Protein AF-A0A9E4S727-F1 (afdb_monomer_lite)

Radius of gyration: 30.19 Å; chains: 1; bounding box: 128×62×62 Å

Secondary structure (DSSP, 8-state):
--S-SS-EEETTEEEEPPPTT---EEEEEETTS-EEEE--EE--GGGEEEEEGGGTEEEE--EESS---SSSEEEE-TTT-SB----SSEEEEEEEESS---TT--EEEEEEEEESSS--B--TTEEEEEEEHHHHHHHHHH--TT-EEEEEE--EEB-TTS-SB----GGGEEEEEEESEEEEETTEE---TT-HHHHS-B-EEEEEE-SS-EEEEEE--SBTTTB--B-HHHHHHHHHHHH--SEEEE-S-GGG---EETTEE-S--TTSSPPP-S------------B--S--TT-EEEESS-EEEESSSSTTSPEEEEEPTT-EEEEPP-TT--TTEEETTEEEEEEEETTEEEEEEGGGEEE--------SSSHHHHSSSS--------------

Foldseek 3Di:
DLAAPAWKFAQQATLAHGDALPLWWKWFAFPVRDIDIFAGKDWDQVFFWKAQDVVGDIFGADGELDDADDQHKYKYAVSNDQWSPDFAAAKKWKWQWLGHLHAQQQTKTFTADIDNGGGGGHFPNMMIIIGHDPSRVVCVVRDDGGTMMTGTIHMWGAHSNSPHGDGDPRNRTNIMGIFDHKQAAQNDGDDDPVDCQQAAFAWWWKWFADPPDIDTDTAHDPDPPPHPHDHSRRVSCCCCVPVVTRIMGTHDGHQQGWDDDPRDTPDQRNVNDHDDDSDDDDDDDDDDWDFDPQDDFFFKKFFQAWWFFFSYADPVTDGPDIDGGGFIWGFHDRSNRQARTDDPNFGWTWIDTPNDTHITTPVRIDGPPPCPPDDPPPVVVVVPPPDDDDDDDDDDDDDD

pLDDT: mean 89.76, std 15.02, range [31.31, 98.69]

Structure (mmCIF, N/CA/C/O backbone):
data_AF-A0A9E4S727-F1
#
_entry.id   AF-A0A9E4S727-F1
#
loop_
_atom_site.group_PDB
_atom_site.id
_atom_site.type_symbol
_atom_site.label_atom_id
_atom_site.label_alt_id
_atom_site.label_comp_id
_atom_site.label_asym_id
_atom_site.label_entity_id
_atom_site.label_seq_id
_atom_site.pdbx_PDB_ins_code
_atom_site.Cartn_x
_atom_site.Cartn_y
_atom_site.Cartn_z
_atom_site.occupancy
_atom_site.B_iso_or_equiv
_atom_site.auth_seq_id
_atom_site.auth_comp_id
_atom_site.auth_asym_id
_atom_site.auth_atom_id
_atom_site.pdbx_PDB_model_num
ATOM 1 N N . THR A 1 1 ? 16.863 -8.384 1.606 1.00 53.69 1 THR A N 1
ATOM 2 C CA . THR A 1 1 ? 16.385 -7.543 2.726 1.00 53.69 1 THR A CA 1
ATOM 3 C C . THR A 1 1 ? 14.889 -7.673 2.973 1.00 53.69 1 THR A C 1
ATOM 5 O O . THR A 1 1 ? 14.471 -7.283 4.049 1.00 53.69 1 THR A O 1
ATOM 8 N N . GLY A 1 2 ? 14.083 -8.225 2.049 1.00 76.88 2 GLY A N 1
ATOM 9 C CA . GLY A 1 2 ? 12.637 -8.407 2.271 1.00 76.88 2 GLY A CA 1
ATOM 10 C C . GLY A 1 2 ? 11.837 -7.100 2.289 1.00 76.88 2 GLY A C 1
ATOM 11 O O . GLY A 1 2 ? 10.670 -7.110 2.647 1.00 76.88 2 GLY A O 1
ATOM 12 N N . VAL A 1 3 ? 12.466 -5.984 1.908 1.00 82.12 3 VAL A N 1
ATOM 13 C CA . VAL A 1 3 ? 11.877 -4.643 1.878 1.00 82.12 3 VAL A CA 1
ATOM 14 C C . VAL A 1 3 ? 12.036 -4.090 0.458 1.00 82.12 3 VAL A C 1
ATOM 16 O O . VAL A 1 3 ? 13.134 -4.227 -0.095 1.00 82.12 3 VAL A O 1
ATOM 19 N N . PRO A 1 4 ? 10.994 -3.470 -0.127 1.00 86.00 4 PRO A N 1
ATOM 20 C CA . PRO A 1 4 ? 11.079 -2.794 -1.420 1.00 86.00 4 PRO A CA 1
ATOM 21 C C . PRO A 1 4 ? 12.229 -1.782 -1.493 1.00 86.00 4 PRO A C 1
ATOM 23 O O . PRO A 1 4 ? 12.510 -1.074 -0.520 1.00 86.00 4 PRO A O 1
ATOM 26 N N . GLN A 1 5 ? 12.890 -1.689 -2.649 1.00 82.12 5 GLN A N 1
ATOM 27 C CA . GLN A 1 5 ? 13.988 -0.738 -2.852 1.00 82.12 5 GLN A CA 1
ATOM 28 C C . GLN A 1 5 ? 13.484 0.700 -3.028 1.00 82.12 5 GLN A C 1
ATOM 30 O O . GLN A 1 5 ? 13.974 1.579 -2.331 1.00 82.12 5 GLN A O 1
ATOM 35 N N . SER A 1 6 ? 12.484 0.940 -3.876 1.00 86.19 6 SER A N 1
ATOM 36 C CA . SER A 1 6 ? 11.868 2.266 -4.055 1.00 86.19 6 SER A CA 1
ATOM 37 C C . SER A 1 6 ? 10.506 2.350 -3.351 1.00 86.19 6 SER A C 1
ATOM 39 O O . SER A 1 6 ? 10.065 1.385 -2.717 1.00 86.19 6 SER A O 1
ATOM 41 N N . GLY A 1 7 ? 9.856 3.511 -3.432 1.00 89.50 7 GLY A N 1
ATOM 42 C CA . GLY A 1 7 ? 8.510 3.711 -2.918 1.00 89.50 7 GLY A CA 1
ATOM 43 C C . GLY A 1 7 ? 7.492 2.786 -3.583 1.00 89.50 7 GLY A C 1
ATOM 44 O O . GLY A 1 7 ? 7.679 2.283 -4.694 1.00 89.50 7 GLY A O 1
ATOM 45 N N . GLN A 1 8 ? 6.424 2.505 -2.844 1.00 93.31 8 GLN A N 1
ATOM 46 C CA . GLN A 1 8 ? 5.391 1.574 -3.274 1.00 93.31 8 GLN A CA 1
ATOM 47 C C . GLN A 1 8 ? 4.042 1.967 -2.680 1.00 93.31 8 GLN A C 1
ATOM 49 O O . GLN A 1 8 ? 3.947 2.324 -1.500 1.00 93.31 8 GLN A O 1
ATOM 54 N N . ILE A 1 9 ? 2.996 1.851 -3.497 1.00 93.31 9 ILE A N 1
ATOM 55 C CA . ILE A 1 9 ? 1.608 2.148 -3.137 1.00 93.31 9 ILE A CA 1
ATOM 56 C C . ILE A 1 9 ? 0.747 0.921 -3.439 1.00 93.31 9 ILE A C 1
ATOM 58 O O . ILE A 1 9 ? 0.910 0.290 -4.484 1.00 93.31 9 ILE A O 1
ATOM 62 N N . GLN A 1 10 ? -0.198 0.604 -2.554 1.00 92.00 10 GLN A N 1
ATOM 63 C CA . GLN A 1 10 ? -1.212 -0.429 -2.773 1.00 92.00 10 GLN A CA 1
ATOM 64 C C . GLN A 1 10 ? -2.551 -0.002 -2.179 1.00 92.00 10 GLN A C 1
ATOM 66 O O . GLN A 1 10 ? -2.643 0.332 -0.999 1.00 92.00 10 GLN A O 1
ATOM 71 N N . GLY A 1 11 ? -3.614 -0.034 -2.982 1.00 90.06 11 GLY A N 1
ATOM 72 C CA . GLY A 1 11 ? -4.950 0.353 -2.526 1.00 90.06 11 GLY A CA 1
ATOM 73 C C . GLY A 1 11 ? -5.043 1.824 -2.101 1.00 90.06 11 GLY A C 1
ATOM 74 O O . GLY A 1 11 ? -5.869 2.174 -1.261 1.00 90.06 11 GLY A O 1
ATOM 75 N N . GLY A 1 12 ? -4.159 2.678 -2.624 1.00 91.19 12 GLY A N 1
ATOM 76 C CA . GLY A 1 12 ? -3.983 4.061 -2.180 1.00 91.19 12 GLY A CA 1
ATOM 77 C C . GLY A 1 12 ? -3.288 4.217 -0.822 1.00 91.19 12 GLY A C 1
ATOM 78 O O . GLY A 1 12 ? -3.270 5.322 -0.297 1.00 91.19 12 GLY A O 1
ATOM 79 N N . TRP A 1 13 ? -2.731 3.156 -0.233 1.00 92.25 13 TRP A N 1
ATOM 80 C CA . TRP A 1 13 ? -1.863 3.251 0.942 1.00 92.25 13 TRP A CA 1
ATOM 81 C C . TRP A 1 13 ? -0.398 3.250 0.532 1.00 92.25 13 TRP A C 1
ATOM 83 O O . TRP A 1 13 ? 0.016 2.439 -0.296 1.00 92.25 13 TRP A O 1
ATOM 93 N N . TYR A 1 14 ? 0.405 4.091 1.177 1.00 91.00 14 TYR A N 1
ATOM 94 C CA . TYR A 1 14 ? 1.854 3.940 1.151 1.00 91.00 14 TYR A CA 1
ATOM 95 C C . TYR A 1 14 ? 2.267 2.629 1.826 1.00 91.00 14 TYR A C 1
ATOM 97 O O . TYR A 1 14 ? 2.018 2.433 3.013 1.00 91.00 14 TYR A O 1
ATOM 105 N N . ILE A 1 15 ? 2.958 1.765 1.085 1.00 91.12 15 ILE A N 1
ATOM 106 C CA . ILE A 1 15 ? 3.722 0.639 1.641 1.00 91.12 15 ILE A CA 1
ATOM 107 C C . ILE A 1 15 ? 5.118 1.122 2.031 1.00 91.12 15 ILE A C 1
ATOM 109 O O . ILE A 1 15 ? 5.606 0.819 3.118 1.00 91.12 15 ILE A O 1
ATOM 113 N N . LYS A 1 16 ? 5.751 1.911 1.164 1.00 89.56 16 LYS A N 1
ATOM 114 C CA . LYS A 1 16 ? 7.050 2.533 1.416 1.00 89.56 16 LYS A CA 1
ATOM 115 C C . LYS A 1 16 ? 7.048 3.926 0.800 1.00 89.56 16 LYS A C 1
ATOM 117 O O . LYS A 1 16 ? 6.604 4.088 -0.335 1.00 89.56 16 LYS A O 1
ATOM 122 N N . ARG A 1 17 ? 7.523 4.922 1.549 1.00 89.75 17 ARG A N 1
ATOM 123 C CA . ARG A 1 17 ? 7.736 6.281 1.033 1.00 89.75 17 ARG A CA 1
ATOM 124 C C . ARG A 1 17 ? 8.807 6.265 -0.063 1.00 89.75 17 ARG A C 1
ATOM 126 O O . ARG A 1 17 ? 9.777 5.518 0.055 1.00 89.75 17 ARG A O 1
ATOM 133 N N . PHE A 1 18 ? 8.639 7.083 -1.098 1.00 90.44 18 PHE A N 1
ATOM 134 C CA . PHE A 1 18 ? 9.661 7.245 -2.132 1.00 90.44 18 PHE A CA 1
ATOM 135 C C . PHE A 1 18 ? 10.876 8.011 -1.593 1.00 90.44 18 PHE A C 1
ATOM 137 O O . PHE A 1 18 ? 10.752 8.829 -0.679 1.00 90.44 18 PHE A O 1
ATOM 144 N N . GLU A 1 19 ? 12.051 7.728 -2.144 1.00 89.50 19 GLU A N 1
ATOM 145 C CA . GLU A 1 19 ? 13.272 8.476 -1.846 1.00 89.50 19 GLU A CA 1
ATOM 146 C C . GLU A 1 19 ? 13.378 9.661 -2.808 1.00 89.50 19 GLU A C 1
ATOM 148 O O . GLU A 1 19 ? 13.355 9.470 -4.028 1.00 89.50 19 GLU A O 1
ATOM 153 N N . ASP A 1 20 ? 13.482 10.870 -2.251 1.00 91.31 20 ASP A N 1
ATOM 154 C CA . ASP A 1 20 ? 13.516 12.111 -3.027 1.00 91.31 20 ASP A CA 1
ATOM 155 C C . ASP A 1 20 ? 14.706 12.117 -3.989 1.00 91.31 20 ASP A C 1
ATOM 157 O O . ASP A 1 20 ? 15.848 11.898 -3.579 1.00 91.31 20 ASP A O 1
ATOM 161 N N . TYR A 1 21 ? 14.432 12.379 -5.269 1.00 89.00 21 TYR A N 1
ATOM 162 C CA . TYR A 1 21 ? 15.439 12.493 -6.328 1.00 89.00 21 TYR A CA 1
ATOM 163 C C . TYR A 1 21 ? 16.397 11.293 -6.421 1.00 89.00 21 TYR A C 1
ATOM 165 O O . TYR A 1 21 ? 17.553 11.431 -6.819 1.00 89.00 21 TYR A O 1
ATOM 173 N N . SER A 1 22 ? 15.920 10.097 -6.073 1.00 82.94 22 SER A N 1
ATOM 174 C CA . SER A 1 22 ? 16.737 8.874 -6.073 1.00 82.94 22 SER A CA 1
ATOM 175 C C . SER A 1 22 ? 17.161 8.394 -7.469 1.00 82.94 22 SER A C 1
ATOM 177 O O . SER A 1 22 ? 17.925 7.435 -7.580 1.00 82.94 22 SER A O 1
ATOM 179 N N . GLY A 1 23 ? 16.661 9.022 -8.539 1.00 75.56 23 GLY A N 1
ATOM 180 C CA . GLY A 1 23 ? 16.809 8.527 -9.910 1.00 75.56 23 GLY A CA 1
ATOM 181 C C . GLY A 1 23 ? 15.940 7.302 -10.209 1.00 75.56 23 GLY A C 1
ATOM 182 O O . GLY A 1 23 ? 16.042 6.739 -11.299 1.00 75.56 23 GLY A O 1
ATOM 183 N N . GLY A 1 24 ? 15.108 6.880 -9.248 1.00 76.38 24 GLY A N 1
ATOM 184 C CA . GLY A 1 24 ? 14.060 5.894 -9.462 1.00 76.38 24 GLY A CA 1
ATOM 185 C C . GLY A 1 24 ? 13.060 6.374 -10.510 1.00 76.38 24 GLY A C 1
ATOM 186 O O . GLY A 1 24 ? 12.818 7.571 -10.654 1.00 76.38 24 GLY A O 1
ATOM 187 N N . ILE A 1 25 ? 12.537 5.412 -11.263 1.00 82.75 25 ILE A N 1
ATOM 188 C CA . ILE A 1 25 ? 11.419 5.591 -12.187 1.00 82.75 25 ILE A CA 1
ATOM 189 C C . ILE A 1 25 ? 10.273 4.776 -11.604 1.00 82.75 25 ILE A C 1
ATOM 191 O O . ILE A 1 25 ? 10.492 3.682 -11.078 1.00 82.75 25 ILE A O 1
ATOM 195 N N . GLU A 1 26 ? 9.051 5.268 -11.702 1.00 89.69 26 GLU A N 1
ATOM 196 C CA . GLU A 1 26 ? 7.897 4.610 -11.113 1.00 89.69 26 GLU A CA 1
ATOM 197 C C . GLU A 1 26 ? 6.876 4.234 -12.172 1.00 89.69 26 GLU A C 1
ATOM 199 O O . GLU A 1 26 ? 6.497 5.050 -13.006 1.00 89.69 26 GLU A O 1
ATOM 204 N N . PHE A 1 27 ? 6.368 3.006 -12.088 1.00 94.25 27 PHE A N 1
ATOM 205 C CA . PHE A 1 27 ? 5.091 2.671 -12.701 1.00 94.25 27 PHE A CA 1
ATOM 206 C C . PHE A 1 27 ? 3.977 2.978 -11.705 1.00 94.25 27 PHE A C 1
ATOM 208 O O . PHE A 1 27 ? 4.076 2.610 -10.527 1.00 94.25 27 PHE A O 1
ATOM 215 N N . ALA A 1 28 ? 2.901 3.600 -12.169 1.00 94.81 28 ALA A N 1
ATOM 216 C CA . ALA A 1 28 ? 1.719 3.839 -11.362 1.00 94.81 28 ALA A CA 1
ATOM 217 C C . ALA A 1 28 ? 0.437 3.572 -12.151 1.00 94.81 28 ALA A C 1
ATOM 219 O O . ALA A 1 28 ? 0.371 3.771 -13.361 1.00 94.81 28 ALA A O 1
ATOM 220 N N . PHE A 1 29 ? -0.587 3.130 -11.425 1.00 94.56 29 PHE A N 1
ATOM 221 C CA . PHE A 1 29 ? -1.957 2.998 -11.894 1.00 94.56 29 PHE A CA 1
ATOM 222 C C . PHE A 1 29 ? -2.862 3.800 -10.965 1.00 94.56 29 PHE A C 1
ATOM 224 O O . PHE A 1 29 ? -2.827 3.622 -9.737 1.00 94.56 29 PHE A O 1
ATOM 231 N N . ASN A 1 30 ? -3.652 4.702 -11.534 1.00 93.19 30 ASN A N 1
ATOM 232 C CA . ASN A 1 30 ? -4.459 5.644 -10.775 1.00 93.19 30 ASN A CA 1
ATOM 233 C C . ASN A 1 30 ? -5.942 5.229 -10.706 1.00 93.19 30 ASN A C 1
ATOM 235 O O . ASN A 1 30 ? -6.390 4.265 -11.331 1.00 93.19 30 ASN A O 1
ATOM 239 N N . ARG A 1 31 ? -6.725 5.937 -9.890 1.00 90.75 31 ARG A N 1
ATOM 240 C CA . ARG A 1 31 ? -8.168 5.680 -9.714 1.00 90.75 31 ARG A CA 1
ATOM 241 C C . ARG A 1 31 ? -9.000 6.035 -10.946 1.00 90.75 31 ARG A C 1
ATOM 243 O O . ARG A 1 31 ? -10.118 5.538 -11.066 1.00 90.75 31 ARG A O 1
ATOM 250 N N . ASP A 1 32 ? -8.437 6.824 -11.851 1.00 91.88 32 ASP A N 1
ATOM 251 C CA . ASP A 1 32 ? -9.026 7.186 -13.141 1.00 91.88 32 ASP A CA 1
ATOM 252 C C . ASP A 1 32 ? -8.787 6.096 -14.205 1.00 91.88 32 ASP A C 1
ATOM 254 O O . ASP A 1 32 ? -9.249 6.219 -15.335 1.00 91.88 32 ASP A O 1
ATOM 258 N N . ARG A 1 33 ? -8.158 4.977 -13.804 1.00 90.75 33 ARG A N 1
ATOM 259 C CA . ARG A 1 33 ? -7.806 3.811 -14.630 1.00 90.75 33 ARG A CA 1
ATOM 260 C C . ARG A 1 33 ? -6.739 4.095 -15.680 1.00 90.75 33 ARG A C 1
ATOM 262 O O . ARG A 1 33 ? -6.663 3.396 -16.685 1.00 90.75 33 ARG A O 1
ATOM 269 N N . GLU A 1 34 ? -5.901 5.085 -15.422 1.00 93.25 34 GLU A N 1
ATOM 270 C CA . GLU A 1 34 ? -4.770 5.421 -16.271 1.00 93.25 34 GLU A CA 1
ATOM 271 C C . GLU A 1 34 ? -3.493 4.837 -15.668 1.00 93.25 34 GLU A C 1
ATOM 273 O O . GLU A 1 34 ? -3.290 4.835 -14.446 1.00 93.25 34 GLU A O 1
ATOM 278 N N . ALA A 1 35 ? -2.631 4.341 -16.548 1.00 95.19 35 ALA A N 1
ATOM 279 C CA . ALA A 1 35 ? -1.290 3.907 -16.215 1.00 95.19 35 ALA A CA 1
ATOM 280 C C . ALA A 1 35 ? -0.284 4.937 -16.724 1.00 95.19 35 ALA A C 1
ATOM 282 O O . ALA A 1 35 ? -0.432 5.443 -17.833 1.00 95.19 35 ALA A O 1
ATOM 283 N N . PHE A 1 36 ? 0.753 5.213 -15.941 1.00 93.94 36 PHE A N 1
ATOM 284 C CA . PHE A 1 36 ? 1.846 6.082 -16.364 1.00 93.94 36 PHE A CA 1
ATOM 285 C C . PHE A 1 36 ? 3.188 5.573 -15.839 1.00 93.94 36 PHE A C 1
ATOM 287 O O . PHE A 1 36 ? 3.256 4.824 -14.857 1.00 93.94 36 PHE A O 1
ATOM 294 N N . ILE A 1 37 ? 4.258 5.967 -16.530 1.00 93.00 37 ILE A N 1
ATOM 295 C CA . ILE A 1 37 ? 5.641 5.759 -16.100 1.00 93.00 37 ILE A CA 1
ATOM 296 C C . ILE A 1 37 ? 6.236 7.143 -15.844 1.00 93.00 37 ILE A C 1
ATOM 298 O O . ILE A 1 37 ? 6.500 7.886 -16.785 1.00 93.00 37 ILE A O 1
ATOM 302 N N . GLY A 1 38 ? 6.397 7.487 -14.567 1.00 84.25 38 GLY A N 1
ATOM 303 C CA . GLY A 1 38 ? 6.901 8.789 -14.131 1.00 84.25 38 GLY A CA 1
ATOM 304 C C . GLY A 1 38 ? 8.429 8.872 -14.130 1.00 84.25 38 GLY A C 1
ATOM 305 O O . GLY A 1 38 ? 9.122 7.864 -14.261 1.00 84.25 38 GLY A O 1
ATOM 306 N N . GLY A 1 39 ? 8.960 10.085 -13.972 1.00 86.62 39 GLY A N 1
ATOM 307 C CA . GLY A 1 39 ? 10.376 10.311 -13.661 1.00 86.62 39 GLY A CA 1
ATOM 308 C C . GLY A 1 39 ? 10.621 10.442 -12.156 1.00 86.62 39 GLY A C 1
ATOM 309 O O . GLY A 1 39 ? 9.797 9.999 -11.363 1.00 86.62 39 GLY A O 1
ATOM 310 N N . CYS A 1 40 ? 11.729 11.072 -11.753 1.00 89.38 40 CYS A N 1
ATOM 311 C CA . CYS A 1 40 ? 12.083 11.132 -10.336 1.00 89.38 40 CYS A CA 1
ATOM 312 C C . CYS A 1 40 ? 11.011 11.853 -9.521 1.00 89.38 40 CYS A C 1
ATOM 314 O O . CYS A 1 40 ? 10.529 12.922 -9.904 1.00 89.38 40 CYS A O 1
ATOM 316 N N . VAL A 1 41 ? 10.723 11.319 -8.345 1.00 91.38 41 VAL A N 1
ATOM 317 C CA . VAL A 1 41 ? 9.770 11.899 -7.403 1.00 91.38 41 VAL A CA 1
ATOM 318 C C . VAL A 1 41 ? 10.464 12.688 -6.298 1.00 91.38 41 VAL A C 1
ATOM 320 O O . VAL A 1 41 ? 11.600 12.401 -5.913 1.00 91.38 41 VAL A O 1
ATOM 323 N N . MET A 1 42 ? 9.758 13.679 -5.767 1.00 92.50 42 MET A N 1
ATOM 324 C CA . MET A 1 42 ? 10.149 14.433 -4.582 1.00 92.50 42 MET A CA 1
ATOM 325 C C . MET A 1 42 ? 8.924 14.796 -3.748 1.00 92.50 42 MET A C 1
ATOM 327 O O . MET A 1 42 ? 7.834 15.005 -4.275 1.00 92.50 42 MET A O 1
ATOM 331 N N . HIS A 1 43 ? 9.095 14.905 -2.439 1.00 93.19 43 HIS A N 1
ATOM 332 C CA . HIS A 1 43 ? 8.030 15.318 -1.532 1.00 93.19 43 HIS A CA 1
ATOM 333 C C . HIS A 1 43 ? 8.155 16.809 -1.191 1.00 93.19 43 HIS A C 1
ATOM 335 O O . HIS A 1 43 ? 9.155 17.192 -0.584 1.00 93.19 43 HIS A O 1
ATOM 341 N N . PRO A 1 44 ? 7.171 17.666 -1.527 1.00 92.12 44 PRO A N 1
ATOM 342 C CA . PRO A 1 44 ? 7.279 19.095 -1.248 1.00 92.12 44 PRO A CA 1
ATOM 343 C C . PRO A 1 44 ? 7.210 19.345 0.254 1.00 92.12 44 PRO A C 1
ATOM 345 O O . PRO A 1 44 ? 6.274 18.870 0.906 1.00 92.12 44 PRO A O 1
ATOM 348 N N . ASP A 1 45 ? 8.165 20.100 0.801 1.00 89.25 45 ASP A N 1
ATOM 349 C CA . ASP A 1 45 ? 8.237 20.427 2.235 1.00 89.25 45 ASP A CA 1
ATOM 350 C C . ASP A 1 45 ? 6.962 21.116 2.746 1.00 89.25 45 ASP A C 1
ATOM 352 O O . ASP A 1 45 ? 6.550 20.942 3.897 1.00 89.25 45 ASP A O 1
ATOM 356 N N . ASP A 1 46 ? 6.303 21.891 1.885 1.00 92.12 46 ASP A N 1
ATOM 357 C CA . ASP A 1 46 ? 5.069 22.606 2.179 1.00 92.12 46 ASP A CA 1
ATOM 358 C C . ASP A 1 46 ? 3.799 21.776 1.946 1.00 92.12 46 ASP A C 1
ATOM 360 O O . ASP A 1 46 ? 2.695 22.298 2.130 1.00 92.12 46 ASP A O 1
ATOM 364 N N . GLU A 1 47 ? 3.936 20.475 1.671 1.00 93.56 47 GLU A N 1
ATOM 365 C CA . GLU A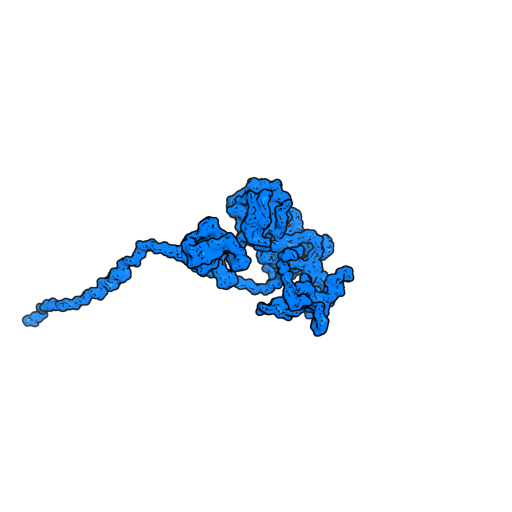 1 47 ? 2.832 19.527 1.481 1.00 93.56 47 GLU A CA 1
ATOM 366 C C . GLU A 1 47 ? 2.999 18.208 2.266 1.00 93.56 47 GLU A C 1
ATOM 368 O O . GLU A 1 47 ? 2.361 17.200 1.960 1.00 93.56 47 GLU A O 1
ATOM 373 N N . GLN A 1 48 ? 3.806 18.210 3.335 1.00 95.56 48 GLN A N 1
ATOM 374 C CA . GLN A 1 48 ? 3.924 17.086 4.279 1.00 95.56 48 GLN A CA 1
ATOM 375 C C . GLN A 1 48 ? 3.349 17.450 5.657 1.00 95.56 48 GLN A C 1
ATOM 377 O O . GLN A 1 48 ? 4.060 17.896 6.563 1.00 95.56 48 GLN A O 1
ATOM 382 N N . TRP A 1 49 ? 2.043 17.250 5.854 1.00 96.38 49 TRP A N 1
ATOM 383 C CA . TRP A 1 49 ? 1.335 17.745 7.037 1.00 96.38 49 TRP A CA 1
ATOM 384 C C . TRP A 1 49 ? 0.475 16.710 7.753 1.00 96.38 49 TRP A C 1
ATOM 386 O O . TRP A 1 49 ? -0.377 16.044 7.170 1.00 96.38 49 TRP A O 1
ATOM 396 N N . LEU A 1 50 ? 0.601 16.717 9.078 1.00 97.00 50 LEU A N 1
ATOM 397 C CA . LEU A 1 50 ? -0.409 16.247 10.017 1.00 97.00 50 LEU A CA 1
ATOM 398 C C . LEU A 1 50 ? -1.220 17.447 10.521 1.00 97.00 50 LEU A C 1
ATOM 400 O O . LEU A 1 50 ? -0.677 18.330 11.187 1.00 97.00 50 LEU A O 1
ATOM 404 N N . TYR A 1 51 ? -2.521 17.462 10.260 1.00 97.06 51 TYR A N 1
ATOM 405 C CA . TYR A 1 51 ? -3.463 18.472 10.730 1.00 97.06 51 TYR A CA 1
ATOM 406 C C . TYR A 1 51 ? -4.262 17.979 11.936 1.00 97.06 51 TYR A C 1
ATOM 408 O O . TYR A 1 51 ? -4.777 16.868 11.936 1.00 97.06 51 TYR A O 1
ATOM 416 N N . PHE A 1 52 ? -4.442 18.857 12.918 1.00 96.81 52 PHE A N 1
ATOM 417 C CA . PHE A 1 52 ? -5.394 18.742 14.021 1.00 96.81 52 PHE A CA 1
ATOM 418 C C . PHE A 1 52 ? -6.584 19.639 13.678 1.00 96.81 52 PHE A C 1
ATOM 420 O O . PHE A 1 52 ? -6.545 20.856 13.900 1.00 96.81 52 PHE A O 1
ATOM 427 N N . LEU A 1 53 ? -7.590 19.052 13.027 1.00 94.31 53 LEU A N 1
ATOM 428 C CA . LEU A 1 53 ? -8.605 19.792 12.270 1.00 94.31 53 LEU A CA 1
ATOM 429 C C . LEU A 1 53 ? -9.512 20.627 13.172 1.00 94.31 53 LEU A C 1
ATOM 431 O O . LEU A 1 53 ? -9.857 21.748 12.812 1.00 94.31 53 LEU A O 1
ATOM 435 N N . ASP A 1 54 ? -9.835 20.127 14.362 1.00 92.50 54 ASP A N 1
ATOM 436 C CA . ASP A 1 54 ? -10.758 20.806 15.279 1.00 92.50 54 ASP A CA 1
ATOM 437 C C . ASP A 1 54 ? -10.157 22.080 15.898 1.00 92.50 54 ASP A C 1
ATOM 439 O O . ASP A 1 54 ? -10.886 22.922 16.419 1.00 92.50 54 ASP A O 1
ATOM 443 N N . ARG A 1 55 ? -8.827 22.246 15.836 1.00 89.69 55 ARG A N 1
ATOM 444 C CA . ARG A 1 55 ? -8.104 23.389 16.426 1.00 89.69 55 ARG A CA 1
ATOM 445 C C . ARG A 1 55 ? -7.244 24.169 15.434 1.00 89.69 55 ARG A C 1
ATOM 447 O O . ARG A 1 55 ? -6.500 25.053 15.855 1.00 89.69 55 ARG A O 1
ATOM 454 N N . GLY A 1 56 ? -7.286 23.818 14.147 1.00 89.94 56 GLY A N 1
ATOM 455 C CA . GLY A 1 56 ? -6.530 24.504 13.095 1.00 89.94 56 GLY A CA 1
ATOM 456 C C . GLY A 1 56 ? -5.006 24.463 13.274 1.00 89.94 56 GLY A C 1
ATOM 457 O O . GLY A 1 56 ? -4.313 25.388 12.858 1.00 89.94 56 GLY A O 1
ATOM 458 N N . ARG A 1 57 ? -4.458 23.422 13.918 1.00 92.50 57 ARG A N 1
ATOM 459 C CA . ARG A 1 57 ? -3.001 23.263 14.112 1.00 92.50 57 ARG A CA 1
ATOM 460 C C . ARG A 1 57 ? -2.435 22.250 13.123 1.00 92.50 57 ARG A C 1
ATOM 462 O O . ARG A 1 57 ? -3.129 21.313 12.745 1.00 92.50 57 ARG A O 1
ATOM 469 N N . LYS A 1 58 ? -1.156 22.383 12.761 1.00 95.00 58 LYS A N 1
ATOM 470 C CA . LYS A 1 58 ? -0.441 21.387 11.948 1.00 95.00 58 LYS A CA 1
ATOM 471 C C . LYS A 1 58 ? 0.960 21.073 12.466 1.00 95.00 58 LYS A C 1
ATOM 473 O O . LYS A 1 58 ? 1.548 21.867 13.207 1.00 95.00 58 LYS A O 1
ATOM 478 N N . MET A 1 59 ? 1.469 19.900 12.112 1.00 96.06 59 MET A N 1
ATOM 479 C CA . MET A 1 59 ? 2.839 19.441 12.352 1.00 96.06 59 MET A CA 1
ATOM 480 C C . MET A 1 59 ? 3.414 18.864 11.060 1.00 96.06 59 MET A C 1
ATOM 482 O O . MET A 1 59 ? 2.662 18.313 10.260 1.00 96.06 59 MET A O 1
ATOM 486 N N . VAL A 1 60 ? 4.727 18.996 10.872 1.00 95.38 60 VAL A N 1
ATOM 487 C CA . VAL A 1 60 ? 5.433 18.430 9.716 1.00 95.38 60 VAL A CA 1
ATOM 488 C C . VAL A 1 60 ? 5.467 16.910 9.840 1.00 95.38 60 VAL A C 1
ATOM 490 O O . VAL A 1 60 ? 5.819 16.382 10.900 1.00 95.38 60 VAL A O 1
ATOM 493 N N . LEU A 1 61 ? 5.098 16.221 8.764 1.00 93.75 61 LEU A N 1
ATOM 494 C CA . LEU A 1 61 ? 5.269 14.781 8.624 1.00 93.75 61 LEU A CA 1
ATOM 495 C C . LEU A 1 61 ? 6.675 14.496 8.082 1.00 93.75 61 LEU A C 1
ATOM 497 O O . LEU A 1 61 ? 7.031 14.986 7.019 1.00 93.75 61 LEU A O 1
ATOM 501 N N . GLY A 1 62 ? 7.470 13.714 8.813 1.00 91.75 62 GLY A N 1
ATOM 502 C CA . GLY A 1 62 ? 8.868 13.433 8.468 1.00 91.75 62 GLY A CA 1
ATOM 503 C C . GLY A 1 62 ? 9.110 12.083 7.792 1.00 91.75 62 GLY A C 1
ATOM 504 O O . GLY A 1 62 ? 10.202 11.852 7.288 1.00 91.75 62 GLY A O 1
ATOM 505 N N . GLY A 1 63 ? 8.133 11.174 7.786 1.00 91.44 63 GLY A N 1
ATOM 506 C CA . GLY A 1 63 ? 8.295 9.872 7.145 1.00 91.44 63 GLY A CA 1
ATOM 507 C C . GLY A 1 63 ? 7.046 9.000 7.192 1.00 91.44 63 GLY A C 1
ATOM 508 O O . GLY A 1 63 ? 6.127 9.238 7.978 1.00 91.44 63 GLY A O 1
ATOM 509 N N . ILE A 1 64 ? 7.028 7.969 6.350 1.00 92.94 64 ILE A N 1
ATOM 510 C CA . ILE A 1 64 ? 5.964 6.962 6.293 1.00 92.94 64 ILE A CA 1
ATOM 511 C C . ILE A 1 64 ? 6.619 5.586 6.190 1.00 92.94 64 ILE A C 1
ATOM 513 O O . ILE A 1 64 ? 7.451 5.381 5.308 1.00 92.94 64 ILE A O 1
ATOM 517 N N . ASN A 1 65 ? 6.248 4.660 7.080 1.00 93.56 65 ASN A N 1
ATOM 518 C CA . ASN A 1 65 ? 6.737 3.277 7.119 1.00 93.56 65 ASN A CA 1
ATOM 519 C C . ASN A 1 65 ? 8.276 3.160 7.118 1.00 93.56 65 ASN A C 1
ATOM 521 O O . ASN A 1 65 ? 8.852 2.262 6.508 1.00 93.56 65 ASN A O 1
ATOM 525 N N . VAL A 1 66 ? 8.950 4.079 7.812 1.00 90.50 66 VAL A N 1
ATOM 526 C CA . VAL A 1 66 ? 10.408 4.083 8.006 1.00 90.50 66 VAL A CA 1
ATOM 527 C C . VAL A 1 66 ? 10.749 3.890 9.488 1.00 90.50 66 VAL A C 1
ATOM 529 O O . VAL A 1 66 ? 9.915 4.190 10.346 1.00 90.50 66 VAL A O 1
ATOM 532 N N . PRO A 1 67 ? 11.948 3.402 9.847 1.00 89.62 67 PRO A N 1
ATOM 533 C CA . PRO A 1 67 ? 12.352 3.290 11.249 1.00 89.62 67 PRO A CA 1
ATOM 534 C C . PRO A 1 67 ? 12.309 4.637 11.995 1.00 89.62 67 PRO A C 1
ATOM 536 O O . PRO A 1 67 ? 12.836 5.637 11.512 1.00 89.62 67 PRO A O 1
ATOM 539 N N . GLN A 1 68 ? 11.717 4.663 13.194 1.00 90.38 68 GLN A N 1
ATOM 540 C CA . GLN A 1 68 ? 11.562 5.876 14.007 1.00 90.38 68 GLN A CA 1
ATOM 541 C C . GLN A 1 68 ? 12.702 6.030 15.031 1.00 90.38 68 GLN A C 1
ATOM 543 O O . GLN A 1 68 ? 12.611 5.617 16.196 1.00 90.38 68 GLN A O 1
ATOM 548 N N . ASN A 1 69 ? 13.786 6.660 14.576 1.00 82.69 69 ASN A N 1
ATOM 549 C CA . ASN A 1 69 ? 15.033 6.828 15.329 1.00 82.69 69 ASN A CA 1
ATOM 550 C C . ASN A 1 69 ? 15.420 8.300 15.574 1.00 82.69 69 ASN A C 1
ATOM 552 O O . ASN A 1 69 ? 16.515 8.561 16.065 1.00 82.69 69 ASN A O 1
ATOM 556 N N . SER A 1 70 ? 14.548 9.258 15.243 1.00 88.19 70 SER A N 1
ATOM 557 C CA . SER A 1 70 ? 14.878 10.692 15.204 1.00 88.19 70 SER A CA 1
ATOM 558 C C . SER A 1 70 ? 13.800 11.581 15.836 1.00 88.19 70 SER A C 1
ATOM 560 O O . SER A 1 70 ? 12.697 11.133 16.137 1.00 88.19 70 SER A O 1
ATOM 562 N N . ASP A 1 71 ? 14.107 12.867 16.036 1.00 93.69 71 ASP A N 1
ATOM 563 C CA . ASP A 1 71 ? 13.148 13.886 16.495 1.00 93.69 71 ASP A CA 1
ATOM 564 C C . ASP A 1 71 ? 12.241 14.364 15.343 1.00 93.69 71 ASP A C 1
ATOM 566 O O . ASP A 1 71 ? 12.342 15.488 14.850 1.00 93.69 71 ASP A O 1
ATOM 570 N N . ASN A 1 72 ? 11.375 13.472 14.860 1.00 92.88 72 ASN A N 1
ATOM 571 C CA . ASN A 1 72 ? 10.397 13.751 13.808 1.00 92.88 72 ASN A CA 1
ATOM 572 C C . ASN A 1 72 ? 9.069 13.010 14.063 1.00 92.88 72 ASN A C 1
ATOM 574 O O . ASN A 1 72 ? 8.898 12.328 15.076 1.00 92.88 72 ASN A O 1
ATOM 578 N N . ILE A 1 73 ? 8.113 13.169 13.145 1.00 95.88 73 ILE A N 1
ATOM 579 C CA . ILE A 1 73 ? 6.883 12.371 13.097 1.00 95.88 73 ILE A CA 1
ATOM 580 C C . ILE A 1 73 ? 6.999 11.356 11.965 1.00 95.88 73 ILE A C 1
ATOM 582 O O . ILE A 1 73 ? 7.257 11.742 10.826 1.00 95.88 73 ILE A O 1
ATOM 586 N N . VAL A 1 74 ? 6.718 10.091 12.266 1.00 96.44 74 VAL A N 1
ATOM 587 C CA . VAL A 1 74 ? 6.575 9.014 11.282 1.00 96.44 74 VAL A CA 1
ATOM 588 C C . VAL A 1 74 ? 5.164 8.442 11.365 1.00 96.44 74 VAL A C 1
ATOM 590 O O . VAL A 1 74 ? 4.644 8.227 12.460 1.00 96.44 74 VAL A O 1
ATOM 593 N N . ILE A 1 75 ? 4.542 8.189 10.216 1.00 96.50 75 ILE A N 1
ATOM 594 C CA . ILE A 1 75 ? 3.287 7.437 10.129 1.00 96.50 75 ILE A CA 1
ATOM 595 C C . ILE A 1 75 ? 3.596 5.977 9.810 1.00 96.50 75 ILE A C 1
ATOM 597 O O . ILE A 1 75 ? 4.335 5.686 8.875 1.00 96.50 75 ILE A O 1
ATOM 601 N N . TYR A 1 76 ? 2.984 5.068 10.558 1.00 96.94 76 TYR A N 1
ATOM 602 C CA . TYR A 1 76 ? 2.974 3.641 10.273 1.00 96.94 76 TYR A CA 1
ATOM 603 C C . TYR A 1 76 ? 1.583 3.201 9.837 1.00 96.94 76 TYR A C 1
ATOM 605 O O . TYR A 1 76 ? 0.589 3.495 10.501 1.00 96.94 76 TYR A O 1
ATOM 613 N N . THR A 1 77 ? 1.531 2.482 8.727 1.00 94.88 77 THR A N 1
ATOM 614 C CA . THR A 1 77 ? 0.313 1.924 8.125 1.00 94.88 77 THR A CA 1
ATOM 615 C C . THR A 1 77 ? 0.291 0.398 8.293 1.00 94.88 77 THR A C 1
ATOM 617 O O . THR A 1 77 ? 1.334 -0.187 8.608 1.00 94.88 77 THR A O 1
ATOM 620 N N . PRO A 1 78 ? -0.852 -0.279 8.070 1.00 92.25 78 PRO A N 1
ATOM 621 C CA . PRO A 1 78 ? -0.946 -1.736 8.195 1.00 92.25 78 PRO A CA 1
ATOM 622 C C . PRO A 1 78 ? -0.012 -2.504 7.244 1.00 92.25 78 PRO A C 1
ATOM 624 O O . PRO A 1 78 ? 0.224 -3.690 7.445 1.00 92.25 78 PRO A O 1
ATOM 627 N N . GLN A 1 79 ? 0.507 -1.842 6.205 1.00 90.38 79 GLN A N 1
ATOM 628 C CA . GLN A 1 79 ? 1.451 -2.402 5.239 1.00 90.38 79 GLN A CA 1
ATOM 629 C C . GLN A 1 79 ? 2.889 -2.499 5.770 1.00 90.38 79 GLN A C 1
ATOM 631 O O . GLN A 1 79 ? 3.697 -3.208 5.177 1.00 90.38 79 GLN A O 1
ATOM 636 N N . TYR A 1 80 ? 3.226 -1.790 6.853 1.00 91.44 80 TYR A N 1
ATOM 637 C CA . TYR A 1 80 ? 4.560 -1.861 7.453 1.00 91.44 80 TYR A CA 1
ATOM 638 C C . TYR A 1 80 ? 4.764 -3.179 8.203 1.00 91.44 80 TYR 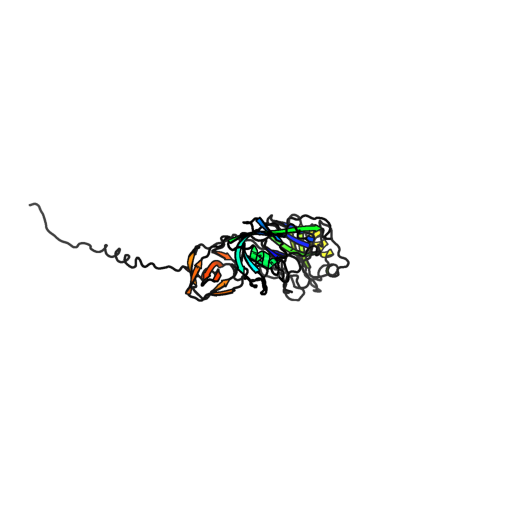A C 1
ATOM 640 O O . TYR A 1 80 ? 5.708 -3.916 7.935 1.00 91.44 80 TYR A O 1
ATOM 648 N N . ASP A 1 81 ? 3.873 -3.452 9.157 1.00 91.94 81 ASP A N 1
ATOM 649 C CA . ASP A 1 81 ? 3.820 -4.662 9.974 1.00 91.94 81 ASP A CA 1
ATOM 650 C C . ASP A 1 81 ? 2.512 -4.639 10.798 1.00 91.94 81 ASP A C 1
ATOM 652 O O . ASP A 1 81 ? 1.755 -3.665 10.766 1.00 91.94 81 ASP A O 1
ATOM 656 N N . TYR A 1 82 ? 2.250 -5.665 11.612 1.00 93.69 82 TYR A N 1
ATOM 657 C CA . TYR A 1 82 ? 1.099 -5.673 12.525 1.00 93.69 82 TYR A CA 1
ATOM 658 C C . TYR A 1 82 ? 1.221 -4.650 13.673 1.00 93.69 82 TYR A C 1
ATOM 660 O O . TYR A 1 82 ? 0.239 -4.388 14.378 1.00 93.69 82 TYR A O 1
ATOM 668 N N . ASN A 1 83 ? 2.417 -4.096 13.911 1.00 96.06 83 ASN A N 1
ATOM 669 C CA . ASN A 1 83 ? 2.678 -3.016 14.861 1.00 96.06 83 ASN A CA 1
ATOM 670 C C . ASN A 1 83 ? 3.822 -2.097 14.387 1.00 96.06 83 ASN A C 1
ATOM 672 O O . ASN A 1 83 ? 4.494 -2.371 13.401 1.00 96.06 83 ASN A O 1
ATOM 676 N N . THR A 1 84 ? 4.075 -1.001 15.098 1.00 96.00 84 THR A N 1
ATOM 677 C CA . THR A 1 84 ? 5.101 -0.016 14.701 1.00 96.00 84 THR A CA 1
ATOM 678 C C . THR A 1 84 ? 6.552 -0.482 14.858 1.00 96.00 84 THR A C 1
ATOM 680 O O . THR A 1 84 ? 7.459 0.191 14.373 1.00 96.00 84 THR A O 1
ATOM 683 N N . ARG A 1 85 ? 6.807 -1.599 15.558 1.00 94.81 85 ARG A N 1
ATOM 684 C CA . ARG A 1 85 ? 8.155 -2.092 15.925 1.00 94.81 85 ARG A CA 1
ATOM 685 C C . ARG A 1 85 ? 9.045 -1.080 16.665 1.00 94.81 85 ARG A C 1
ATOM 687 O O . ARG A 1 85 ? 10.241 -1.313 16.829 1.00 94.81 85 ARG A O 1
ATOM 694 N N . THR A 1 86 ? 8.489 0.032 17.136 1.00 95.06 86 THR A N 1
ATOM 695 C CA . THR A 1 86 ? 9.232 1.057 17.870 1.00 95.06 86 THR A CA 1
ATOM 696 C C . THR A 1 86 ? 9.455 0.646 19.324 1.00 95.06 86 THR A C 1
ATOM 698 O O . THR A 1 86 ? 8.662 -0.090 19.925 1.00 95.06 86 THR A O 1
ATOM 701 N N . GLY A 1 87 ? 10.552 1.142 19.900 1.00 90.69 87 GLY A N 1
ATOM 702 C CA . GLY A 1 87 ? 10.838 1.024 21.328 1.00 90.69 87 GLY A CA 1
ATOM 703 C C . GLY A 1 87 ? 10.130 2.088 22.171 1.00 90.69 87 GLY A C 1
ATOM 704 O O . GLY A 1 87 ? 9.426 2.960 21.665 1.00 90.69 87 GLY A O 1
ATOM 705 N N . ASN A 1 88 ? 10.362 2.039 23.482 1.00 86.88 88 ASN A N 1
ATOM 706 C CA . ASN A 1 88 ? 9.875 3.057 24.416 1.00 86.88 88 ASN A CA 1
ATOM 707 C C . ASN A 1 88 ? 10.632 4.395 24.257 1.00 86.88 88 ASN A C 1
ATOM 709 O O . ASN A 1 88 ? 11.700 4.464 23.642 1.00 86.88 88 ASN A O 1
ATOM 713 N N . GLY A 1 89 ? 10.085 5.469 24.838 1.00 85.12 89 GLY A N 1
ATOM 714 C CA . GLY A 1 89 ? 10.670 6.817 24.759 1.00 85.12 89 GLY A CA 1
ATOM 715 C C . GLY A 1 89 ? 10.137 7.651 23.590 1.00 85.12 89 GLY A C 1
ATOM 716 O O . GLY A 1 89 ? 10.890 8.386 22.949 1.00 85.12 89 GLY A O 1
ATOM 717 N N . GLY A 1 90 ? 8.849 7.497 23.292 1.00 92.12 90 GLY A N 1
ATOM 718 C CA . GLY A 1 90 ? 8.111 8.245 22.282 1.00 92.12 90 GLY A CA 1
ATOM 719 C C . GLY A 1 90 ? 6.612 8.205 22.565 1.00 92.12 90 GLY A C 1
ATOM 720 O O . GLY A 1 90 ? 6.163 7.480 23.454 1.00 92.12 90 GLY A O 1
ATOM 721 N N . VAL A 1 91 ? 5.863 8.989 21.798 1.00 97.50 91 VAL A N 1
ATOM 722 C CA . VAL A 1 91 ? 4.402 9.062 21.842 1.00 97.50 91 VAL A CA 1
ATOM 723 C C . VAL A 1 91 ? 3.863 8.433 20.568 1.00 97.50 91 VAL A C 1
ATOM 725 O O . VAL A 1 91 ? 4.263 8.821 19.468 1.00 97.50 91 VAL A O 1
ATOM 728 N N . GLU A 1 92 ? 2.939 7.492 20.714 1.00 98.25 92 GLU A N 1
ATOM 729 C CA . GLU A 1 92 ? 2.224 6.871 19.608 1.00 98.25 92 GLU A CA 1
ATOM 730 C C . GLU A 1 92 ? 0.727 7.161 19.698 1.00 98.25 92 GLU A C 1
ATOM 732 O O . GLU A 1 92 ? 0.080 6.947 20.726 1.00 98.25 92 GLU A O 1
ATOM 737 N N . VAL A 1 93 ? 0.171 7.661 18.599 1.00 98.62 93 VAL A N 1
ATOM 738 C CA . VAL A 1 93 ? -1.242 8.014 18.470 1.00 98.62 93 VAL A CA 1
ATOM 739 C C . VAL A 1 93 ? -1.873 7.096 17.437 1.00 98.62 93 VAL A C 1
ATOM 741 O O . VAL A 1 93 ? -1.516 7.144 16.262 1.00 98.62 93 VAL A O 1
ATOM 744 N N . LEU A 1 94 ? -2.818 6.266 17.872 1.00 98.62 94 LEU A N 1
ATOM 745 C CA . LEU A 1 94 ? -3.606 5.421 16.980 1.00 98.62 94 LEU A CA 1
ATOM 746 C C . LEU A 1 94 ? -4.749 6.244 16.395 1.00 98.62 94 LEU A C 1
ATOM 748 O O . LEU A 1 94 ? -5.524 6.852 17.142 1.00 98.62 94 LEU A O 1
ATOM 752 N N . VAL A 1 95 ? -4.884 6.209 15.076 1.00 98.50 95 VAL A N 1
ATOM 753 C CA . VAL A 1 95 ? -5.933 6.911 14.343 1.00 98.50 95 VAL A CA 1
ATOM 754 C C . VAL A 1 95 ? -6.740 5.906 13.540 1.00 98.50 95 VAL A C 1
ATOM 756 O O . VAL A 1 95 ? -6.169 5.133 12.780 1.00 98.50 95 VAL A O 1
ATOM 759 N N . GLU A 1 96 ? -8.060 5.937 13.692 1.00 97.56 96 GLU A N 1
ATOM 760 C CA . GLU A 1 96 ? -8.987 5.226 12.809 1.00 97.56 96 GLU A CA 1
ATOM 761 C C . GLU A 1 96 ? -9.317 6.114 11.607 1.00 97.56 96 GLU A C 1
ATOM 763 O O . GLU A 1 96 ? -9.780 7.246 11.777 1.00 97.56 96 GLU A O 1
ATOM 768 N N . MET A 1 97 ? -9.053 5.618 10.402 1.00 97.31 97 MET A N 1
ATOM 769 C CA . MET A 1 97 ? -9.103 6.392 9.167 1.00 97.31 97 MET A CA 1
ATOM 770 C C . MET A 1 97 ? -10.431 6.206 8.429 1.00 97.31 97 MET A C 1
ATOM 772 O O . MET A 1 97 ? -10.965 5.104 8.340 1.00 97.31 97 MET A O 1
ATOM 776 N N . LEU A 1 98 ? -10.938 7.300 7.858 1.00 96.31 98 LEU A N 1
ATOM 777 C CA . LEU A 1 98 ? -12.120 7.312 6.983 1.00 96.31 98 LEU A CA 1
ATOM 778 C C . LEU A 1 98 ? -11.797 6.879 5.548 1.00 96.31 98 LEU A C 1
ATOM 780 O O . LEU A 1 98 ? -12.681 6.518 4.778 1.00 96.31 98 LEU A O 1
ATOM 784 N N . GLN A 1 99 ? -10.522 6.966 5.175 1.00 92.75 99 GLN A N 1
ATOM 785 C CA . GLN A 1 99 ? -10.010 6.591 3.865 1.00 92.75 99 GLN A CA 1
ATOM 786 C C . GLN A 1 99 ? -8.499 6.320 3.942 1.00 92.75 99 GLN A C 1
ATOM 788 O O . GLN A 1 99 ? -7.846 6.799 4.878 1.00 92.75 99 GLN A O 1
ATOM 793 N N . PRO A 1 100 ? -7.919 5.629 2.946 1.00 92.38 100 PRO A N 1
ATOM 794 C CA . PRO A 1 100 ? -6.472 5.504 2.819 1.00 92.38 100 PRO A CA 1
ATOM 795 C C . PRO A 1 100 ? -5.754 6.854 2.823 1.00 92.38 100 PRO A C 1
ATOM 797 O O . PRO A 1 100 ? -6.198 7.795 2.162 1.00 92.38 100 PRO A O 1
ATOM 800 N N . ALA A 1 101 ? -4.623 6.928 3.530 1.00 92.06 101 ALA A N 1
ATOM 801 C CA . ALA A 1 101 ? -3.718 8.080 3.523 1.00 92.06 101 ALA A CA 1
ATOM 802 C C . ALA A 1 101 ? -2.826 8.085 2.269 1.00 92.06 101 ALA A C 1
ATOM 804 O O . ALA A 1 101 ? -1.604 7.979 2.361 1.00 92.06 101 ALA A O 1
ATOM 805 N N . GLY A 1 102 ? -3.471 8.155 1.102 1.00 89.69 102 GLY A N 1
ATOM 806 C CA . GLY A 1 102 ? -2.811 8.194 -0.201 1.00 89.69 102 GLY A CA 1
ATOM 807 C C . GLY A 1 102 ? -2.219 9.556 -0.535 1.00 89.69 102 GLY A C 1
ATOM 808 O O . GLY A 1 102 ? -2.479 10.546 0.160 1.00 89.69 102 GLY A O 1
ATOM 809 N N . ILE A 1 103 ? -1.451 9.598 -1.620 1.00 92.12 103 ILE A N 1
ATOM 810 C CA . ILE A 1 103 ? -0.802 10.818 -2.110 1.00 92.12 103 ILE A CA 1
ATOM 811 C C . ILE A 1 103 ? -1.855 11.887 -2.392 1.00 92.12 103 ILE A C 1
ATOM 813 O O . ILE A 1 103 ? -2.910 11.565 -2.928 1.00 92.12 103 ILE A O 1
ATOM 817 N N . GLY A 1 104 ? -1.638 13.118 -1.923 1.00 89.69 104 GLY A N 1
ATOM 818 C CA . GLY A 1 104 ? -2.536 14.261 -2.155 1.00 89.69 104 GLY A CA 1
ATOM 819 C C . GLY A 1 104 ? -3.932 14.166 -1.510 1.00 89.69 104 GLY A C 1
ATOM 820 O O . GLY A 1 104 ? -4.655 15.157 -1.417 1.00 89.69 104 GLY A O 1
ATOM 821 N N . SER A 1 105 ? -4.313 13.002 -0.973 1.00 85.19 105 SER A N 1
ATOM 822 C CA . SER A 1 105 ? -5.697 12.647 -0.613 1.00 85.19 105 SER A CA 1
ATOM 823 C C . SER A 1 105 ? -6.329 13.454 0.528 1.00 85.19 105 SER A C 1
ATOM 825 O O . SER A 1 105 ? -7.536 13.339 0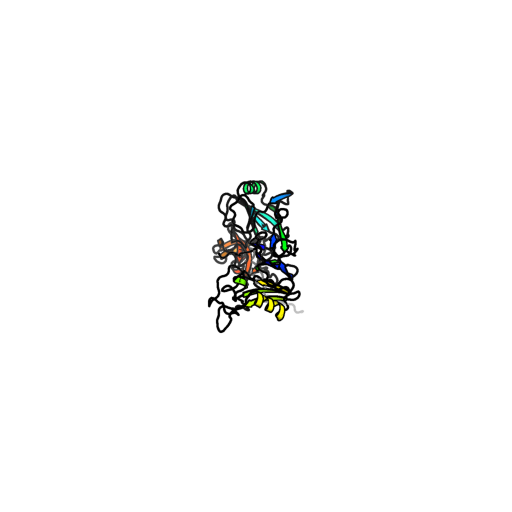.768 1.00 85.19 105 SER A O 1
ATOM 827 N N . ARG A 1 106 ? -5.530 14.235 1.275 1.00 89.94 106 ARG A N 1
ATOM 828 C CA . ARG A 1 106 ? -5.942 14.949 2.503 1.00 89.94 106 ARG A CA 1
ATOM 829 C C . ARG A 1 106 ? -6.770 14.048 3.432 1.00 89.94 106 ARG A C 1
ATOM 831 O O . ARG A 1 106 ? -7.819 14.460 3.941 1.00 89.94 106 ARG A O 1
ATOM 838 N N . ALA A 1 107 ? -6.323 12.803 3.606 1.00 94.56 107 ALA A N 1
ATOM 839 C CA . ALA A 1 107 ? -7.050 11.757 4.312 1.00 94.56 107 ALA A CA 1
ATOM 840 C C . ALA A 1 107 ? -7.405 12.159 5.741 1.00 94.56 107 ALA A C 1
ATOM 842 O O . ALA A 1 107 ? -6.624 12.818 6.425 1.00 94.56 107 ALA A O 1
ATOM 843 N N . LYS A 1 108 ? -8.589 11.754 6.201 1.00 97.31 108 LYS A N 1
ATOM 844 C CA . LYS A 1 108 ? -9.122 12.136 7.511 1.00 97.31 108 LYS A CA 1
ATOM 845 C C . LYS A 1 108 ? -9.305 10.922 8.406 1.00 97.31 108 LYS A C 1
ATOM 847 O O . LYS A 1 108 ? -9.569 9.822 7.928 1.00 97.31 108 LYS A O 1
ATOM 852 N N . GLY A 1 109 ? -9.212 11.145 9.709 1.00 97.69 109 GLY A N 1
ATOM 853 C CA . GLY A 1 109 ? -9.424 10.108 10.710 1.00 97.69 109 GLY A CA 1
ATOM 854 C C . GLY A 1 109 ? -9.669 10.675 12.100 1.00 97.69 109 GLY A C 1
ATOM 855 O O . GLY A 1 109 ? -9.645 11.891 12.301 1.00 97.69 109 GLY A O 1
ATOM 856 N N . TYR A 1 110 ? -9.899 9.782 13.057 1.00 98.12 110 TYR A N 1
ATOM 857 C CA . TYR A 1 110 ? -10.174 10.106 14.454 1.00 98.12 110 TYR A CA 1
ATOM 858 C C . TYR A 1 110 ? -9.138 9.472 15.367 1.00 98.12 110 TYR A C 1
ATOM 860 O O . TYR A 1 110 ? -8.856 8.276 15.266 1.00 98.12 110 TYR A O 1
ATOM 868 N N . ILE A 1 111 ? -8.610 10.252 16.308 1.00 98.44 111 ILE A N 1
ATOM 869 C CA . ILE A 1 111 ? -7.693 9.728 17.322 1.00 98.44 111 ILE A CA 1
ATOM 870 C C . ILE A 1 111 ? -8.453 8.772 18.249 1.00 98.44 111 ILE A C 1
ATOM 872 O O . ILE A 1 111 ? -9.428 9.161 18.896 1.00 98.44 111 ILE A O 1
ATOM 876 N N . ARG A 1 112 ? -7.988 7.523 18.342 1.00 97.62 112 ARG A N 1
ATOM 877 C CA . ARG A 1 112 ? -8.588 6.474 19.183 1.00 97.62 112 ARG A CA 1
ATOM 878 C C . ARG A 1 112 ? -7.811 6.201 20.459 1.00 97.62 112 ARG A C 1
ATOM 880 O O . ARG A 1 112 ? -8.422 5.918 21.483 1.00 97.62 112 ARG A O 1
ATOM 887 N N . SER A 1 113 ? -6.490 6.327 20.428 1.00 97.69 113 SER A N 1
ATOM 888 C CA . SER A 1 113 ? -5.665 6.196 21.629 1.00 97.69 113 SER A CA 1
ATOM 889 C C . SER A 1 113 ? -4.381 7.000 21.516 1.00 97.69 113 SER A C 1
ATOM 891 O O . SER A 1 113 ? -3.874 7.207 20.417 1.00 97.69 113 SER A O 1
ATOM 893 N N . ILE A 1 114 ? -3.832 7.386 22.663 1.00 98.25 114 ILE A N 1
ATOM 894 C CA . ILE A 1 114 ? -2.529 8.039 22.801 1.00 98.25 114 ILE A CA 1
ATOM 895 C C . ILE A 1 114 ? -1.741 7.220 23.820 1.00 98.25 114 ILE A C 1
ATOM 897 O O . ILE A 1 114 ? -2.292 6.845 24.857 1.00 98.25 114 ILE A O 1
ATOM 901 N N . ARG A 1 115 ? -0.490 6.891 23.507 1.00 97.00 115 ARG A N 1
ATOM 902 C CA . ARG A 1 115 ? 0.357 6.023 24.327 1.00 97.00 115 ARG A CA 1
ATOM 903 C C . ARG A 1 115 ? 1.757 6.605 24.435 1.00 97.00 115 ARG A C 1
ATOM 905 O O . ARG A 1 115 ? 2.371 6.887 23.414 1.00 97.00 115 ARG A O 1
ATOM 912 N N . ASP A 1 116 ? 2.298 6.649 25.646 1.00 95.75 116 ASP A N 1
ATOM 913 C CA . ASP A 1 116 ? 3.710 6.977 25.899 1.00 95.75 116 ASP A CA 1
ATOM 914 C C . ASP A 1 116 ? 4.581 5.707 25.845 1.00 95.75 116 ASP A C 1
ATOM 916 O O . ASP A 1 116 ? 5.386 5.415 26.730 1.00 95.75 116 ASP A O 1
ATOM 920 N N . ALA A 1 117 ? 4.345 4.878 24.827 1.00 94.12 117 ALA A N 1
ATOM 921 C CA . ALA A 1 117 ? 5.013 3.603 24.612 1.00 94.12 117 ALA A CA 1
ATOM 922 C C . ALA A 1 117 ? 5.000 3.251 23.123 1.00 94.12 117 ALA A C 1
ATOM 924 O O . ALA A 1 117 ? 4.069 3.617 22.404 1.00 94.12 117 ALA A O 1
ATOM 925 N N . GLY A 1 118 ? 6.013 2.502 22.690 1.00 94.88 118 GLY A N 1
ATOM 926 C CA . GLY A 1 118 ? 6.113 2.021 21.318 1.00 94.88 118 GLY A CA 1
ATOM 927 C C . GLY A 1 118 ? 5.268 0.777 21.031 1.00 94.88 118 GLY A C 1
ATOM 928 O O . GLY A 1 118 ? 4.427 0.334 21.832 1.00 94.88 118 GLY A O 1
ATOM 929 N N . SER A 1 119 ? 5.548 0.172 19.875 1.00 96.12 119 SER A N 1
ATOM 930 C CA . SER A 1 119 ? 4.965 -1.097 19.424 1.00 96.12 119 SER A CA 1
ATOM 931 C C . SER A 1 119 ? 3.429 -1.098 19.420 1.00 96.12 119 SER A C 1
ATOM 933 O O . SER A 1 119 ? 2.784 -2.097 19.756 1.00 96.12 119 SER A O 1
ATOM 935 N N . THR A 1 120 ? 2.806 0.028 19.065 1.00 97.44 120 THR A N 1
ATOM 936 C CA . THR A 1 120 ? 1.353 0.101 18.864 1.00 97.44 120 THR A CA 1
ATOM 937 C C . THR A 1 120 ? 0.932 -0.775 17.707 1.00 97.44 120 THR A C 1
ATOM 939 O O . THR A 1 120 ? 1.464 -0.670 16.608 1.00 97.44 120 THR A O 1
ATOM 942 N N . ARG A 1 121 ? -0.023 -1.670 17.983 1.00 96.88 121 ARG A N 1
ATOM 943 C CA . ARG A 1 121 ? -0.685 -2.482 16.961 1.00 96.88 121 ARG A CA 1
ATOM 944 C C . ARG A 1 121 ? -1.335 -1.565 15.934 1.00 96.88 121 ARG A C 1
ATOM 946 O O . ARG A 1 121 ? -1.896 -0.540 16.319 1.00 96.88 121 ARG A O 1
ATOM 953 N N . ILE A 1 122 ? -1.294 -1.965 14.670 1.00 97.19 122 ILE A N 1
ATOM 954 C CA . ILE A 1 122 ? -1.846 -1.198 13.555 1.00 97.19 122 ILE A CA 1
ATOM 955 C C . ILE A 1 122 ? -2.992 -2.015 12.941 1.00 97.19 122 ILE A C 1
ATOM 957 O O . ILE A 1 122 ? -2.758 -2.872 12.090 1.00 97.19 122 ILE A O 1
ATOM 961 N N . PRO A 1 123 ? -4.237 -1.832 13.416 1.00 96.06 123 PRO A N 1
ATOM 962 C CA . PRO A 1 123 ? -5.400 -2.456 12.808 1.00 96.06 123 PRO A CA 1
ATOM 963 C C . PRO A 1 123 ? -5.608 -2.009 11.362 1.00 96.06 123 PRO A C 1
ATOM 965 O O . PRO A 1 123 ? -5.195 -0.920 10.967 1.00 96.06 123 PRO A O 1
ATOM 968 N N . PHE A 1 124 ? -6.311 -2.829 10.589 1.00 93.12 124 PHE A N 1
ATOM 969 C CA . PHE A 1 124 ? -6.826 -2.450 9.280 1.00 93.12 124 PHE A CA 1
ATOM 970 C C . PHE A 1 124 ? -7.605 -1.127 9.361 1.00 93.12 124 PHE A C 1
ATOM 972 O O . PHE A 1 124 ? -8.267 -0.857 10.368 1.00 93.12 124 PHE A O 1
ATOM 979 N N . ASP A 1 125 ? -7.490 -0.293 8.325 1.00 92.31 125 ASP A N 1
ATOM 980 C CA . ASP A 1 125 ? -8.034 1.074 8.266 1.00 92.31 125 ASP A CA 1
ATOM 981 C C . ASP A 1 125 ? -7.611 1.991 9.423 1.00 92.31 125 ASP A C 1
ATOM 983 O O . ASP A 1 125 ? -8.246 3.007 9.703 1.00 92.31 125 ASP A O 1
ATOM 987 N N . HIS A 1 126 ? -6.519 1.662 10.106 1.00 96.44 126 HIS A N 1
ATOM 988 C CA . HIS A 1 126 ? -5.885 2.550 11.065 1.00 96.44 126 HIS A CA 1
ATOM 989 C C . HIS A 1 126 ? -4.474 2.890 10.614 1.00 96.44 126 HIS A C 1
ATOM 991 O O . HIS A 1 126 ? -3.872 2.223 9.777 1.00 96.44 126 HIS A O 1
ATOM 997 N N . LEU A 1 127 ? -3.926 3.927 11.227 1.00 97.06 127 LEU A N 1
ATOM 998 C CA . LEU A 1 127 ? -2.503 4.213 11.203 1.00 97.06 127 LEU A CA 1
ATOM 999 C C . LEU A 1 127 ? -2.040 4.611 12.595 1.00 97.06 127 LEU A C 1
ATOM 1001 O O . LEU A 1 127 ? -2.843 4.986 13.455 1.00 97.06 127 LEU A O 1
ATOM 1005 N N . VAL A 1 128 ? -0.733 4.548 12.811 1.00 98.38 128 VAL A N 1
ATOM 1006 C CA . VAL A 1 128 ? -0.100 5.047 14.027 1.00 98.38 128 VAL A CA 1
ATOM 1007 C C . VAL A 1 128 ? 0.806 6.212 13.674 1.00 98.38 128 VAL A C 1
ATOM 1009 O O . VAL A 1 128 ? 1.696 6.089 12.841 1.00 98.38 128 VAL A O 1
ATOM 1012 N N . ILE A 1 129 ? 0.601 7.342 14.342 1.00 98.12 129 ILE A N 1
ATOM 1013 C CA . ILE A 1 129 ? 1.514 8.483 14.310 1.00 98.12 129 ILE A CA 1
ATOM 1014 C C . ILE A 1 129 ? 2.500 8.290 15.456 1.00 98.12 129 ILE A C 1
ATOM 1016 O O . ILE A 1 129 ? 2.097 8.316 16.616 1.00 98.12 129 ILE A O 1
ATOM 1020 N N . SER A 1 130 ? 3.775 8.102 15.137 1.00 98.19 130 SER A N 1
ATOM 1021 C CA . SER A 1 130 ? 4.846 7.880 16.105 1.00 98.19 130 SER A CA 1
ATOM 1022 C C . SER A 1 130 ? 5.804 9.065 16.111 1.00 98.19 130 SER A C 1
ATOM 1024 O O . SER A 1 130 ? 6.322 9.461 15.063 1.00 98.19 130 SER A O 1
ATOM 1026 N N . ALA A 1 131 ? 6.051 9.645 17.283 1.00 97.75 131 ALA A N 1
ATOM 1027 C CA . ALA A 1 131 ? 6.951 10.782 17.439 1.00 97.75 131 ALA A CA 1
ATOM 1028 C C . ALA A 1 131 ? 7.834 10.646 18.681 1.00 97.75 131 ALA A C 1
ATOM 1030 O O . ALA A 1 131 ? 7.398 10.168 19.729 1.00 97.75 131 ALA A O 1
ATOM 1031 N N . ARG A 1 132 ? 9.082 11.105 18.577 1.00 94.19 132 ARG A N 1
ATOM 1032 C CA . ARG A 1 132 ? 10.078 11.076 19.664 1.00 94.19 132 ARG A CA 1
ATOM 1033 C C . ARG A 1 132 ? 10.636 12.474 19.913 1.00 94.19 132 ARG A C 1
ATOM 1035 O O . ARG A 1 132 ? 10.330 13.398 19.166 1.00 94.19 132 ARG A O 1
ATOM 1042 N N . GLY A 1 133 ? 11.409 12.647 20.985 1.00 93.69 133 GLY A N 1
ATOM 1043 C CA . GLY A 1 133 ? 12.063 13.923 21.293 1.00 93.69 133 GLY A CA 1
ATOM 1044 C C . GLY A 1 133 ? 11.083 15.094 21.434 1.00 93.69 133 GLY A C 1
ATOM 1045 O O . GLY A 1 133 ? 9.994 14.952 22.005 1.00 93.69 133 GLY A O 1
ATOM 1046 N N . ALA A 1 134 ? 11.454 16.259 20.900 1.00 95.75 134 ALA A N 1
ATOM 1047 C CA . ALA A 1 134 ? 10.615 17.449 20.961 1.00 95.75 134 ALA A CA 1
ATOM 1048 C C . ALA A 1 134 ? 9.332 17.302 20.121 1.00 95.75 134 ALA A C 1
ATOM 1050 O O . ALA A 1 134 ? 8.290 17.851 20.489 1.00 95.75 134 ALA A O 1
ATOM 1051 N N . ALA A 1 135 ? 9.365 16.550 19.018 1.00 96.12 135 ALA A N 1
ATOM 1052 C CA . ALA A 1 135 ? 8.192 16.210 18.221 1.00 96.12 135 ALA A CA 1
ATOM 1053 C C . ALA A 1 135 ? 7.191 15.382 19.031 1.00 96.12 135 ALA A C 1
ATOM 1055 O O . ALA A 1 135 ? 6.000 15.691 19.001 1.00 96.12 135 ALA A O 1
ATOM 1056 N N . GLY A 1 136 ? 7.673 14.413 19.813 1.00 96.44 136 GLY A N 1
ATOM 1057 C CA . GLY A 1 136 ? 6.866 13.634 20.756 1.00 96.44 136 GLY A CA 1
ATOM 1058 C C . GLY A 1 136 ? 6.172 14.521 21.792 1.00 96.44 136 GLY A C 1
ATOM 1059 O O . GLY A 1 136 ? 4.949 14.472 21.924 1.00 96.44 136 GLY A O 1
ATOM 1060 N N . ALA A 1 137 ? 6.920 15.416 22.447 1.00 96.44 137 ALA A N 1
ATOM 1061 C CA . ALA A 1 137 ? 6.353 16.360 23.414 1.00 96.44 137 ALA A CA 1
ATOM 1062 C C . ALA A 1 137 ? 5.277 17.267 22.785 1.00 96.44 137 ALA A C 1
ATOM 1064 O O . ALA A 1 137 ? 4.205 17.475 23.361 1.00 96.44 137 ALA A O 1
ATOM 1065 N N . ARG A 1 138 ? 5.517 17.771 21.565 1.00 96.69 138 ARG A N 1
ATOM 1066 C CA . ARG A 1 138 ? 4.526 18.567 20.820 1.00 96.69 138 ARG A CA 1
ATOM 1067 C C . ARG A 1 138 ? 3.296 17.746 20.426 1.00 96.69 138 ARG A C 1
ATOM 1069 O O . ARG A 1 138 ? 2.191 18.288 20.476 1.00 96.69 138 ARG A O 1
ATOM 1076 N N . LEU A 1 139 ? 3.472 16.483 20.034 1.00 97.38 139 LEU A N 1
ATOM 1077 C CA . LEU A 1 139 ? 2.375 15.584 19.676 1.00 97.38 139 LEU A CA 1
ATOM 1078 C C . LEU A 1 139 ? 1.487 15.310 20.895 1.00 97.38 139 LEU A C 1
ATOM 1080 O O . LEU A 1 139 ? 0.286 15.555 20.815 1.00 97.38 139 LEU A O 1
ATOM 1084 N N . ALA A 1 140 ? 2.066 14.925 22.038 1.00 96.56 140 ALA A N 1
ATOM 1085 C CA . ALA A 1 140 ? 1.325 14.713 23.288 1.00 96.56 140 ALA A CA 1
ATOM 1086 C C . ALA A 1 140 ? 0.577 15.973 23.756 1.00 96.56 140 ALA A C 1
ATOM 1088 O O . ALA A 1 140 ? -0.587 15.918 24.162 1.00 96.56 140 ALA A O 1
ATOM 1089 N N . ALA A 1 141 ? 1.203 17.147 23.637 1.00 95.75 141 ALA A N 1
ATOM 1090 C CA . ALA A 1 141 ? 0.563 18.405 24.013 1.00 95.75 141 ALA A CA 1
ATOM 1091 C C . ALA A 1 141 ? -0.671 18.736 23.151 1.00 95.75 141 ALA A C 1
ATOM 1093 O O . ALA A 1 141 ? -1.587 19.409 23.634 1.00 95.75 141 ALA A O 1
ATOM 1094 N N . ARG A 1 142 ? -0.708 18.277 21.891 1.00 95.19 142 ARG A N 1
ATOM 1095 C CA . ARG A 1 142 ? -1.744 18.621 20.901 1.00 95.19 142 ARG A CA 1
ATOM 1096 C C . ARG A 1 142 ? -2.829 17.557 20.751 1.00 95.19 142 ARG A C 1
ATOM 1098 O O . ARG A 1 142 ? -3.994 17.929 20.694 1.00 95.19 142 ARG A O 1
ATOM 1105 N N . ALA A 1 143 ? -2.456 16.282 20.697 1.00 96.69 143 ALA A N 1
ATOM 1106 C CA . ALA A 1 143 ? -3.362 15.174 20.415 1.00 96.69 143 ALA A CA 1
ATOM 1107 C C . ALA A 1 143 ? -4.395 14.979 21.529 1.00 96.69 143 ALA A C 1
ATOM 1109 O O . ALA A 1 143 ? -4.054 14.950 22.714 1.00 96.69 143 ALA A O 1
ATOM 1110 N N . ARG A 1 144 ? -5.668 14.807 21.163 1.00 96.75 144 ARG A N 1
ATOM 1111 C CA . ARG A 1 144 ? -6.745 14.439 22.092 1.00 96.75 144 ARG A CA 1
ATOM 1112 C C . ARG A 1 144 ? -7.569 13.295 21.518 1.00 96.75 144 ARG A C 1
ATOM 1114 O O . ARG A 1 144 ? -7.852 13.269 20.327 1.00 96.75 144 ARG A O 1
ATOM 1121 N N . ILE A 1 145 ? -7.968 12.355 22.371 1.00 98.00 145 ILE A N 1
ATOM 1122 C CA . ILE A 1 145 ? -8.861 11.261 21.970 1.00 98.00 145 ILE A CA 1
ATOM 1123 C C . ILE A 1 145 ? -10.166 11.853 21.420 1.00 98.00 145 ILE A C 1
ATOM 1125 O O . ILE A 1 145 ? -10.718 12.787 21.999 1.00 98.00 145 ILE A O 1
ATOM 1129 N N . GLY A 1 146 ? -10.629 11.323 20.287 1.00 97.00 146 GLY A N 1
ATOM 1130 C CA . GLY A 1 146 ? -11.824 11.773 19.572 1.00 97.00 146 GLY A CA 1
ATOM 1131 C C . GLY A 1 146 ? -11.605 12.937 18.601 1.00 97.00 146 GLY A C 1
ATOM 1132 O O . GLY A 1 146 ? -12.482 13.192 17.781 1.00 97.00 146 GLY A O 1
ATOM 1133 N N . GLU A 1 147 ? -10.455 13.615 18.643 1.00 97.00 147 GLU A N 1
ATOM 1134 C CA . GLU A 1 147 ? -10.149 14.720 17.728 1.00 97.00 147 GLU A CA 1
ATOM 1135 C C . GLU A 1 147 ? -10.006 14.233 16.284 1.00 97.00 147 GLU A C 1
ATOM 1137 O O . GLU A 1 147 ? -9.427 13.170 16.018 1.00 97.00 147 GLU A O 1
ATOM 1142 N N . ARG A 1 148 ? -10.514 15.042 15.349 1.00 97.62 148 ARG A N 1
ATOM 1143 C CA . ARG A 1 148 ? -10.334 14.812 13.915 1.00 97.62 148 ARG A CA 1
ATOM 1144 C C . ARG A 1 148 ? -8.949 15.248 13.473 1.00 97.62 148 ARG A C 1
ATOM 1146 O O . ARG A 1 148 ? -8.528 16.382 13.719 1.00 97.62 148 ARG A O 1
ATOM 1153 N N . ILE A 1 149 ? -8.288 14.377 12.725 1.00 97.25 149 ILE A N 1
ATOM 1154 C CA . ILE A 1 149 ? -7.028 14.691 12.066 1.00 97.25 149 ILE A CA 1
ATOM 1155 C C . ILE A 1 149 ? -7.164 14.687 10.547 1.00 97.25 149 ILE A C 1
ATOM 1157 O O . ILE A 1 149 ? -8.081 14.079 9.991 1.00 97.25 149 ILE A O 1
ATOM 1161 N N . GLY A 1 150 ? -6.230 15.365 9.889 1.00 96.88 150 GLY A N 1
ATOM 1162 C CA . GLY A 1 150 ? -6.011 15.292 8.450 1.00 96.88 150 GLY A CA 1
ATOM 1163 C C . GLY A 1 150 ? -4.558 14.937 8.156 1.00 96.88 150 GLY A C 1
ATOM 1164 O O . GLY A 1 150 ? -3.669 15.379 8.878 1.00 96.88 150 GLY A O 1
ATOM 1165 N N . ILE A 1 151 ? -4.304 14.172 7.103 1.00 96.25 151 ILE A N 1
ATOM 1166 C CA . ILE A 1 151 ? -2.962 13.824 6.633 1.00 96.25 151 ILE A CA 1
ATOM 1167 C C . ILE A 1 151 ? -2.847 14.253 5.182 1.00 96.25 151 ILE A C 1
ATOM 1169 O O . ILE A 1 151 ? -3.635 13.827 4.342 1.00 96.25 151 ILE A O 1
ATOM 1173 N N . LEU A 1 152 ? -1.860 15.094 4.903 1.00 95.25 152 LEU A N 1
ATOM 1174 C CA . LEU A 1 152 ? -1.436 15.434 3.556 1.00 95.25 152 LEU A CA 1
ATOM 1175 C C . LEU A 1 152 ? 0.006 14.969 3.383 1.00 95.25 152 LEU A C 1
ATOM 1177 O O . LEU A 1 152 ? 0.871 15.315 4.185 1.00 95.25 152 LEU A O 1
ATOM 1181 N N . SER A 1 153 ? 0.233 14.173 2.350 1.00 93.81 153 SER A N 1
ATOM 1182 C CA . SER A 1 153 ? 1.557 13.849 1.845 1.00 93.81 153 SER A CA 1
ATOM 1183 C C . SER A 1 153 ? 1.443 13.861 0.333 1.00 93.81 153 SER A C 1
ATOM 1185 O O . SER A 1 153 ? 0.770 13.002 -0.232 1.00 93.81 153 SER A O 1
ATOM 1187 N N . SER A 1 154 ? 2.024 14.871 -0.297 1.00 93.62 154 SER A N 1
ATOM 1188 C CA . SER A 1 154 ? 2.055 14.987 -1.755 1.00 93.62 154 SER A CA 1
ATOM 1189 C C . SER A 1 154 ? 3.411 14.583 -2.311 1.00 93.62 154 SER A C 1
ATOM 1191 O O . SER A 1 154 ? 4.401 14.525 -1.570 1.00 93.62 154 SER A O 1
ATOM 1193 N N . ILE A 1 155 ? 3.431 14.337 -3.616 1.00 92.25 155 ILE A N 1
ATOM 1194 C CA . ILE A 1 155 ? 4.631 14.150 -4.419 1.00 92.25 155 ILE A CA 1
ATOM 1195 C C . ILE A 1 155 ? 4.533 15.059 -5.639 1.00 92.25 155 ILE A C 1
ATOM 1197 O O . ILE A 1 155 ? 3.481 15.125 -6.268 1.00 92.25 155 ILE A O 1
ATOM 1201 N N . ASP A 1 156 ? 5.647 15.697 -5.980 1.00 90.69 156 ASP A N 1
ATOM 1202 C CA . ASP A 1 156 ? 5.895 16.244 -7.308 1.00 90.69 156 ASP A CA 1
ATOM 1203 C C . ASP A 1 156 ? 6.831 15.306 -8.073 1.00 90.69 156 ASP A C 1
ATOM 1205 O O . ASP A 1 156 ? 7.663 14.601 -7.494 1.00 90.69 156 ASP A O 1
ATOM 1209 N N . SER A 1 157 ? 6.715 15.324 -9.395 1.00 91.12 157 SER A N 1
ATOM 1210 C CA . SER A 1 157 ? 7.571 14.557 -10.288 1.00 91.12 157 SER A CA 1
ATOM 1211 C C . SER A 1 157 ? 8.381 15.460 -11.209 1.00 91.12 157 SER A C 1
ATOM 1213 O O . SER A 1 157 ? 7.968 16.549 -11.626 1.00 91.12 157 SER A O 1
ATOM 1215 N N . THR A 1 158 ? 9.579 14.982 -11.510 1.00 89.62 158 THR A N 1
ATOM 1216 C CA . THR A 1 158 ? 10.552 15.602 -12.402 1.00 89.62 158 THR A CA 1
ATOM 1217 C C . THR A 1 158 ? 10.924 14.632 -13.515 1.00 89.62 158 THR A C 1
ATOM 1219 O O . THR A 1 158 ? 10.554 13.459 -13.486 1.00 89.62 158 THR A O 1
ATOM 1222 N N . SER A 1 159 ? 11.634 15.120 -14.524 1.00 86.81 159 SER A N 1
ATOM 1223 C CA . SER A 1 159 ? 12.227 14.314 -15.579 1.00 86.81 159 SER A CA 1
ATOM 1224 C C . SER A 1 159 ? 13.114 13.211 -14.993 1.00 86.81 159 SER A C 1
ATOM 1226 O O . SER A 1 159 ? 13.544 13.255 -13.841 1.00 86.81 159 SER A O 1
ATOM 1228 N N . ARG A 1 160 ? 13.424 12.196 -15.801 1.00 82.00 160 ARG A N 1
ATOM 1229 C CA . ARG A 1 160 ? 14.250 11.044 -15.391 1.00 82.00 160 ARG A CA 1
ATOM 1230 C C . ARG A 1 160 ? 15.644 11.401 -14.850 1.00 82.00 160 ARG A C 1
ATOM 1232 O O . ARG A 1 160 ? 16.244 10.605 -14.144 1.00 82.00 160 ARG A O 1
ATOM 1239 N N . ASP A 1 161 ? 16.193 12.552 -15.233 1.00 83.94 161 ASP A N 1
ATOM 1240 C CA . ASP A 1 161 ? 17.473 13.073 -14.736 1.00 83.94 161 ASP A CA 1
ATOM 1241 C C . ASP A 1 161 ? 17.308 13.966 -13.494 1.00 83.94 161 ASP A C 1
ATOM 1243 O O . ASP A 1 161 ? 18.274 14.576 -13.033 1.00 83.94 161 ASP A O 1
ATOM 1247 N N . CYS A 1 162 ? 16.094 13.991 -12.941 1.00 88.06 162 CYS A N 1
ATOM 1248 C CA . CYS A 1 162 ? 15.681 14.687 -11.736 1.00 88.06 162 CYS A CA 1
ATOM 1249 C C . CYS A 1 162 ? 15.803 16.220 -11.824 1.00 88.06 162 CYS A C 1
ATOM 1251 O O . CYS A 1 162 ? 16.121 16.869 -10.825 1.00 88.06 162 CYS A O 1
ATOM 1253 N N . ARG A 1 163 ? 15.615 16.808 -13.018 1.00 87.19 163 ARG A N 1
ATOM 1254 C CA . ARG A 1 163 ? 15.862 18.244 -13.261 1.00 87.19 163 ARG A CA 1
ATOM 1255 C C . ARG A 1 163 ? 14.607 19.039 -13.565 1.00 87.19 163 ARG A C 1
ATOM 1257 O O . ARG A 1 163 ? 14.302 19.998 -12.860 1.00 87.19 163 ARG A O 1
ATOM 1264 N N . ASP A 1 164 ? 13.911 18.663 -14.626 1.00 89.56 164 ASP A N 1
ATOM 1265 C CA . ASP A 1 164 ? 12.818 19.452 -15.174 1.00 89.56 164 ASP A CA 1
ATOM 1266 C C . ASP A 1 164 ? 11.496 18.992 -14.581 1.00 89.56 164 ASP A C 1
ATOM 1268 O O . ASP A 1 164 ? 11.284 17.802 -14.374 1.00 89.56 164 ASP A O 1
ATOM 1272 N N . ARG A 1 165 ? 10.574 19.915 -14.305 1.00 87.88 165 ARG A N 1
ATOM 1273 C CA . ARG A 1 165 ? 9.249 19.540 -13.801 1.00 87.88 165 ARG A CA 1
ATOM 1274 C C . ARG A 1 165 ? 8.530 18.661 -14.828 1.00 87.88 165 ARG A C 1
ATOM 1276 O O . ARG A 1 165 ? 8.374 19.060 -15.979 1.00 87.88 165 ARG A O 1
ATOM 1283 N N . PHE A 1 166 ? 8.031 17.515 -14.380 1.00 85.19 166 PHE A N 1
ATOM 1284 C CA . PHE A 1 166 ? 7.324 16.544 -15.209 1.00 85.19 166 PHE A CA 1
ATOM 1285 C C . PHE A 1 166 ? 6.060 16.093 -14.467 1.00 85.19 166 PHE A C 1
ATOM 1287 O O . PHE A 1 166 ? 6.104 15.109 -13.733 1.00 85.19 166 PHE A O 1
ATOM 1294 N N . PRO A 1 167 ? 4.969 16.873 -14.532 1.00 83.06 167 PRO A N 1
ATOM 1295 C CA . PRO A 1 167 ? 3.815 16.667 -13.669 1.00 83.06 167 PRO A CA 1
ATOM 1296 C C . PRO A 1 167 ? 3.029 15.416 -14.064 1.00 83.06 167 PRO A C 1
ATOM 1298 O O . PRO A 1 167 ? 2.579 15.298 -15.199 1.00 83.06 167 PRO A O 1
ATOM 1301 N N . GLU A 1 168 ? 2.817 14.538 -13.087 1.00 87.31 168 GLU A N 1
ATOM 1302 C CA . GLU A 1 168 ? 2.059 13.294 -13.221 1.00 87.31 168 GLU A CA 1
ATOM 1303 C C . GLU A 1 168 ? 0.877 13.238 -12.249 1.00 87.31 168 GLU A C 1
ATOM 1305 O O . GLU A 1 168 ? 0.827 13.960 -11.249 1.00 87.31 168 GLU A O 1
ATOM 1310 N N . LYS A 1 169 ? -0.092 12.355 -12.519 1.00 88.69 169 LYS A N 1
ATOM 1311 C CA . LYS A 1 169 ? -1.335 12.234 -11.732 1.00 88.69 169 LYS A CA 1
ATOM 1312 C C . LYS A 1 169 ? -1.156 11.402 -10.456 1.00 88.69 169 LYS A C 1
ATOM 1314 O O . LYS A 1 169 ? -1.836 10.397 -10.237 1.00 88.69 169 LYS A O 1
ATOM 1319 N N . TRP A 1 170 ? -0.247 11.834 -9.587 1.00 91.62 170 TRP A N 1
ATOM 1320 C CA . TRP A 1 170 ? 0.063 11.139 -8.337 1.00 91.62 170 TRP A CA 1
ATOM 1321 C C . TRP A 1 170 ? -1.056 11.198 -7.290 1.00 91.62 170 TRP A C 1
ATOM 1323 O O . TRP A 1 170 ? -1.250 10.224 -6.565 1.00 91.62 170 TRP A O 1
ATOM 1333 N N . ASP A 1 171 ? -1.843 12.274 -7.240 1.00 89.44 171 ASP A N 1
ATOM 1334 C CA . ASP A 1 171 ? -2.907 12.459 -6.236 1.00 89.44 171 ASP A CA 1
ATOM 1335 C C . ASP A 1 171 ? -4.029 11.404 -6.305 1.00 89.44 171 ASP A C 1
ATOM 1337 O O . ASP A 1 171 ? -4.753 11.175 -5.331 1.00 89.44 171 ASP A O 1
ATOM 1341 N N . SER A 1 172 ? -4.184 10.734 -7.454 1.00 90.12 172 SER A N 1
ATOM 1342 C CA . SER A 1 172 ? -5.123 9.624 -7.640 1.00 90.12 172 SER A CA 1
ATOM 1343 C C . SER A 1 172 ? -4.436 8.257 -7.717 1.00 90.12 172 SER A C 1
ATOM 1345 O O . SER A 1 172 ? -5.111 7.262 -7.993 1.00 90.12 172 SER A O 1
ATOM 1347 N N . ALA A 1 173 ? -3.133 8.159 -7.424 1.00 92.75 173 ALA A N 1
ATOM 1348 C CA . ALA A 1 173 ? -2.392 6.900 -7.459 1.00 92.75 173 ALA A CA 1
ATOM 1349 C C . ALA A 1 173 ? -3.027 5.839 -6.542 1.00 92.75 173 ALA A C 1
ATOM 1351 O O . ALA A 1 173 ? -3.237 6.037 -5.340 1.00 92.75 173 ALA A O 1
ATOM 1352 N N . PHE A 1 174 ? -3.340 4.682 -7.122 1.00 93.06 174 PHE A N 1
ATOM 1353 C CA . PHE A 1 174 ? -3.964 3.559 -6.427 1.00 93.06 174 PHE A CA 1
ATOM 1354 C C . PHE A 1 174 ? -2.973 2.422 -6.186 1.00 93.06 174 PHE A C 1
ATOM 1356 O O . PHE A 1 174 ? -2.971 1.817 -5.111 1.00 93.06 174 PHE A O 1
ATOM 1363 N N . ALA A 1 175 ? -2.114 2.158 -7.164 1.00 94.44 175 ALA A N 1
ATOM 1364 C CA . ALA A 1 175 ? -1.007 1.225 -7.060 1.00 94.44 175 ALA A CA 1
ATOM 1365 C C . ALA A 1 175 ? 0.225 1.829 -7.729 1.00 94.44 175 ALA A C 1
ATOM 1367 O O . ALA A 1 175 ? 0.107 2.514 -8.740 1.00 94.44 175 ALA A O 1
ATOM 1368 N N . SER A 1 176 ? 1.402 1.587 -7.166 1.00 94.62 176 SER A N 1
ATOM 1369 C CA . SER A 1 176 ? 2.661 2.006 -7.775 1.00 94.62 176 SER A CA 1
ATOM 1370 C C . SER A 1 176 ? 3.800 1.130 -7.287 1.00 94.62 176 SER A C 1
ATOM 1372 O O . SER A 1 176 ? 3.794 0.694 -6.133 1.00 94.62 176 SER A O 1
ATOM 1374 N N . ILE A 1 177 ? 4.761 0.881 -8.170 1.00 93.56 177 ILE A N 1
ATOM 1375 C CA . ILE A 1 177 ? 6.000 0.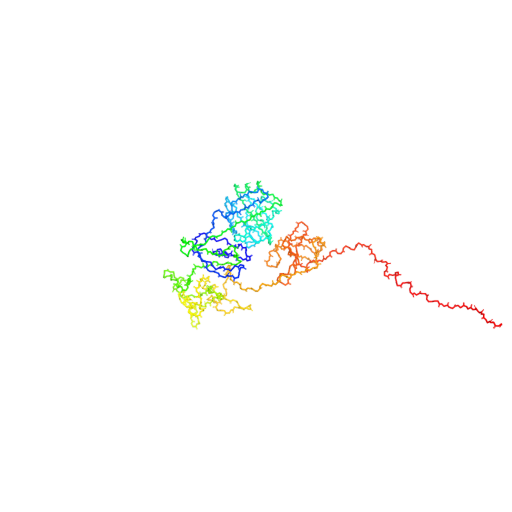172 -7.874 1.00 93.56 177 ILE A CA 1
ATOM 1376 C C . ILE A 1 177 ? 7.152 0.871 -8.596 1.00 93.56 177 ILE A C 1
ATOM 1378 O O . ILE A 1 177 ? 7.068 1.163 -9.792 1.00 93.56 177 ILE A O 1
ATOM 1382 N N . GLY A 1 178 ? 8.229 1.152 -7.868 1.00 90.81 178 GLY A N 1
ATOM 1383 C CA . GLY A 1 178 ? 9.442 1.674 -8.488 1.00 90.81 178 GLY A CA 1
ATOM 1384 C C . GLY A 1 178 ? 10.194 0.603 -9.276 1.00 90.81 178 GLY A C 1
ATOM 1385 O O . GLY A 1 178 ? 10.222 -0.565 -8.894 1.00 90.81 178 GLY A O 1
ATOM 1386 N N . GLY A 1 179 ? 10.817 1.022 -10.370 1.00 89.00 179 GLY A N 1
ATOM 1387 C CA . GLY A 1 179 ? 11.747 0.246 -11.180 1.00 89.00 179 GLY A CA 1
ATOM 1388 C C . GLY A 1 179 ? 13.128 0.900 -11.224 1.00 89.00 179 GLY A C 1
ATOM 1389 O O . GLY A 1 179 ? 13.359 1.973 -10.668 1.00 89.00 179 GLY A O 1
ATOM 1390 N N . SER A 1 180 ? 14.077 0.224 -11.867 1.00 82.06 180 SER A N 1
ATOM 1391 C CA . SER A 1 180 ? 15.487 0.630 -11.835 1.00 82.06 180 SER A CA 1
ATOM 1392 C C . SER A 1 180 ? 15.840 1.713 -12.853 1.00 82.06 180 SER A C 1
ATOM 1394 O O . SER A 1 180 ? 16.728 2.517 -12.600 1.00 82.06 180 SER A O 1
ATOM 1396 N N . PHE A 1 181 ? 15.221 1.678 -14.034 1.00 85.19 181 PHE A N 1
ATOM 1397 C CA . PHE A 1 181 ? 15.423 2.649 -15.112 1.00 85.19 181 PHE A CA 1
ATOM 1398 C C . PHE A 1 181 ? 14.346 2.481 -16.192 1.00 85.19 181 PHE A C 1
ATOM 1400 O O . PHE A 1 181 ? 13.819 1.379 -16.387 1.00 85.19 181 PHE A O 1
ATOM 1407 N N . ASN A 1 182 ? 14.050 3.556 -16.924 1.00 90.69 182 ASN A N 1
ATOM 1408 C CA . ASN A 1 182 ? 13.212 3.514 -18.116 1.00 90.69 182 ASN A CA 1
ATOM 1409 C C . ASN A 1 182 ? 14.065 3.164 -19.337 1.00 90.69 182 ASN A C 1
ATOM 1411 O O . ASN A 1 182 ? 15.022 3.859 -19.639 1.00 90.69 182 ASN A O 1
ATOM 1415 N N . PHE A 1 183 ? 13.741 2.089 -20.050 1.00 94.12 183 PHE A N 1
ATOM 1416 C CA . PHE A 1 183 ? 14.445 1.723 -21.288 1.00 94.12 183 PHE A CA 1
ATOM 1417 C C . PHE A 1 183 ? 13.746 2.255 -22.544 1.00 94.12 183 PHE A C 1
ATOM 1419 O O . PHE A 1 183 ? 14.327 2.227 -23.628 1.00 94.12 183 PHE A O 1
ATOM 1426 N N . LEU A 1 184 ? 12.508 2.734 -22.402 1.00 95.19 184 LEU A N 1
ATOM 1427 C CA . LEU A 1 184 ? 11.722 3.335 -23.471 1.00 95.19 184 LEU A CA 1
ATOM 1428 C C . LEU A 1 184 ? 10.941 4.531 -22.912 1.00 95.19 184 LEU A C 1
ATOM 1430 O O . LEU A 1 184 ? 10.290 4.413 -21.871 1.00 95.19 184 LEU A O 1
ATOM 1434 N N . ASN A 1 185 ? 11.042 5.677 -23.579 1.00 92.94 185 ASN A N 1
ATOM 1435 C CA . ASN A 1 185 ? 10.490 6.951 -23.128 1.00 92.94 185 ASN A CA 1
ATOM 1436 C C . ASN A 1 185 ? 9.889 7.702 -24.316 1.00 92.94 185 ASN A C 1
ATOM 1438 O O . ASN A 1 185 ? 10.644 8.174 -25.161 1.00 92.94 185 ASN A O 1
ATOM 1442 N N . ALA A 1 186 ? 8.561 7.808 -24.384 1.00 92.88 186 ALA A N 1
ATOM 1443 C CA . ALA A 1 186 ? 7.858 8.437 -25.506 1.00 92.88 186 ALA A CA 1
ATOM 1444 C C . ALA A 1 186 ? 8.376 7.958 -26.884 1.00 92.88 186 ALA A C 1
ATOM 1446 O O . ALA A 1 186 ? 8.770 8.757 -27.730 1.00 92.88 186 ALA A O 1
ATOM 1447 N N . ASN A 1 187 ? 8.417 6.636 -27.087 1.00 94.19 187 ASN A N 1
ATOM 1448 C CA . ASN A 1 187 ? 8.947 5.933 -28.267 1.00 94.19 187 ASN A CA 1
ATOM 1449 C C . ASN A 1 187 ? 10.475 5.994 -28.478 1.00 94.19 187 ASN A C 1
ATOM 1451 O O . ASN A 1 187 ? 11.003 5.311 -29.367 1.00 94.19 187 ASN A O 1
ATOM 1455 N N . GLU A 1 188 ? 11.217 6.727 -27.648 1.00 95.31 188 GLU A N 1
ATOM 1456 C CA . GLU A 1 188 ? 12.677 6.793 -27.717 1.00 95.31 188 GLU A CA 1
ATOM 1457 C C . GLU A 1 188 ? 13.331 5.713 -26.853 1.00 95.31 188 GLU A C 1
ATOM 1459 O O . GLU A 1 188 ? 13.038 5.570 -25.663 1.00 95.31 188 GLU A O 1
ATOM 1464 N N . ILE A 1 189 ? 14.253 4.950 -27.447 1.00 95.62 189 ILE A N 1
ATOM 1465 C CA . ILE A 1 189 ? 15.059 3.972 -26.709 1.00 95.62 189 ILE A CA 1
ATOM 1466 C C . ILE A 1 189 ? 16.085 4.724 -25.867 1.00 95.62 189 ILE A C 1
ATOM 1468 O O . ILE A 1 189 ? 16.869 5.522 -26.384 1.00 95.62 189 ILE A O 1
ATOM 1472 N N . VAL A 1 190 ? 16.107 4.423 -24.572 1.00 91.94 190 VAL A N 1
ATOM 1473 C CA . VAL A 1 190 ? 17.044 5.023 -23.625 1.00 91.94 190 VAL A CA 1
ATOM 1474 C C . VAL A 1 190 ? 18.230 4.085 -23.421 1.00 91.94 190 VAL A C 1
ATOM 1476 O O . VAL A 1 190 ? 18.094 2.982 -22.887 1.00 91.94 190 VAL A O 1
ATOM 1479 N N . ASN A 1 191 ? 19.414 4.542 -23.826 1.00 87.56 191 ASN A N 1
ATOM 1480 C CA . ASN A 1 191 ? 20.647 3.765 -23.723 1.00 87.56 191 ASN A CA 1
ATOM 1481 C C . ASN A 1 191 ? 21.342 3.967 -22.369 1.00 87.56 191 ASN A C 1
ATOM 1483 O O . ASN A 1 191 ? 21.440 5.083 -21.856 1.00 87.56 191 ASN A O 1
ATOM 1487 N N . TYR A 1 192 ? 21.877 2.872 -21.826 1.00 87.69 192 TYR A N 1
ATOM 1488 C CA . TYR A 1 192 ? 22.637 2.834 -20.573 1.00 87.69 192 TYR A CA 1
ATOM 1489 C C . TYR A 1 192 ? 23.964 2.095 -20.782 1.00 87.69 192 TYR A C 1
ATOM 1491 O O . TYR A 1 192 ? 24.232 1.077 -20.145 1.00 87.69 192 TYR A O 1
ATOM 1499 N N . ASP A 1 193 ? 24.793 2.601 -21.696 1.00 86.88 193 ASP A N 1
ATOM 1500 C CA . ASP A 1 193 ? 25.971 1.893 -22.225 1.00 86.88 193 ASP A CA 1
ATOM 1501 C C . ASP A 1 193 ? 27.039 1.560 -21.168 1.00 86.88 193 ASP A C 1
ATOM 1503 O O . ASP A 1 193 ? 27.788 0.594 -21.307 1.00 86.88 193 ASP A O 1
ATOM 1507 N N . SER A 1 194 ? 27.095 2.323 -20.074 1.00 88.75 194 SER A N 1
ATOM 1508 C CA . SER A 1 194 ? 28.004 2.079 -18.946 1.00 88.75 194 SER A CA 1
ATOM 1509 C C . SER A 1 194 ? 27.426 1.152 -17.868 1.00 88.75 194 SER A C 1
ATOM 1511 O O . SER A 1 194 ? 28.145 0.755 -16.949 1.00 88.75 194 SER A O 1
ATOM 1513 N N . ASN A 1 195 ? 26.145 0.780 -17.955 1.00 87.94 195 ASN A N 1
ATOM 1514 C CA . ASN A 1 195 ? 25.484 -0.079 -16.979 1.00 87.94 195 ASN A CA 1
ATOM 1515 C C . ASN A 1 195 ? 25.512 -1.538 -17.451 1.00 87.94 195 ASN A C 1
ATOM 1517 O O . ASN A 1 195 ? 24.737 -1.937 -18.319 1.00 87.94 195 ASN A O 1
ATOM 1521 N N . LEU A 1 196 ? 26.355 -2.368 -16.829 1.00 88.44 196 LEU A N 1
ATOM 1522 C CA . LEU A 1 196 ? 26.443 -3.803 -17.142 1.00 88.44 196 LEU A CA 1
ATOM 1523 C C . LEU A 1 196 ? 25.107 -4.538 -16.973 1.00 88.44 196 LEU A C 1
ATOM 1525 O O . LEU A 1 196 ? 24.812 -5.467 -17.726 1.00 88.44 196 LEU A O 1
ATOM 1529 N N . GLY A 1 197 ? 24.277 -4.108 -16.021 1.00 88.12 197 GLY A N 1
ATOM 1530 C CA . GLY A 1 197 ? 22.932 -4.640 -15.834 1.00 88.12 197 GLY A CA 1
ATOM 1531 C C . GLY A 1 197 ? 22.006 -4.341 -17.013 1.00 88.12 197 GLY A C 1
ATOM 1532 O O . GLY A 1 197 ? 21.046 -5.080 -17.218 1.00 88.12 197 GLY A O 1
ATOM 1533 N N . ALA A 1 198 ? 22.293 -3.315 -17.817 1.00 91.75 198 ALA A N 1
ATOM 1534 C CA . ALA A 1 198 ? 21.544 -2.978 -19.023 1.00 91.75 198 ALA A CA 1
ATOM 1535 C C . ALA A 1 198 ? 22.166 -3.566 -20.300 1.00 91.75 198 ALA A C 1
ATOM 1537 O O . ALA A 1 198 ? 21.441 -4.068 -21.157 1.00 91.75 198 ALA A O 1
ATOM 1538 N N . THR A 1 199 ? 23.495 -3.550 -20.423 1.00 94.75 199 THR A N 1
ATOM 1539 C CA . THR A 1 199 ? 24.194 -3.957 -21.655 1.00 94.75 199 THR A CA 1
ATOM 1540 C C . THR A 1 199 ? 24.410 -5.460 -21.791 1.00 94.75 199 THR A C 1
ATOM 1542 O O . THR A 1 199 ? 24.632 -5.947 -22.897 1.00 94.75 199 THR A O 1
ATOM 1545 N N . THR A 1 200 ? 24.316 -6.225 -20.702 1.00 95.62 200 THR A N 1
ATOM 1546 C CA . THR A 1 200 ? 24.424 -7.690 -20.752 1.00 95.62 200 THR A CA 1
ATOM 1547 C C . THR A 1 200 ? 23.056 -8.361 -20.863 1.00 95.62 200 THR A C 1
ATOM 1549 O O . THR A 1 200 ? 22.036 -7.842 -20.401 1.00 95.62 200 THR A O 1
ATOM 1552 N N . ARG A 1 201 ? 23.011 -9.544 -21.489 1.00 97.62 201 ARG A N 1
ATOM 1553 C CA . ARG A 1 201 ? 21.772 -10.324 -21.580 1.00 97.62 201 ARG A CA 1
ATOM 1554 C C . ARG A 1 201 ? 21.439 -10.972 -20.244 1.00 97.62 201 ARG A C 1
ATOM 1556 O O . ARG A 1 201 ? 22.234 -11.726 -19.676 1.00 97.62 201 ARG A O 1
ATOM 1563 N N . HIS A 1 202 ? 20.232 -10.711 -19.761 1.00 97.69 202 HIS A N 1
ATOM 1564 C CA . HIS A 1 202 ? 19.697 -11.280 -18.530 1.00 97.69 202 HIS A CA 1
ATOM 1565 C C . HIS A 1 202 ? 18.229 -11.673 -18.714 1.00 97.69 202 HIS A C 1
ATOM 1567 O O . HIS A 1 202 ? 17.584 -11.171 -19.636 1.00 97.69 202 HIS A O 1
ATOM 1573 N N . PRO A 1 203 ? 17.692 -12.553 -17.850 1.00 98.38 203 PRO A N 1
ATOM 1574 C CA . PRO A 1 203 ? 16.258 -12.600 -17.632 1.00 98.38 203 PRO A CA 1
ATOM 1575 C C . PRO A 1 203 ? 15.756 -11.211 -17.228 1.00 98.38 203 PRO A C 1
ATOM 1577 O O . PRO A 1 203 ? 16.435 -10.515 -16.461 1.00 98.38 203 PRO A O 1
ATOM 1580 N N . ARG A 1 204 ? 14.608 -10.798 -17.759 1.00 97.94 204 ARG A N 1
ATOM 1581 C CA . ARG A 1 204 ? 14.042 -9.460 -17.559 1.00 97.94 204 ARG A CA 1
ATOM 1582 C C . ARG A 1 204 ? 12.624 -9.555 -17.035 1.00 97.94 204 ARG A C 1
ATOM 1584 O O . ARG A 1 204 ? 11.875 -10.440 -17.434 1.00 97.94 204 ARG A O 1
ATOM 1591 N N . THR A 1 205 ? 12.264 -8.583 -16.213 1.00 97.75 205 THR A N 1
ATOM 1592 C CA . THR A 1 205 ? 10.883 -8.260 -15.867 1.00 97.75 205 THR A CA 1
ATOM 1593 C C . THR A 1 205 ? 10.680 -6.798 -16.231 1.00 97.75 205 THR A C 1
ATOM 1595 O O . THR A 1 205 ? 11.534 -5.967 -15.916 1.00 97.75 205 THR A O 1
ATOM 1598 N N . ALA A 1 206 ? 9.588 -6.465 -16.904 1.00 97.31 206 ALA A N 1
ATOM 1599 C CA . ALA A 1 206 ? 9.313 -5.097 -17.312 1.00 97.31 206 ALA A CA 1
ATOM 1600 C C . ALA A 1 206 ? 7.820 -4.796 -17.351 1.00 97.31 206 ALA A C 1
ATOM 1602 O O . ALA A 1 206 ? 6.989 -5.693 -17.502 1.00 97.31 206 ALA A O 1
ATOM 1603 N N . VAL A 1 207 ? 7.514 -3.506 -17.250 1.00 97.56 207 VAL A N 1
ATOM 1604 C CA . VAL A 1 207 ? 6.205 -2.964 -17.603 1.00 97.56 207 VAL A CA 1
ATOM 1605 C C . VAL A 1 207 ? 6.402 -2.050 -18.803 1.00 97.56 207 VAL A C 1
ATOM 1607 O O . VAL A 1 207 ? 7.245 -1.156 -18.760 1.00 97.56 207 VAL A O 1
ATOM 1610 N N . CYS A 1 208 ? 5.658 -2.296 -19.874 1.00 97.69 208 CYS A N 1
ATOM 1611 C CA . CYS A 1 208 ? 5.605 -1.440 -21.055 1.00 97.69 208 CYS A CA 1
ATOM 1612 C C . CYS A 1 208 ? 4.172 -0.929 -21.218 1.00 97.69 208 CYS A C 1
ATOM 1614 O O . CYS A 1 208 ? 3.240 -1.629 -20.833 1.00 97.69 208 CYS A O 1
ATOM 1616 N N . LEU A 1 209 ? 3.966 0.262 -21.771 1.00 97.38 209 LEU A N 1
ATOM 1617 C CA . LEU A 1 209 ? 2.616 0.762 -22.033 1.00 97.38 209 LEU A CA 1
ATOM 1618 C C . LEU A 1 209 ? 2.546 1.633 -23.285 1.00 97.38 209 LEU A C 1
ATOM 1620 O O . LEU A 1 209 ? 3.547 2.211 -23.714 1.00 97.38 209 LEU A O 1
ATOM 1624 N N . ASN A 1 210 ? 1.349 1.704 -23.848 1.00 96.81 210 ASN A N 1
ATOM 1625 C CA . ASN A 1 210 ? 0.893 2.727 -24.785 1.00 96.81 210 ASN A CA 1
ATOM 1626 C C . ASN A 1 210 ? -0.494 3.215 -24.326 1.00 96.81 210 ASN A C 1
ATOM 1628 O O . ASN A 1 210 ? -0.949 2.840 -23.244 1.00 96.81 210 ASN A O 1
ATOM 1632 N N . ASP A 1 211 ? -1.167 4.025 -25.140 1.00 93.81 211 ASP A N 1
ATOM 1633 C CA . ASP A 1 211 ? -2.481 4.589 -24.803 1.00 93.81 211 ASP A CA 1
ATOM 1634 C C . ASP A 1 211 ? -3.591 3.538 -24.591 1.00 93.81 211 ASP A C 1
ATOM 1636 O O . ASP A 1 211 ? -4.606 3.836 -23.963 1.00 93.81 211 ASP A O 1
ATOM 1640 N N . GLU A 1 212 ? -3.426 2.312 -25.103 1.00 95.19 212 GLU A N 1
ATOM 1641 C CA . GLU A 1 212 ? -4.459 1.266 -25.075 1.00 95.19 212 GLU A CA 1
ATOM 1642 C C . GLU A 1 212 ? -4.117 0.103 -24.128 1.00 95.19 212 GLU A C 1
ATOM 1644 O O . GLU A 1 212 ? -5.002 -0.460 -23.478 1.00 95.19 212 GLU A O 1
ATOM 1649 N N . TYR A 1 213 ? -2.838 -0.257 -24.016 1.00 96.44 213 TYR A N 1
ATOM 1650 C CA . TYR A 1 213 ? -2.380 -1.469 -23.349 1.00 96.44 213 TYR A CA 1
ATOM 1651 C C . TYR A 1 213 ? -1.293 -1.194 -22.314 1.00 96.44 213 TYR A C 1
ATOM 1653 O O . TYR A 1 213 ? -0.332 -0.461 -22.549 1.00 96.44 213 TYR A O 1
ATOM 1661 N N . VAL A 1 214 ? -1.396 -1.911 -21.192 1.00 97.12 214 VAL A N 1
ATOM 1662 C CA . VAL A 1 214 ? -0.295 -2.136 -20.252 1.00 97.12 214 VAL A CA 1
ATOM 1663 C C . VAL A 1 214 ? 0.197 -3.568 -20.431 1.00 97.12 214 VAL A C 1
ATOM 1665 O O . VAL A 1 214 ? -0.550 -4.527 -20.244 1.00 97.12 214 VAL A O 1
ATOM 1668 N N . TYR A 1 215 ? 1.471 -3.713 -20.766 1.00 97.62 215 TYR A N 1
ATOM 1669 C CA . TYR A 1 215 ? 2.148 -4.984 -20.969 1.00 97.62 215 TYR A CA 1
ATOM 1670 C C . TYR A 1 215 ? 3.007 -5.328 -19.755 1.00 97.62 215 TYR A C 1
ATOM 1672 O O . TYR A 1 215 ? 3.941 -4.601 -19.417 1.00 97.62 215 TYR A O 1
ATOM 1680 N N . PHE A 1 216 ? 2.745 -6.482 -19.147 1.00 97.00 216 PHE A N 1
ATOM 1681 C CA . PHE A 1 216 ? 3.647 -7.100 -18.179 1.00 97.00 216 PHE A CA 1
ATOM 1682 C C . PHE A 1 216 ? 4.515 -8.115 -18.917 1.00 97.00 216 PHE A C 1
ATOM 1684 O O . PHE A 1 216 ? 4.007 -9.090 -19.466 1.00 97.00 216 PHE A O 1
ATOM 1691 N N . VAL A 1 217 ? 5.822 -7.869 -18.967 1.00 97.94 217 VAL A N 1
ATOM 1692 C CA . VAL A 1 217 ? 6.758 -8.641 -19.789 1.00 97.94 217 VAL A CA 1
ATOM 1693 C C . VAL A 1 217 ? 7.733 -9.385 -18.890 1.00 97.94 217 VAL A C 1
ATOM 1695 O O . VAL A 1 217 ? 8.403 -8.777 -18.055 1.00 97.94 217 VAL A O 1
ATOM 1698 N N . VAL A 1 218 ? 7.853 -10.698 -19.097 1.00 98.25 218 VAL A N 1
ATOM 1699 C CA . VAL A 1 218 ? 8.908 -11.527 -18.506 1.00 98.25 218 VAL A CA 1
ATOM 1700 C C . VAL A 1 218 ? 9.688 -12.212 -19.620 1.00 98.25 218 VAL A C 1
ATOM 1702 O O . VAL A 1 218 ? 9.115 -12.819 -20.520 1.00 98.25 218 VAL A O 1
ATOM 1705 N N . VAL A 1 219 ? 11.012 -12.101 -19.554 1.00 98.56 219 VAL A N 1
ATOM 1706 C CA . VAL A 1 219 ? 11.956 -12.733 -20.476 1.00 98.56 219 VAL A CA 1
ATOM 1707 C C . VAL A 1 219 ? 12.808 -13.698 -19.666 1.00 98.56 219 VAL A C 1
ATOM 1709 O O . VAL A 1 219 ? 13.514 -13.274 -18.754 1.00 98.56 219 VAL A O 1
ATOM 1712 N N . ASP A 1 220 ? 12.784 -14.987 -20.001 1.00 98.69 220 ASP A N 1
ATOM 1713 C CA . ASP A 1 220 ? 13.718 -15.956 -19.421 1.00 98.69 220 ASP A CA 1
ATOM 1714 C C . ASP A 1 220 ? 15.151 -15.678 -19.889 1.00 98.69 220 ASP A C 1
ATOM 1716 O O . ASP A 1 220 ? 15.373 -15.102 -20.950 1.00 98.69 220 ASP A O 1
ATOM 1720 N N . GLY A 1 221 ? 16.161 -16.130 -19.150 1.00 98.25 221 GLY A N 1
ATOM 1721 C CA . GLY A 1 221 ? 17.558 -15.963 -19.560 1.00 98.25 221 GLY A CA 1
ATOM 1722 C C . GLY A 1 221 ? 18.532 -16.828 -18.772 1.00 98.25 221 GLY A C 1
ATOM 1723 O O . GLY A 1 221 ? 18.108 -17.584 -17.899 1.00 98.25 221 GLY A O 1
ATOM 1724 N N . ARG A 1 222 ? 19.838 -16.692 -19.062 1.00 98.00 222 ARG A N 1
ATOM 1725 C CA . ARG A 1 222 ? 20.949 -17.470 -18.453 1.00 98.00 222 ARG A CA 1
ATOM 1726 C C . ARG A 1 222 ? 20.845 -18.988 -18.654 1.00 98.00 222 ARG A C 1
ATOM 1728 O O . ARG A 1 222 ? 21.396 -19.760 -17.878 1.00 98.00 222 ARG A O 1
ATOM 1735 N N . GLN A 1 223 ? 20.147 -19.421 -19.697 1.00 97.81 223 GLN A N 1
ATOM 1736 C CA . GLN A 1 223 ? 19.796 -20.819 -19.911 1.00 97.81 223 GLN A CA 1
ATOM 1737 C C . GLN A 1 223 ? 20.139 -21.236 -21.349 1.00 97.81 223 GLN A C 1
ATOM 1739 O O . GLN A 1 223 ? 19.262 -21.222 -22.220 1.00 97.81 223 GLN A O 1
ATOM 1744 N N . PRO A 1 224 ? 21.416 -21.580 -21.623 1.00 96.19 224 PRO A N 1
ATOM 1745 C CA . PRO A 1 224 ? 21.868 -21.989 -22.951 1.00 96.19 224 PRO A CA 1
ATOM 1746 C C . PRO A 1 224 ? 20.991 -23.098 -23.547 1.00 96.19 224 PRO A C 1
ATOM 1748 O O . PRO A 1 224 ? 20.603 -24.032 -22.850 1.00 96.19 224 PRO A O 1
ATOM 1751 N N . GLY A 1 225 ? 20.659 -22.975 -24.834 1.00 96.25 225 GLY A N 1
ATOM 1752 C CA . GLY A 1 225 ? 19.767 -23.905 -25.540 1.00 96.25 225 GLY A CA 1
ATOM 1753 C C . GLY A 1 225 ? 18.265 -23.672 -25.321 1.00 96.25 225 GLY A C 1
ATOM 1754 O O . GLY A 1 225 ? 17.466 -24.333 -25.973 1.00 96.25 225 GLY A O 1
ATOM 1755 N N . TYR A 1 226 ? 17.873 -22.738 -24.449 1.00 97.44 226 TYR A N 1
ATOM 1756 C CA . TYR A 1 226 ? 16.473 -22.360 -24.225 1.00 97.44 226 TYR A CA 1
ATOM 1757 C C . TYR A 1 226 ? 16.268 -20.846 -24.341 1.00 97.44 226 TYR A C 1
ATOM 1759 O O . TYR A 1 226 ? 15.668 -20.382 -25.304 1.00 97.44 226 TYR A O 1
ATOM 1767 N N . SER A 1 227 ? 16.821 -20.069 -23.405 1.00 98.12 227 SER A N 1
ATOM 1768 C CA . SER A 1 227 ? 16.797 -18.609 -23.467 1.00 98.12 227 SER A CA 1
ATOM 1769 C C . SER A 1 227 ? 18.068 -18.009 -22.882 1.00 98.12 227 SER A C 1
ATOM 1771 O O . SER A 1 227 ? 18.466 -18.286 -21.747 1.00 98.12 227 SER A O 1
ATOM 1773 N N . ILE A 1 228 ? 18.703 -17.135 -23.656 1.00 98.19 228 ILE A N 1
ATOM 1774 C CA . ILE A 1 228 ? 19.908 -16.411 -23.243 1.00 98.19 228 ILE A CA 1
ATOM 1775 C C . ILE A 1 228 ? 19.593 -15.054 -22.597 1.00 98.19 228 ILE A C 1
ATOM 1777 O O . ILE A 1 228 ? 20.494 -14.441 -22.030 1.00 98.19 228 ILE A O 1
ATOM 1781 N N . GLY A 1 229 ? 18.326 -14.628 -22.594 1.00 98.25 229 GLY A N 1
ATOM 1782 C CA . GLY A 1 229 ? 17.889 -13.329 -22.081 1.00 98.25 229 GLY A CA 1
ATOM 1783 C C . GLY A 1 229 ? 18.009 -12.204 -23.104 1.00 98.25 229 GLY A C 1
ATOM 1784 O O . GLY A 1 229 ? 18.350 -12.440 -24.261 1.00 98.25 229 GLY A O 1
ATOM 1785 N N . MET A 1 230 ? 17.752 -10.978 -22.649 1.00 98.31 230 MET A N 1
ATOM 1786 C CA . MET A 1 230 ? 17.846 -9.757 -23.454 1.00 98.31 230 MET A CA 1
ATOM 1787 C C . MET A 1 230 ? 18.704 -8.700 -22.756 1.00 98.31 230 MET A C 1
ATOM 1789 O O . MET A 1 230 ? 18.745 -8.629 -21.519 1.00 98.31 230 MET A O 1
ATOM 1793 N N . THR A 1 231 ? 19.395 -7.875 -23.538 1.00 97.31 231 THR A N 1
ATOM 1794 C CA . THR A 1 231 ? 19.864 -6.559 -23.076 1.00 97.31 231 THR A CA 1
ATOM 1795 C C . THR A 1 231 ? 18.658 -5.626 -22.896 1.00 97.31 231 THR A C 1
ATOM 1797 O O . THR A 1 231 ? 17.569 -5.904 -23.401 1.00 97.31 231 THR A O 1
ATOM 1800 N N . SER A 1 232 ? 18.817 -4.514 -22.177 1.00 95.88 232 SER A N 1
ATOM 1801 C CA . SER A 1 232 ? 17.738 -3.520 -22.049 1.00 95.88 232 SER A CA 1
ATOM 1802 C C . SER A 1 232 ? 17.345 -2.916 -23.396 1.00 95.88 232 SER A C 1
ATOM 1804 O O . SER A 1 232 ? 16.178 -2.630 -23.622 1.00 95.88 232 SER A O 1
ATOM 1806 N N . ASP A 1 233 ? 18.305 -2.757 -24.302 1.00 96.50 233 ASP A N 1
ATOM 1807 C CA . ASP A 1 233 ? 18.077 -2.224 -25.642 1.00 96.50 233 ASP A CA 1
ATOM 1808 C C . ASP A 1 233 ? 17.359 -3.245 -26.558 1.00 96.50 233 ASP A C 1
ATOM 1810 O O . ASP A 1 233 ? 16.440 -2.874 -27.290 1.00 96.50 233 ASP A O 1
ATOM 1814 N N . GLU A 1 234 ? 17.678 -4.543 -26.453 1.00 97.88 234 GLU A N 1
ATOM 1815 C CA . GLU A 1 234 ? 16.917 -5.613 -27.119 1.00 97.88 234 GLU A CA 1
ATOM 1816 C C . GLU A 1 234 ? 15.468 -5.661 -26.617 1.00 97.88 234 GLU A C 1
ATOM 1818 O O . GLU A 1 234 ? 14.536 -5.765 -27.418 1.00 97.88 234 GLU A O 1
ATOM 1823 N N . LEU A 1 235 ? 15.274 -5.529 -25.300 1.00 98.06 235 LEU A N 1
ATOM 1824 C CA . LEU A 1 235 ? 13.950 -5.447 -24.685 1.00 98.06 235 LEU A CA 1
ATOM 1825 C C . LEU A 1 235 ? 13.188 -4.192 -25.136 1.00 98.06 235 LEU A C 1
ATOM 1827 O O . LEU A 1 235 ? 12.003 -4.283 -25.454 1.00 98.06 235 LEU A O 1
ATOM 1831 N N . ALA A 1 236 ? 13.858 -3.039 -25.213 1.00 97.94 236 ALA A N 1
ATOM 1832 C CA . ALA A 1 236 ? 13.263 -1.787 -25.670 1.00 97.94 236 ALA A CA 1
ATOM 1833 C C . ALA A 1 236 ? 12.775 -1.887 -27.117 1.00 97.94 236 ALA A C 1
ATOM 1835 O O . ALA A 1 236 ? 11.629 -1.542 -27.404 1.00 97.94 236 ALA A O 1
ATOM 1836 N N . ARG A 1 237 ? 13.610 -2.431 -28.015 1.00 98.25 237 ARG A N 1
ATOM 1837 C CA . ARG A 1 237 ? 13.217 -2.709 -29.403 1.00 98.25 237 ARG A CA 1
ATOM 1838 C C . ARG A 1 237 ? 12.045 -3.677 -29.476 1.00 98.25 237 ARG A C 1
ATOM 1840 O O . ARG A 1 237 ? 11.129 -3.446 -30.250 1.00 98.25 237 ARG A O 1
ATOM 1847 N N . PHE A 1 238 ? 12.035 -4.731 -28.662 1.00 98.44 238 PHE A N 1
ATOM 1848 C CA . PHE A 1 238 ? 10.899 -5.649 -28.613 1.00 98.44 238 PHE A CA 1
ATOM 1849 C C . PHE A 1 238 ? 9.606 -4.942 -28.173 1.00 98.44 238 PHE A C 1
ATOM 1851 O O . PHE A 1 238 ? 8.608 -5.025 -28.888 1.00 98.44 238 PHE A O 1
ATOM 1858 N N . CYS A 1 239 ? 9.621 -4.208 -27.054 1.00 98.50 239 CYS A N 1
ATOM 1859 C CA . CYS A 1 239 ? 8.437 -3.484 -26.579 1.00 98.50 239 CYS A CA 1
ATOM 1860 C C . CYS A 1 239 ? 7.944 -2.456 -27.610 1.00 98.50 239 CYS A C 1
ATOM 1862 O O . CYS A 1 239 ? 6.755 -2.434 -27.917 1.00 98.50 239 CYS A O 1
ATOM 1864 N N . ARG A 1 240 ? 8.840 -1.666 -28.207 1.00 98.44 240 ARG A N 1
ATOM 1865 C CA . ARG A 1 240 ? 8.468 -0.666 -29.216 1.00 98.44 240 ARG A CA 1
ATOM 1866 C C . ARG A 1 240 ? 7.983 -1.306 -30.517 1.00 98.44 240 ARG A C 1
ATOM 1868 O O . ARG A 1 240 ? 6.873 -1.051 -30.965 1.00 98.44 240 ARG A O 1
ATOM 1875 N N . ASP A 1 241 ? 8.797 -2.168 -31.118 1.00 98.38 241 ASP A N 1
ATOM 1876 C CA . ASP A 1 241 ? 8.587 -2.629 -32.495 1.00 98.38 241 ASP A CA 1
ATOM 1877 C C . ASP A 1 241 ? 7.589 -3.794 -32.595 1.00 98.38 241 ASP A C 1
ATOM 1879 O O . ASP A 1 241 ? 7.035 -4.037 -33.667 1.00 98.38 241 ASP A O 1
ATOM 1883 N N . ARG A 1 242 ? 7.380 -4.561 -31.511 1.00 98.06 242 ARG A N 1
ATOM 1884 C CA . ARG A 1 242 ? 6.472 -5.727 -31.501 1.00 98.06 242 ARG A CA 1
ATOM 1885 C C . ARG A 1 242 ? 5.202 -5.508 -30.701 1.00 98.06 242 ARG A C 1
ATOM 1887 O O . ARG A 1 242 ? 4.164 -6.002 -31.126 1.00 98.06 242 ARG A O 1
ATOM 1894 N N . LEU A 1 243 ? 5.282 -4.807 -29.571 1.00 98.12 243 LEU A N 1
ATOM 1895 C CA . LEU A 1 243 ? 4.108 -4.511 -28.745 1.00 98.12 243 LEU A CA 1
ATOM 1896 C C . LEU A 1 243 ? 3.508 -3.133 -29.058 1.00 98.12 243 LEU A C 1
ATOM 1898 O O . LEU A 1 243 ? 2.420 -2.825 -28.583 1.00 98.12 243 LEU A O 1
ATOM 1902 N N . GLY A 1 244 ? 4.199 -2.289 -29.832 1.00 98.19 244 GLY A N 1
ATOM 1903 C CA . GLY A 1 244 ? 3.762 -0.910 -30.057 1.00 98.19 244 GLY A CA 1
ATOM 1904 C C . GLY A 1 244 ? 3.715 -0.102 -28.760 1.00 98.19 244 GLY A C 1
ATOM 1905 O O . GLY A 1 244 ? 2.887 0.794 -28.635 1.00 98.19 244 GLY A O 1
ATOM 1906 N N . ALA A 1 245 ? 4.518 -0.476 -27.761 1.00 98.38 245 ALA A N 1
ATOM 1907 C CA . ALA A 1 245 ? 4.628 0.285 -26.528 1.00 98.38 245 ALA A CA 1
ATOM 1908 C C . ALA A 1 245 ? 5.431 1.563 -26.777 1.00 98.38 245 ALA A C 1
ATOM 1910 O O . ALA A 1 245 ? 6.385 1.555 -27.553 1.00 98.38 245 ALA A O 1
ATOM 1911 N N . GLU A 1 246 ? 5.087 2.625 -26.060 1.00 97.62 246 GLU A N 1
ATOM 1912 C CA . GLU A 1 246 ? 5.763 3.922 -26.147 1.00 97.62 246 GLU A CA 1
ATOM 1913 C C . GLU A 1 246 ? 6.596 4.221 -24.902 1.00 97.62 246 GLU A C 1
ATOM 1915 O O . GLU A 1 246 ? 7.559 4.986 -24.949 1.00 97.62 246 GLU A O 1
ATOM 1920 N N . TRP A 1 247 ? 6.252 3.583 -23.788 1.00 97.19 247 TRP A N 1
ATOM 1921 C CA . TRP A 1 247 ? 6.929 3.721 -22.509 1.00 97.19 247 TRP A CA 1
ATOM 1922 C C . TRP A 1 247 ? 7.313 2.345 -21.980 1.00 97.19 247 TRP A C 1
ATOM 1924 O O . TRP A 1 247 ? 6.609 1.359 -22.210 1.00 97.19 247 TRP A O 1
ATOM 1934 N N . GLY A 1 248 ? 8.434 2.264 -21.267 1.00 96.88 248 GLY A N 1
ATOM 1935 C CA . GLY A 1 248 ? 8.954 0.999 -20.762 1.00 96.88 248 GLY A CA 1
ATOM 1936 C C . GLY A 1 248 ? 9.884 1.180 -19.574 1.00 96.88 248 GLY A C 1
ATOM 1937 O O . GLY A 1 248 ? 10.877 1.905 -19.652 1.00 96.88 248 GLY A O 1
ATOM 1938 N N . ILE A 1 249 ? 9.578 0.482 -18.483 1.00 95.25 249 ILE A N 1
ATOM 1939 C CA . ILE A 1 249 ? 10.338 0.487 -17.235 1.00 95.25 249 ILE A CA 1
ATOM 1940 C C . ILE A 1 249 ? 10.845 -0.914 -16.898 1.00 95.25 249 ILE A C 1
ATOM 1942 O O . ILE A 1 249 ? 10.100 -1.899 -16.921 1.00 95.25 249 ILE A O 1
ATOM 1946 N N . ASN A 1 250 ? 12.131 -1.002 -16.556 1.00 94.06 250 ASN A N 1
ATOM 1947 C CA . ASN A 1 250 ? 12.744 -2.236 -16.083 1.00 94.06 250 ASN A CA 1
ATOM 1948 C C . ASN A 1 250 ? 12.426 -2.460 -14.595 1.00 94.06 250 ASN A C 1
ATOM 1950 O O . ASN A 1 250 ? 12.662 -1.586 -13.758 1.00 94.06 250 ASN A O 1
ATOM 1954 N N . GLN A 1 251 ? 11.945 -3.658 -14.273 1.00 94.69 251 GLN A N 1
ATOM 1955 C CA . GLN A 1 251 ? 11.740 -4.155 -12.911 1.00 94.69 251 GLN A CA 1
ATOM 1956 C C . GLN A 1 251 ? 12.892 -5.092 -12.506 1.00 94.69 251 GLN A C 1
ATOM 1958 O O . GLN A 1 251 ? 13.808 -5.347 -13.296 1.00 94.69 251 GLN A O 1
ATOM 1963 N N . ASP A 1 252 ? 12.873 -5.610 -11.274 1.00 94.06 252 ASP A N 1
ATOM 1964 C CA . ASP A 1 252 ? 13.890 -6.577 -10.849 1.00 94.06 252 ASP A CA 1
ATOM 1965 C C . ASP A 1 252 ? 13.892 -7.818 -11.762 1.00 94.06 252 ASP A C 1
ATOM 1967 O O . ASP A 1 252 ? 12.847 -8.380 -12.108 1.00 94.06 252 ASP A O 1
ATOM 1971 N N . GLY A 1 253 ? 15.089 -8.211 -12.190 1.00 95.06 253 GLY A N 1
ATOM 1972 C CA . GLY A 1 253 ? 15.315 -9.211 -13.227 1.00 95.06 253 GLY A CA 1
ATOM 1973 C C . GLY A 1 253 ? 16.124 -10.409 -12.734 1.00 95.06 253 GLY A C 1
ATOM 1974 O O . GLY A 1 253 ? 16.187 -10.734 -11.548 1.00 95.06 253 GLY A O 1
ATOM 1975 N N . GLY A 1 254 ? 16.816 -11.081 -13.653 1.00 96.25 254 GLY A N 1
ATOM 1976 C CA . GLY A 1 254 ? 17.692 -12.194 -13.295 1.00 96.25 254 GLY A CA 1
ATOM 1977 C C . GLY A 1 254 ? 16.926 -13.362 -12.666 1.00 96.25 254 GLY A C 1
ATOM 1978 O O . GLY A 1 254 ? 15.928 -13.829 -13.205 1.00 96.25 254 GLY A O 1
ATOM 1979 N N . GLY A 1 255 ? 17.402 -13.867 -11.527 1.00 96.88 255 GLY A N 1
ATOM 1980 C CA . GLY A 1 255 ? 16.724 -14.964 -10.822 1.00 96.88 255 GLY A CA 1
ATOM 1981 C C . GLY A 1 255 ? 15.373 -14.574 -10.218 1.00 96.88 255 GLY A C 1
ATOM 1982 O O . GLY A 1 255 ? 14.612 -15.462 -9.855 1.00 96.88 255 GLY A O 1
ATOM 1983 N N . SER A 1 256 ? 15.068 -13.274 -10.133 1.00 96.38 256 SER A N 1
ATOM 1984 C CA . SER A 1 256 ? 13.788 -12.761 -9.634 1.00 96.38 256 SER A CA 1
ATOM 1985 C C . SER A 1 256 ? 12.674 -12.784 -10.689 1.00 96.38 256 SER A C 1
ATOM 1987 O O . SER A 1 256 ? 11.507 -12.680 -10.328 1.00 96.38 256 SER A O 1
ATOM 1989 N N . SER A 1 257 ? 13.006 -12.912 -11.982 1.00 97.88 257 SER A N 1
ATOM 1990 C CA . SER A 1 257 ? 12.013 -12.912 -13.063 1.00 97.88 257 SER A CA 1
ATOM 1991 C C . SER A 1 257 ? 11.133 -14.161 -13.024 1.00 97.88 257 SER A C 1
ATOM 1993 O O . SER A 1 257 ? 11.579 -15.263 -13.358 1.00 97.88 257 SER A O 1
ATOM 1995 N N . ALA A 1 258 ? 9.871 -13.962 -12.654 1.00 97.62 258 ALA A N 1
ATOM 1996 C CA . ALA A 1 258 ? 8.834 -14.980 -12.641 1.00 97.62 258 ALA A CA 1
ATOM 1997 C C . ALA A 1 258 ? 7.482 -14.374 -13.044 1.00 97.62 258 ALA A C 1
ATOM 1999 O O . ALA A 1 258 ? 7.170 -13.245 -12.664 1.00 97.62 258 ALA A O 1
ATOM 2000 N N . MET A 1 259 ? 6.680 -15.125 -13.797 1.00 97.88 259 MET A N 1
ATOM 2001 C CA . MET A 1 259 ? 5.295 -14.790 -14.120 1.00 97.88 259 MET A CA 1
ATOM 2002 C C . MET A 1 259 ? 4.390 -15.937 -13.701 1.00 97.88 259 MET A C 1
ATOM 2004 O O . MET A 1 259 ? 4.643 -17.090 -14.044 1.00 97.88 259 MET A O 1
ATOM 2008 N N . TRP A 1 260 ? 3.321 -15.588 -12.996 1.00 96.56 260 TRP A N 1
ATOM 2009 C CA . TRP A 1 260 ? 2.250 -16.503 -12.643 1.00 96.56 260 TRP A CA 1
ATOM 2010 C C . TRP A 1 260 ? 1.001 -16.166 -13.445 1.00 96.56 260 TRP A C 1
ATOM 2012 O O . TRP A 1 260 ? 0.619 -14.997 -13.531 1.00 96.56 260 TRP A O 1
ATOM 2022 N N . LEU A 1 261 ? 0.360 -17.191 -13.992 1.00 94.81 261 LEU A N 1
ATOM 2023 C CA . LEU A 1 261 ? -0.942 -17.100 -14.637 1.00 94.81 261 LEU A CA 1
ATOM 2024 C C . LEU A 1 261 ? -1.791 -18.270 -14.143 1.00 94.81 261 LEU A C 1
ATOM 2026 O O . LEU A 1 261 ? -1.312 -19.397 -14.088 1.00 94.81 261 LEU A O 1
ATOM 2030 N N . ASP A 1 262 ? -3.022 -17.984 -13.723 1.00 89.81 262 ASP A N 1
ATOM 2031 C CA . ASP A 1 262 ? -4.001 -18.989 -13.286 1.00 89.81 262 ASP A CA 1
ATOM 2032 C C . ASP A 1 262 ? -3.487 -19.994 -12.237 1.00 89.81 262 ASP A C 1
ATOM 2034 O O . ASP A 1 262 ? -3.889 -21.153 -12.196 1.00 89.81 262 ASP A O 1
ATOM 2038 N N . GLY A 1 263 ? -2.624 -19.523 -11.332 1.00 91.31 263 GLY A N 1
ATOM 2039 C CA . GLY A 1 263 ? -2.101 -20.327 -10.225 1.00 91.31 263 GLY A CA 1
ATOM 2040 C C . GLY A 1 263 ? -0.883 -21.182 -10.573 1.00 91.31 263 GLY A C 1
ATOM 2041 O O . GLY A 1 263 ? -0.472 -21.986 -9.739 1.00 91.31 263 GLY A O 1
ATOM 2042 N N . GLU A 1 264 ? -0.282 -20.987 -11.746 1.00 95.94 264 GLU A N 1
ATOM 2043 C CA . GLU A 1 264 ? 0.927 -21.693 -12.165 1.00 95.94 264 GLU A CA 1
ATOM 2044 C C . GLU A 1 264 ? 1.991 -20.727 -12.688 1.00 95.94 264 GLU A C 1
ATOM 2046 O O . GLU A 1 264 ? 1.693 -19.668 -13.246 1.00 95.94 264 GLU A O 1
ATOM 2051 N N . ILE A 1 265 ? 3.257 -21.105 -12.520 1.00 97.19 265 ILE A N 1
ATOM 2052 C CA . ILE A 1 265 ? 4.368 -20.391 -13.138 1.00 97.19 265 ILE A CA 1
ATOM 2053 C C . ILE A 1 265 ? 4.433 -20.711 -14.634 1.00 97.19 265 ILE A C 1
ATOM 2055 O O . ILE A 1 265 ? 4.441 -21.875 -15.029 1.00 97.19 265 ILE A O 1
ATOM 2059 N N . VAL A 1 266 ? 4.510 -19.675 -15.471 1.00 97.38 266 VAL A N 1
ATOM 2060 C CA . VAL A 1 266 ? 4.477 -19.828 -16.940 1.00 97.38 266 VAL A CA 1
ATOM 2061 C C . VAL A 1 266 ? 5.829 -19.616 -17.622 1.00 97.38 266 VAL A C 1
ATOM 2063 O O . VAL A 1 266 ? 5.950 -19.811 -18.829 1.00 97.38 266 VAL A O 1
ATOM 2066 N N . ASN A 1 267 ? 6.859 -19.235 -16.867 1.00 97.81 267 ASN A N 1
ATOM 2067 C CA . ASN A 1 267 ? 8.231 -19.094 -17.354 1.00 97.81 267 ASN A CA 1
ATOM 2068 C C . ASN A 1 267 ? 9.183 -20.066 -16.632 1.00 97.81 267 ASN A C 1
ATOM 2070 O O . ASN A 1 267 ? 8.778 -20.782 -15.716 1.00 97.81 267 ASN A O 1
ATOM 2074 N N . ARG A 1 268 ? 10.463 -20.106 -17.030 1.00 98.00 268 ARG A N 1
ATOM 2075 C CA . ARG A 1 268 ? 11.485 -20.972 -16.415 1.00 98.00 268 ARG A CA 1
ATOM 2076 C C . ARG A 1 268 ? 12.508 -20.140 -15.625 1.00 98.00 268 ARG A C 1
ATOM 2078 O O . ARG A 1 268 ? 13.495 -19.679 -16.217 1.00 98.00 268 ARG A O 1
ATOM 2085 N N . PRO A 1 269 ? 12.326 -19.973 -14.294 1.00 98.00 269 PRO A N 1
ATOM 2086 C CA . PRO A 1 269 ? 13.232 -19.199 -13.451 1.00 98.00 269 PRO A CA 1
ATOM 2087 C C . PRO A 1 269 ? 14.696 -19.591 -13.621 1.00 98.00 269 PRO A C 1
ATOM 2089 O O . PRO A 1 269 ? 15.064 -20.766 -13.578 1.00 98.00 269 PRO A O 1
ATOM 2092 N N . SER A 1 270 ? 15.555 -18.584 -13.768 1.00 97.94 270 SER A N 1
ATOM 2093 C CA . SER A 1 270 ? 16.969 -18.815 -14.087 1.00 97.94 270 SER A CA 1
ATOM 2094 C C . SER A 1 270 ? 17.793 -19.432 -12.950 1.00 97.94 270 SER A C 1
ATOM 2096 O O . SER A 1 270 ? 18.849 -19.997 -13.217 1.00 97.94 270 SER A O 1
ATOM 2098 N N . ASP A 1 271 ? 17.299 -19.394 -11.710 1.00 96.88 271 ASP A N 1
ATOM 2099 C CA . ASP A 1 271 ? 17.919 -20.061 -10.556 1.00 96.88 271 ASP A CA 1
ATOM 2100 C C . ASP A 1 271 ? 17.548 -21.562 -10.468 1.00 96.88 271 ASP A C 1
ATOM 2102 O O . ASP A 1 271 ? 17.879 -22.232 -9.489 1.00 96.88 271 ASP A O 1
ATOM 2106 N N . GLY A 1 272 ? 16.812 -22.098 -11.453 1.00 95.19 272 GLY A N 1
ATOM 2107 C CA . GLY A 1 272 ? 16.272 -23.467 -11.450 1.00 95.19 272 GLY A CA 1
ATOM 2108 C C . GLY A 1 272 ? 15.042 -23.654 -10.554 1.00 95.19 272 GLY A C 1
ATOM 2109 O O . GLY A 1 272 ? 14.438 -24.723 -10.545 1.00 95.19 272 GLY A O 1
ATOM 2110 N N . ARG A 1 273 ? 14.665 -22.612 -9.810 1.00 95.75 273 ARG A N 1
ATOM 2111 C CA . ARG A 1 273 ? 13.462 -22.500 -8.982 1.00 95.75 273 ARG A CA 1
ATOM 2112 C C . ARG A 1 273 ? 13.108 -21.030 -8.798 1.00 95.75 273 ARG A C 1
ATOM 2114 O O . ARG A 1 273 ? 13.942 -20.158 -9.039 1.00 95.75 273 ARG A O 1
ATOM 2121 N N . GLU A 1 274 ? 11.909 -20.767 -8.304 1.00 96.12 274 GLU A N 1
ATOM 2122 C CA . GLU A 1 274 ? 11.504 -19.419 -7.917 1.00 96.12 274 GLU A CA 1
ATOM 2123 C C . GLU A 1 274 ? 12.365 -18.865 -6.775 1.00 96.12 274 GLU A C 1
ATOM 2125 O O . GLU A 1 274 ? 12.705 -19.558 -5.803 1.00 96.12 274 GLU A O 1
ATOM 2130 N N . ARG A 1 275 ? 12.718 -17.585 -6.906 1.00 95.69 275 ARG A N 1
ATOM 2131 C CA . ARG A 1 275 ? 13.448 -16.820 -5.899 1.00 95.69 275 ARG A CA 1
ATOM 2132 C C . ARG A 1 275 ? 12.461 -16.059 -5.020 1.00 95.69 275 ARG A C 1
ATOM 2134 O O . ARG A 1 275 ? 11.519 -15.454 -5.513 1.00 95.69 275 ARG A O 1
ATOM 2141 N N . LEU A 1 276 ? 12.728 -16.025 -3.716 1.00 94.44 276 LEU A N 1
ATOM 2142 C CA . LEU A 1 276 ? 11.994 -15.153 -2.800 1.00 94.44 276 LEU A CA 1
ATOM 2143 C C . LEU A 1 276 ? 12.276 -13.683 -3.138 1.00 94.44 276 LEU A C 1
ATOM 2145 O O . LEU A 1 276 ? 13.422 -13.234 -3.054 1.00 94.44 276 LEU A O 1
ATOM 2149 N N . VAL A 1 277 ? 11.223 -12.946 -3.481 1.00 93.69 277 VAL A N 1
ATOM 2150 C CA . VAL A 1 277 ? 11.246 -11.505 -3.763 1.00 93.69 277 VAL A CA 1
ATOM 2151 C C . VAL A 1 277 ? 10.503 -10.733 -2.671 1.00 93.69 277 VAL A C 1
ATOM 2153 O O . VAL A 1 277 ? 9.683 -11.295 -1.949 1.00 93.69 277 VAL A O 1
ATOM 2156 N N . ALA A 1 278 ? 10.821 -9.446 -2.506 1.00 91.19 278 ALA A N 1
ATOM 2157 C CA . ALA A 1 278 ? 10.211 -8.607 -1.468 1.00 91.19 278 ALA A CA 1
ATOM 2158 C C . ALA A 1 278 ? 8.809 -8.104 -1.847 1.00 91.19 278 ALA A C 1
ATOM 2160 O O . ALA A 1 278 ? 7.976 -7.874 -0.975 1.00 91.19 278 ALA A O 1
ATOM 2161 N N . ASN A 1 279 ? 8.565 -7.895 -3.139 1.00 93.31 279 ASN A N 1
ATOM 2162 C CA . ASN A 1 279 ? 7.325 -7.368 -3.691 1.00 93.31 279 ASN A CA 1
ATOM 2163 C C . ASN A 1 279 ? 7.132 -7.860 -5.135 1.00 93.31 279 ASN A C 1
ATOM 2165 O O . ASN A 1 279 ? 8.004 -8.516 -5.703 1.00 93.31 279 ASN A O 1
ATOM 2169 N N . GLY A 1 280 ? 5.973 -7.553 -5.714 1.00 92.38 280 GLY A N 1
ATOM 2170 C CA . GLY A 1 280 ? 5.633 -7.891 -7.090 1.00 92.38 280 GLY A CA 1
ATOM 2171 C C . GLY A 1 280 ? 4.390 -7.145 -7.564 1.00 92.38 280 GLY A C 1
ATOM 2172 O O . GLY A 1 280 ? 3.732 -6.446 -6.788 1.00 92.38 280 GLY A O 1
ATOM 2173 N N . LEU A 1 281 ? 4.083 -7.305 -8.848 1.00 93.06 281 LEU A N 1
ATOM 2174 C CA . LEU A 1 281 ? 2.877 -6.792 -9.490 1.00 93.06 281 LEU A CA 1
ATOM 2175 C C . LEU A 1 281 ? 1.858 -7.920 -9.611 1.00 93.06 281 LEU A C 1
ATOM 2177 O O . LEU A 1 281 ? 2.204 -9.029 -10.006 1.00 93.06 281 LEU A O 1
ATOM 2181 N N . ILE A 1 282 ? 0.603 -7.629 -9.276 1.00 91.25 282 ILE A N 1
ATOM 2182 C CA . ILE A 1 282 ? -0.495 -8.586 -9.397 1.00 91.25 282 ILE A CA 1
ATOM 2183 C C . ILE A 1 282 ? -1.652 -7.878 -10.087 1.00 91.25 282 ILE A C 1
ATOM 2185 O O . ILE A 1 282 ? -2.116 -6.834 -9.623 1.00 91.25 282 ILE A O 1
ATOM 2189 N N . MET A 1 283 ? -2.121 -8.461 -11.184 1.00 89.62 283 MET A N 1
ATOM 2190 C CA . MET A 1 283 ? -3.383 -8.081 -11.800 1.00 89.62 283 MET A CA 1
ATOM 2191 C C . MET A 1 283 ? -4.500 -8.861 -11.115 1.00 89.62 283 MET A C 1
ATOM 2193 O O . MET A 1 283 ? -4.456 -10.086 -11.044 1.00 89.62 283 MET A O 1
ATOM 2197 N N . VAL A 1 284 ? -5.491 -8.148 -10.589 1.00 87.12 284 VAL A N 1
ATOM 2198 C CA . VAL A 1 284 ? -6.633 -8.754 -9.902 1.00 87.12 284 VAL A CA 1
ATOM 2199 C C . VAL A 1 284 ? -7.932 -8.170 -10.427 1.00 87.12 284 VAL A C 1
ATOM 2201 O O . VAL A 1 284 ? -8.006 -6.985 -10.756 1.00 87.12 284 VAL A O 1
ATOM 2204 N N . VAL A 1 285 ? -8.978 -8.991 -10.449 1.00 85.88 285 VAL A N 1
ATOM 2205 C CA . VAL A 1 285 ? -10.349 -8.510 -10.609 1.00 85.88 285 VAL A CA 1
ATOM 2206 C C . VAL A 1 285 ? -10.858 -8.103 -9.231 1.00 85.88 285 VAL A C 1
ATOM 2208 O O . VAL A 1 285 ? -10.888 -8.913 -8.305 1.00 85.88 285 VAL A O 1
ATOM 2211 N N . LEU A 1 286 ? -11.239 -6.835 -9.080 1.00 81.62 286 LEU A N 1
ATOM 2212 C CA . LEU A 1 286 ? -11.875 -6.365 -7.854 1.00 81.62 286 LEU A CA 1
ATOM 2213 C C . LEU A 1 286 ? -13.327 -6.848 -7.829 1.00 81.62 286 LEU A C 1
ATOM 2215 O O . LEU A 1 286 ? -14.161 -6.371 -8.597 1.00 81.62 286 LEU A O 1
ATOM 2219 N N . GLU A 1 287 ? -13.628 -7.794 -6.942 1.00 84.62 287 GLU A N 1
ATOM 2220 C CA . GLU A 1 287 ? -15.003 -8.222 -6.699 1.00 84.62 287 GLU A CA 1
ATOM 2221 C C . GLU A 1 287 ? -15.814 -7.125 -5.996 1.00 84.62 287 GLU A C 1
ATOM 2223 O O . GLU A 1 287 ? -15.292 -6.319 -5.218 1.00 84.62 287 GLU A O 1
ATOM 2228 N N . HIS A 1 288 ? -17.128 -7.126 -6.223 1.00 88.94 288 HIS A N 1
ATOM 2229 C CA . HIS A 1 288 ? -18.037 -6.313 -5.425 1.00 88.94 288 HIS A CA 1
ATOM 2230 C C . HIS A 1 288 ? -17.975 -6.730 -3.955 1.00 88.94 288 HIS A C 1
ATOM 2232 O O . HIS A 1 288 ? -17.965 -7.918 -3.627 1.00 88.94 288 HIS A O 1
ATOM 2238 N N . VAL A 1 289 ? -17.999 -5.739 -3.063 1.00 91.12 289 VAL A N 1
ATOM 2239 C CA . VAL A 1 289 ? -18.047 -5.983 -1.622 1.00 91.12 289 VAL A CA 1
ATOM 2240 C C . VAL A 1 289 ? -19.303 -6.790 -1.294 1.00 91.12 289 VAL A C 1
ATOM 2242 O O . VAL A 1 289 ? -20.421 -6.296 -1.439 1.00 91.12 289 VAL A O 1
ATOM 2245 N N . ARG A 1 290 ? -19.114 -8.019 -0.810 1.00 95.44 290 ARG A N 1
ATOM 2246 C CA . ARG A 1 290 ? -20.176 -8.835 -0.213 1.00 95.44 290 ARG A CA 1
ATOM 2247 C C . ARG A 1 290 ? -20.127 -8.690 1.302 1.00 95.44 290 ARG A C 1
ATOM 2249 O O . ARG A 1 290 ? -19.039 -8.630 1.878 1.00 95.44 290 ARG A O 1
ATOM 2256 N N . LYS A 1 291 ? -21.295 -8.630 1.939 1.00 96.81 291 LYS A N 1
ATOM 2257 C CA . LYS A 1 291 ? -21.419 -8.582 3.397 1.00 96.81 291 LYS A CA 1
ATOM 2258 C C . LYS A 1 291 ? -22.480 -9.554 3.873 1.00 96.81 291 LYS A C 1
ATOM 2260 O O . LYS A 1 291 ? -23.521 -9.685 3.235 1.00 96.81 291 LYS A O 1
ATOM 2265 N N . SER A 1 292 ? -22.204 -10.185 4.999 1.00 97.62 292 SER A N 1
ATOM 2266 C CA . SER A 1 292 ? -23.195 -10.901 5.782 1.00 97.62 292 SER A CA 1
ATOM 2267 C C . SER A 1 292 ? -24.081 -9.942 6.571 1.00 97.62 292 SER A C 1
ATOM 2269 O O . SER A 1 292 ? -23.664 -8.837 6.928 1.00 97.62 292 SER A O 1
ATOM 2271 N N . THR A 1 293 ? -25.294 -10.400 6.858 1.00 96.12 293 THR A N 1
ATOM 2272 C CA . THR A 1 293 ? -26.268 -9.751 7.742 1.00 96.12 293 THR A CA 1
ATOM 2273 C C . THR A 1 293 ? -26.574 -10.604 8.974 1.00 96.12 293 THR A C 1
ATOM 2275 O O . THR A 1 293 ? -27.568 -10.351 9.641 1.00 96.12 293 THR A O 1
ATOM 2278 N N . GLU A 1 294 ? -25.765 -11.634 9.246 1.00 96.88 294 GLU A N 1
ATOM 2279 C CA . GLU A 1 294 ? -25.982 -12.574 10.356 1.00 96.88 294 GLU A CA 1
ATOM 2280 C C . GLU A 1 294 ? -25.999 -11.871 11.719 1.00 96.88 294 GLU A C 1
ATOM 2282 O O . GLU A 1 294 ? -26.784 -12.213 12.600 1.00 96.88 294 GLU A O 1
ATOM 2287 N N . PHE A 1 295 ? -25.163 -10.845 11.880 1.00 97.19 295 PHE A N 1
ATOM 2288 C CA . PHE A 1 295 ? -25.089 -10.060 13.102 1.00 97.19 295 PHE A CA 1
ATOM 2289 C C . PHE A 1 295 ? -25.349 -8.575 12.842 1.00 97.19 295 PHE A C 1
ATOM 2291 O O . PHE A 1 295 ? -25.316 -8.077 11.717 1.00 97.19 295 PHE A O 1
ATOM 2298 N N . GLU A 1 296 ? -25.563 -7.828 13.917 1.00 95.50 296 GLU A N 1
ATOM 2299 C CA . GLU A 1 296 ? -25.702 -6.377 13.876 1.00 95.50 296 GLU A CA 1
ATOM 2300 C C . GLU A 1 296 ? -24.837 -5.717 14.946 1.00 95.50 296 GLU A C 1
ATOM 2302 O O . GLU A 1 296 ? -24.422 -6.339 15.924 1.00 95.50 296 GLU A O 1
ATOM 2307 N N . VAL A 1 297 ? -24.527 -4.436 14.751 1.00 96.44 297 VAL A N 1
ATOM 2308 C CA . VAL A 1 297 ? -23.744 -3.668 15.723 1.00 96.44 297 VAL A CA 1
ATOM 2309 C C . VAL A 1 297 ? -24.472 -3.635 17.065 1.00 96.44 297 VAL A C 1
ATOM 2311 O O . VAL A 1 297 ? -25.647 -3.293 17.130 1.00 96.44 297 VAL A O 1
ATOM 2314 N N . GLY A 1 298 ? -23.747 -3.931 18.142 1.00 96.19 298 GLY A N 1
ATOM 2315 C CA . GLY A 1 298 ? -24.293 -3.991 19.496 1.00 96.19 298 GLY A CA 1
ATOM 2316 C C . GLY A 1 298 ? -24.836 -5.365 19.891 1.00 96.19 298 GLY A C 1
ATOM 2317 O O . GLY A 1 298 ? -25.080 -5.584 21.077 1.00 96.19 298 GLY A O 1
ATOM 2318 N N . LEU A 1 299 ? -24.967 -6.306 18.948 1.00 96.88 299 LEU A N 1
ATOM 2319 C CA . LEU A 1 299 ? -25.386 -7.667 19.260 1.00 96.88 299 LEU A CA 1
ATOM 2320 C C . LEU A 1 299 ? -24.357 -8.348 20.167 1.00 96.88 299 LEU A C 1
ATOM 2322 O O . LEU A 1 299 ? -23.150 -8.313 19.904 1.00 96.88 299 LEU A O 1
ATOM 2326 N N . THR A 1 300 ? -24.849 -8.978 21.233 1.00 97.38 300 THR A N 1
ATOM 2327 C CA . THR A 1 300 ? -24.026 -9.833 22.091 1.00 97.38 300 THR A CA 1
ATOM 2328 C C . THR A 1 300 ? -23.812 -11.175 21.404 1.00 97.38 300 THR A C 1
ATOM 2330 O O . THR A 1 300 ? -24.753 -11.802 20.918 1.00 97.38 300 THR A O 1
ATOM 2333 N N . VAL A 1 301 ? -22.559 -11.604 21.361 1.00 97.50 301 VAL A N 1
ATOM 2334 C CA . VAL A 1 301 ? -22.122 -12.837 20.708 1.00 97.50 301 VAL A CA 1
ATOM 2335 C C . VAL A 1 301 ? -21.284 -13.661 21.669 1.00 97.50 301 VAL A C 1
ATOM 2337 O O . VAL A 1 301 ? -20.756 -13.149 22.657 1.00 97.50 301 VAL A O 1
ATOM 2340 N N . ARG A 1 302 ? -21.109 -14.941 21.367 1.00 97.69 302 ARG A N 1
ATOM 2341 C CA . ARG A 1 302 ? -20.224 -15.834 22.113 1.00 97.69 302 ARG A CA 1
ATOM 2342 C C . ARG A 1 302 ? -19.354 -16.628 21.153 1.00 97.69 302 ARG A C 1
ATOM 2344 O O . ARG A 1 302 ? -19.794 -16.992 20.069 1.00 97.69 302 ARG A O 1
ATOM 2351 N N . THR A 1 303 ? -18.122 -16.919 21.552 1.00 97.81 303 THR A N 1
ATOM 2352 C CA . THR A 1 303 ? -17.250 -17.791 20.758 1.00 97.81 303 THR A CA 1
ATOM 2353 C C . THR A 1 303 ? -17.718 -19.251 20.816 1.00 97.81 303 THR A C 1
ATOM 2355 O O . THR A 1 303 ? -17.922 -19.811 21.898 1.00 97.81 303 THR A O 1
ATOM 2358 N N . VAL A 1 304 ? -17.850 -19.923 19.669 1.00 97.50 304 VAL A N 1
ATOM 2359 C CA . VAL A 1 304 ? -18.274 -21.347 19.616 1.00 97.50 304 VAL A CA 1
ATOM 2360 C C . VAL A 1 304 ? -17.115 -22.333 19.789 1.00 97.50 304 VAL A C 1
ATOM 2362 O O . VAL A 1 304 ? -17.306 -23.500 20.151 1.00 97.50 304 VAL A O 1
ATOM 2365 N N . ARG A 1 305 ? -15.891 -21.847 19.583 1.00 97.56 305 ARG A N 1
ATOM 2366 C CA . ARG A 1 305 ? -14.609 -22.534 19.785 1.00 97.56 305 ARG A CA 1
ATOM 2367 C C . ARG A 1 305 ? -13.543 -21.515 20.178 1.00 97.56 305 ARG A C 1
ATOM 2369 O O . ARG A 1 305 ? -13.795 -20.317 20.126 1.00 97.56 305 ARG A O 1
ATOM 2376 N N . SER A 1 306 ? -12.363 -21.984 20.572 1.00 98.12 306 SER A N 1
ATOM 2377 C CA . SER A 1 306 ? -11.225 -21.077 20.719 1.00 98.12 306 SER A CA 1
ATOM 2378 C C . SER A 1 306 ? -10.884 -20.480 19.355 1.00 98.12 306 SER A C 1
ATOM 2380 O O . SER A 1 306 ? -10.695 -21.236 18.402 1.00 98.12 306 SER A O 1
ATOM 2382 N N . ALA A 1 307 ? -10.840 -19.155 19.265 1.00 97.62 307 ALA A N 1
ATOM 2383 C CA . ALA A 1 307 ? -10.716 -18.444 17.999 1.00 97.62 307 ALA A CA 1
ATOM 2384 C C . ALA A 1 307 ? -9.811 -17.220 18.125 1.00 97.62 307 ALA A C 1
ATOM 2386 O O . ALA A 1 307 ? -9.785 -16.539 19.153 1.00 97.62 307 ALA A O 1
ATOM 2387 N N . ASP A 1 308 ? -9.064 -16.936 17.067 1.00 97.50 308 ASP A N 1
ATOM 2388 C CA . ASP A 1 308 ? -8.170 -15.789 17.026 1.00 97.50 308 ASP A CA 1
ATOM 2389 C C . ASP A 1 308 ? -8.933 -14.499 16.755 1.00 97.50 308 ASP A C 1
ATOM 2391 O O . ASP A 1 308 ? -9.824 -14.444 15.908 1.00 97.50 308 ASP A O 1
ATOM 2395 N N . ILE A 1 309 ? -8.501 -13.428 17.416 1.00 97.06 309 ILE A N 1
ATOM 2396 C CA . ILE A 1 309 ? -8.869 -12.069 17.031 1.00 97.06 309 ILE A CA 1
ATOM 2397 C C . ILE A 1 309 ? -7.684 -11.416 16.313 1.00 97.06 309 ILE A C 1
ATOM 2399 O O . ILE A 1 309 ? -6.527 -11.467 16.755 1.00 97.06 309 ILE A O 1
ATOM 2403 N N . ARG A 1 310 ? -7.981 -10.832 15.154 1.00 97.62 310 ARG A N 1
ATOM 2404 C CA . ARG A 1 310 ? -6.996 -10.362 14.176 1.00 97.62 310 ARG A CA 1
ATOM 2405 C C . ARG A 1 310 ? -7.026 -8.854 14.025 1.00 97.62 310 ARG A C 1
ATOM 2407 O O . ARG A 1 310 ? -8.011 -8.189 14.352 1.00 97.62 310 ARG A O 1
ATOM 2414 N N . VAL A 1 311 ? -5.926 -8.304 13.519 1.00 97.00 311 VAL A N 1
ATOM 2415 C CA . VAL A 1 311 ? -5.808 -6.861 13.260 1.00 97.00 311 VAL A CA 1
ATOM 2416 C C . VAL A 1 311 ? -6.609 -6.400 12.034 1.00 97.00 311 VAL A C 1
ATOM 2418 O O . VAL A 1 311 ? -6.877 -5.211 11.919 1.00 97.00 311 VAL A O 1
ATOM 2421 N N . GLY A 1 312 ? -7.061 -7.307 11.163 1.00 96.62 312 GLY A N 1
ATOM 2422 C CA . GLY A 1 312 ? -7.864 -6.996 9.974 1.00 96.62 312 GLY A CA 1
ATOM 2423 C C . GLY A 1 312 ? -8.791 -8.146 9.555 1.00 96.62 312 GLY A C 1
ATOM 2424 O O . GLY A 1 312 ? -8.653 -9.251 10.087 1.00 96.62 312 GLY A O 1
ATOM 2425 N N . PRO A 1 313 ? -9.734 -7.896 8.626 1.00 95.62 313 PRO A N 1
ATOM 2426 C CA . PRO A 1 313 ? -10.678 -8.895 8.132 1.00 95.62 313 PRO A CA 1
ATOM 2427 C C . PRO A 1 313 ? -9.997 -9.833 7.125 1.00 95.62 313 PRO A C 1
ATOM 2429 O O . PRO A 1 313 ? -9.913 -9.534 5.936 1.00 95.62 313 PRO A O 1
ATOM 2432 N N . GLY A 1 314 ? -9.470 -10.955 7.611 1.00 94.62 314 GLY A N 1
ATOM 2433 C CA . GLY A 1 314 ? -8.778 -11.944 6.788 1.00 94.62 314 GLY A CA 1
ATOM 2434 C C . GLY A 1 314 ? -7.725 -12.725 7.568 1.00 94.62 314 GLY A C 1
ATOM 2435 O O . GLY A 1 314 ? -7.111 -12.224 8.510 1.00 94.62 314 GLY A O 1
ATOM 2436 N N . ASP A 1 315 ? -7.474 -13.958 7.149 1.00 92.75 315 ASP A N 1
ATOM 2437 C CA . ASP A 1 315 ? -6.420 -14.828 7.683 1.00 92.75 315 ASP A CA 1
ATOM 2438 C C . ASP A 1 315 ? -4.997 -14.346 7.332 1.00 92.75 315 ASP A C 1
ATOM 2440 O O . ASP A 1 315 ? -4.038 -14.727 8.004 1.00 92.75 315 ASP A O 1
ATOM 2444 N N . ASN A 1 316 ? -4.863 -13.457 6.341 1.00 91.56 316 ASN A N 1
ATOM 2445 C CA . ASN A 1 316 ? -3.625 -12.754 5.995 1.00 91.56 316 ASN A CA 1
ATOM 2446 C C . ASN A 1 316 ? -3.224 -11.685 7.030 1.00 91.56 316 ASN A C 1
ATOM 2448 O O . ASN A 1 316 ? -2.077 -11.243 7.036 1.00 91.56 316 ASN A O 1
ATOM 2452 N N . TYR A 1 317 ? -4.142 -11.261 7.903 1.00 95.12 317 TYR A N 1
ATOM 2453 C CA . TYR A 1 317 ? -3.837 -10.343 8.997 1.00 95.12 317 TYR A CA 1
ATOM 2454 C C . TYR A 1 317 ? -3.417 -11.107 10.250 1.00 95.12 317 TYR A C 1
ATOM 2456 O O . TYR A 1 317 ? -4.027 -12.113 10.618 1.00 95.12 317 TYR A O 1
ATOM 2464 N N . ALA A 1 318 ? -2.404 -10.597 10.952 1.00 95.75 318 ALA A N 1
ATOM 2465 C CA . ALA A 1 318 ? -1.881 -11.231 12.156 1.00 95.75 318 ALA A CA 1
ATOM 2466 C C . ALA A 1 318 ? -2.945 -11.358 13.263 1.00 95.75 318 ALA A C 1
ATOM 2468 O O . ALA A 1 318 ? -3.647 -10.395 13.599 1.00 95.75 318 ALA A O 1
ATOM 2469 N N . ALA A 1 319 ? -3.017 -12.545 13.867 1.00 96.69 319 ALA A N 1
ATOM 2470 C CA . ALA A 1 319 ? -3.660 -12.743 15.158 1.00 96.69 319 ALA A CA 1
ATOM 2471 C C . ALA A 1 319 ? -2.783 -12.137 16.258 1.00 96.69 319 ALA A C 1
ATOM 2473 O O . ALA A 1 319 ? -1.558 -12.258 16.220 1.00 96.69 319 ALA A O 1
ATOM 2474 N N . PHE A 1 320 ? -3.396 -11.486 17.245 1.00 95.44 320 PHE A N 1
ATOM 2475 C CA . PHE A 1 320 ? -2.652 -10.923 18.382 1.00 95.44 320 PHE A CA 1
ATOM 2476 C C . PHE A 1 320 ? -3.021 -11.566 19.722 1.00 95.44 320 PHE A C 1
ATOM 2478 O O . PHE A 1 320 ? -2.363 -11.314 20.730 1.00 95.44 320 PHE A O 1
ATOM 2485 N N . THR A 1 321 ? -4.095 -12.353 19.760 1.00 96.75 321 THR A N 1
ATOM 2486 C CA . THR A 1 321 ? -4.533 -13.132 20.921 1.00 96.75 321 THR A CA 1
ATOM 2487 C C . THR A 1 321 ? -5.603 -14.124 20.460 1.00 96.75 321 THR A C 1
ATOM 2489 O O . THR A 1 321 ? -6.254 -13.910 19.434 1.00 96.75 321 THR A O 1
ATOM 2492 N N . THR A 1 322 ? -5.809 -15.168 21.251 1.00 97.88 322 THR A N 1
ATOM 2493 C CA . THR A 1 322 ? -6.864 -16.161 21.053 1.00 97.88 322 THR A CA 1
ATOM 2494 C C . THR A 1 322 ? -7.885 -16.009 22.174 1.00 97.88 322 THR A C 1
ATOM 2496 O O . THR A 1 322 ? -7.517 -15.867 23.344 1.00 97.88 322 THR A O 1
ATOM 2499 N N . ILE A 1 323 ? -9.164 -16.013 21.817 1.00 98.06 323 ILE A N 1
ATOM 2500 C CA . ILE A 1 323 ? -10.292 -15.963 22.741 1.00 98.06 323 ILE A CA 1
ATOM 2501 C C . ILE A 1 323 ? -10.760 -17.402 22.995 1.00 98.06 323 ILE A C 1
ATOM 2503 O O . ILE A 1 323 ? -11.006 -18.120 22.023 1.00 98.06 323 ILE A O 1
ATOM 2507 N N . PRO A 1 324 ? -10.858 -17.864 24.256 1.00 98.12 324 PRO A N 1
ATOM 2508 C CA . PRO A 1 324 ? -11.351 -19.203 24.573 1.00 98.12 324 PRO A CA 1
ATOM 2509 C C . PRO A 1 324 ? -12.772 -19.446 24.063 1.00 98.12 324 PRO A C 1
ATOM 2511 O O . PRO A 1 324 ? -13.538 -18.508 23.855 1.00 98.12 324 PRO A O 1
ATOM 2514 N N . LYS A 1 325 ? -13.151 -20.717 23.904 1.00 97.81 325 LYS A N 1
ATOM 2515 C CA . LYS A 1 325 ? -14.545 -21.105 23.647 1.00 97.81 325 LYS A CA 1
ATOM 2516 C C . LYS A 1 325 ? -15.467 -20.599 24.757 1.00 97.81 325 LYS A C 1
ATOM 2518 O O . LYS A 1 325 ? -15.168 -20.749 25.938 1.00 97.81 325 LYS A O 1
ATOM 2523 N N . GLY A 1 326 ? -16.648 -20.138 24.369 1.00 96.38 326 GLY A N 1
ATOM 2524 C CA . GLY A 1 326 ? -17.703 -19.756 25.288 1.00 96.38 326 GLY A CA 1
ATOM 2525 C C . GLY A 1 326 ? -17.500 -18.376 25.903 1.00 96.38 326 GLY A C 1
ATOM 2526 O O . GLY A 1 326 ? -18.253 -18.031 26.805 1.00 96.38 326 GLY A O 1
ATOM 2527 N N . THR A 1 327 ? -16.529 -17.580 25.459 1.00 97.56 327 THR A N 1
ATOM 2528 C CA . THR A 1 327 ? -16.325 -16.223 25.974 1.00 97.56 327 THR A CA 1
ATOM 2529 C C . THR A 1 327 ? -17.382 -15.283 25.382 1.00 97.56 327 THR A C 1
ATOM 2531 O O . THR A 1 327 ? -17.545 -15.274 24.160 1.00 97.56 327 THR A O 1
ATOM 2534 N N . PRO A 1 328 ? -18.114 -14.509 26.206 1.00 97.25 328 PRO A N 1
ATOM 2535 C CA . PRO A 1 328 ? -19.078 -13.526 25.721 1.00 97.25 328 PRO A CA 1
ATOM 2536 C C . PRO A 1 328 ? -18.373 -12.280 25.172 1.00 97.25 328 PRO A C 1
ATOM 2538 O O . PRO A 1 328 ? -17.324 -11.859 25.669 1.00 97.25 328 PRO A O 1
ATOM 2541 N N . GLY A 1 329 ? -18.975 -11.666 24.164 1.00 97.31 329 GLY A N 1
ATOM 2542 C CA . GLY A 1 329 ? -18.479 -10.472 23.499 1.00 97.31 329 GLY A CA 1
ATOM 2543 C C . GLY A 1 329 ? -19.590 -9.694 22.814 1.00 97.31 329 GLY A C 1
ATOM 2544 O O . GLY A 1 329 ? -20.773 -9.977 22.979 1.00 97.31 329 GLY A O 1
ATOM 2545 N N . ILE A 1 330 ? -19.202 -8.679 22.053 1.00 98.00 330 ILE A N 1
ATOM 2546 C CA . ILE A 1 330 ? -20.133 -7.772 21.381 1.00 98.00 330 ILE A CA 1
ATOM 2547 C C . ILE A 1 330 ? -19.618 -7.397 19.996 1.00 98.00 330 ILE A C 1
ATOM 2549 O O . ILE A 1 330 ? -18.414 -7.196 19.806 1.00 98.00 330 ILE A O 1
ATOM 2553 N N . VAL A 1 331 ? -20.528 -7.265 19.035 1.00 98.31 331 VAL A N 1
ATOM 2554 C CA . VAL A 1 331 ? -20.217 -6.722 17.709 1.00 98.31 331 VAL A CA 1
ATOM 2555 C C . VAL A 1 331 ? -20.047 -5.208 17.802 1.00 98.31 331 VAL A C 1
ATOM 2557 O O . VAL A 1 331 ? -20.930 -4.481 18.259 1.00 98.31 331 VAL A O 1
ATOM 2560 N N . LEU A 1 332 ? -18.897 -4.713 17.354 1.00 97.25 332 LEU A N 1
ATOM 2561 C CA . LEU A 1 332 ? -18.543 -3.298 17.387 1.00 97.25 332 LEU A CA 1
ATOM 2562 C C . LEU A 1 332 ? -18.904 -2.593 16.075 1.00 97.25 332 LEU A C 1
ATOM 2564 O O . LEU A 1 332 ? -18.842 -3.207 15.011 1.00 97.25 332 LEU A O 1
ATOM 2568 N N . PRO A 1 333 ? -19.179 -1.278 16.090 1.00 95.88 333 PRO A N 1
ATOM 2569 C CA . PRO A 1 333 ? -19.252 -0.504 14.857 1.00 95.88 333 PRO A CA 1
ATOM 2570 C C . PRO A 1 333 ? -17.887 -0.444 14.150 1.00 95.88 333 PRO A C 1
ATOM 2572 O O . PRO A 1 333 ? -16.827 -0.379 14.781 1.00 95.88 333 PRO A O 1
ATOM 2575 N N . HIS A 1 334 ? -17.908 -0.392 12.819 1.00 95.12 334 HIS A N 1
ATOM 2576 C CA . HIS A 1 334 ? -16.742 -0.065 11.998 1.00 95.12 334 HIS A CA 1
ATOM 2577 C C . HIS A 1 334 ? -17.015 1.210 11.206 1.00 95.12 334 HIS A C 1
ATOM 2579 O O . HIS A 1 334 ? -18.040 1.290 10.532 1.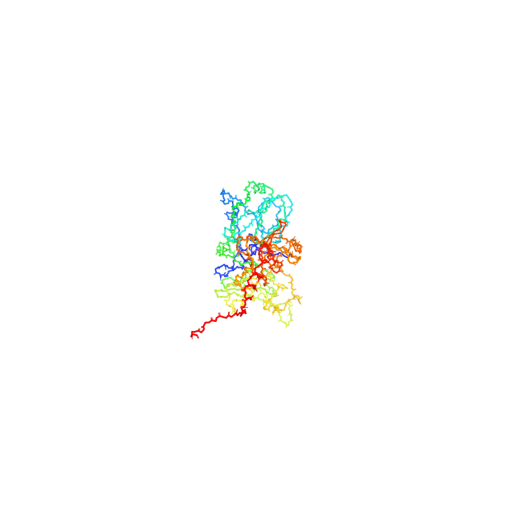00 95.12 334 HIS A O 1
ATOM 2585 N N . ILE A 1 335 ? -16.111 2.195 11.264 1.00 93.62 335 ILE A N 1
ATOM 2586 C CA . ILE A 1 335 ? -16.376 3.529 10.701 1.00 93.62 335 ILE A CA 1
ATOM 2587 C C . ILE A 1 335 ? -16.594 3.500 9.181 1.00 93.62 335 ILE A C 1
ATOM 2589 O O . ILE A 1 335 ? -17.453 4.211 8.672 1.00 93.62 335 ILE A O 1
ATOM 2593 N N . ASN A 1 336 ? -15.900 2.597 8.479 1.00 93.12 336 ASN A N 1
ATOM 2594 C CA . ASN A 1 336 ? -16.048 2.386 7.033 1.00 93.12 336 ASN A CA 1
ATOM 2595 C C . ASN A 1 336 ? -17.103 1.317 6.692 1.00 93.12 336 ASN A C 1
ATOM 2597 O O . ASN A 1 336 ? -17.124 0.784 5.587 1.00 93.12 336 ASN A O 1
ATOM 2601 N N . ASN A 1 337 ? -17.966 0.963 7.655 1.00 93.75 337 ASN A N 1
ATOM 2602 C CA . ASN A 1 337 ? -19.065 0.011 7.492 1.00 93.75 337 ASN A CA 1
ATOM 2603 C C . ASN A 1 337 ? -18.614 -1.364 6.954 1.00 93.75 337 ASN A C 1
ATOM 2605 O O . ASN A 1 337 ? -19.201 -1.883 6.015 1.00 93.75 337 ASN A O 1
ATOM 2609 N N . LEU A 1 338 ? -17.553 -1.959 7.505 1.00 94.50 338 LEU A N 1
ATOM 2610 C CA . LEU A 1 338 ? -16.992 -3.233 7.018 1.00 94.50 338 LEU A CA 1
ATOM 2611 C C . LEU A 1 338 ? -17.417 -4.459 7.844 1.00 94.50 338 LEU A C 1
ATOM 2613 O O . LEU A 1 338 ? -16.868 -5.539 7.669 1.00 94.50 338 LEU A O 1
ATOM 2617 N N . ASN A 1 339 ? -18.391 -4.320 8.740 1.00 96.62 339 ASN A N 1
ATOM 2618 C CA . ASN A 1 339 ? -18.930 -5.474 9.457 1.00 96.62 339 ASN A CA 1
ATOM 2619 C C . ASN A 1 339 ? -19.593 -6.465 8.494 1.00 96.62 339 ASN A C 1
ATOM 2621 O O . ASN A 1 339 ? -20.264 -6.057 7.544 1.00 96.62 339 ASN A O 1
ATOM 2625 N N . GLY A 1 340 ? -19.351 -7.754 8.730 1.00 97.62 340 GLY A N 1
ATOM 2626 C CA . GLY A 1 340 ? -19.812 -8.845 7.881 1.00 97.62 340 GLY A CA 1
ATOM 2627 C C . GLY A 1 340 ? -19.076 -8.953 6.547 1.00 97.62 340 GLY A C 1
ATOM 2628 O O . GLY A 1 340 ? -19.501 -9.745 5.713 1.00 97.62 340 GLY A O 1
ATOM 2629 N N . VAL A 1 341 ? -18.008 -8.179 6.301 1.00 97.19 341 VAL A N 1
ATOM 2630 C CA . VAL A 1 341 ? -17.314 -8.167 5.003 1.00 97.19 341 VAL A CA 1
ATOM 2631 C C . VAL A 1 341 ? -16.771 -9.547 4.639 1.00 97.19 341 VAL A C 1
ATOM 2633 O O . VAL A 1 341 ? -16.111 -10.202 5.446 1.00 97.19 341 VAL A O 1
ATOM 2636 N N . ASN A 1 342 ? -17.029 -9.977 3.405 1.00 96.69 342 ASN A N 1
ATOM 2637 C CA . ASN A 1 342 ? -16.447 -11.188 2.852 1.00 96.69 342 ASN A CA 1
ATOM 2638 C C . ASN A 1 342 ? -15.018 -10.904 2.377 1.00 96.69 342 ASN A C 1
ATOM 2640 O O . ASN A 1 342 ? -14.807 -10.099 1.471 1.00 96.69 342 ASN A O 1
ATOM 2644 N N . ALA A 1 343 ? -14.045 -11.584 2.972 1.00 93.94 343 ALA A N 1
ATOM 2645 C CA . ALA A 1 343 ? -12.646 -11.531 2.578 1.00 93.94 343 ALA A CA 1
ATOM 2646 C C . ALA A 1 343 ? -12.090 -12.956 2.527 1.00 93.94 343 ALA A C 1
ATOM 2648 O O . ALA A 1 343 ? -12.202 -13.713 3.496 1.00 93.94 343 ALA A O 1
ATOM 2649 N N . ARG A 1 344 ? -11.516 -13.324 1.373 1.00 89.81 344 ARG A N 1
ATOM 2650 C CA . ARG A 1 344 ? -10.959 -14.663 1.099 1.00 89.81 344 ARG A CA 1
ATOM 2651 C C . ARG A 1 344 ? -11.951 -15.799 1.403 1.00 89.81 344 ARG A C 1
ATOM 2653 O O . ARG A 1 344 ? -11.604 -16.799 2.020 1.00 89.81 344 ARG A O 1
ATOM 2660 N N . GLY A 1 345 ? -13.210 -15.616 0.996 1.00 93.06 345 GLY A N 1
ATOM 2661 C CA . GLY A 1 345 ? -14.269 -16.620 1.146 1.00 93.06 345 GLY A CA 1
ATOM 2662 C C . GLY A 1 345 ? -14.887 -16.721 2.544 1.00 93.06 345 GLY A C 1
ATOM 2663 O O . GLY A 1 345 ? -15.767 -17.548 2.745 1.00 93.06 345 GLY A O 1
ATOM 2664 N N . THR A 1 346 ? -14.483 -15.878 3.499 1.00 96.75 346 THR A N 1
ATOM 2665 C CA . THR A 1 346 ? -15.016 -15.871 4.873 1.00 96.75 346 THR A CA 1
ATOM 2666 C C . THR A 1 346 ? -15.603 -14.505 5.216 1.00 96.75 346 THR A C 1
ATOM 2668 O O . THR A 1 346 ? -15.040 -13.488 4.820 1.00 96.75 346 THR A O 1
ATOM 2671 N N . ASN A 1 347 ? -16.718 -14.464 5.951 1.00 98.19 347 ASN A N 1
ATOM 2672 C CA . ASN A 1 347 ? -17.288 -13.219 6.475 1.00 98.19 347 ASN A CA 1
ATOM 2673 C C . ASN A 1 347 ? -16.613 -12.845 7.799 1.00 98.19 347 ASN A C 1
ATOM 2675 O O . ASN A 1 347 ? -16.414 -13.703 8.661 1.00 98.19 347 ASN A O 1
ATOM 2679 N N . TRP A 1 348 ? -16.272 -11.571 7.968 1.00 98.31 348 TRP A N 1
ATOM 2680 C CA . TRP A 1 348 ? -15.524 -11.076 9.123 1.00 98.31 348 TRP A CA 1
ATOM 2681 C C . TRP A 1 348 ? -16.280 -9.978 9.857 1.00 98.31 348 TRP A C 1
ATOM 2683 O O . TRP A 1 348 ? -16.825 -9.054 9.250 1.00 98.31 348 TRP A O 1
ATOM 2693 N N . TRP A 1 349 ? -16.254 -10.047 11.185 1.00 98.31 349 TRP A N 1
ATOM 2694 C CA . TRP A 1 349 ? -16.948 -9.111 12.062 1.00 98.31 349 TRP A CA 1
ATOM 2695 C C . TRP A 1 349 ? -15.972 -8.417 12.997 1.00 98.31 349 TRP A C 1
ATOM 2697 O O . TRP A 1 349 ? -15.074 -9.053 13.558 1.00 98.31 349 TRP A O 1
ATOM 2707 N N . ARG A 1 350 ? -16.155 -7.105 13.187 1.00 97.88 350 ARG A N 1
ATOM 2708 C CA . ARG A 1 350 ? -15.431 -6.373 14.220 1.00 97.88 350 ARG A CA 1
ATOM 2709 C C . ARG A 1 350 ? -16.101 -6.643 15.560 1.00 97.88 350 ARG A C 1
ATOM 2711 O O . ARG A 1 350 ? -17.288 -6.386 15.733 1.00 97.88 350 ARG A O 1
ATOM 2718 N N . VAL A 1 351 ? -15.333 -7.131 16.518 1.00 98.25 351 VAL A N 1
ATOM 2719 C CA . VAL A 1 351 ? -15.844 -7.635 17.796 1.00 98.25 351 VAL A CA 1
ATOM 2720 C C . VAL A 1 351 ? -14.972 -7.178 18.956 1.00 98.25 351 VAL A C 1
ATOM 2722 O O . VAL A 1 351 ? -13.797 -6.845 18.770 1.00 98.25 351 VAL A O 1
ATOM 2725 N N . ALA A 1 352 ? -15.547 -7.176 20.156 1.00 98.06 352 ALA A N 1
ATOM 2726 C CA . ALA A 1 352 ? -14.822 -7.037 21.409 1.00 98.06 352 ALA A CA 1
ATOM 2727 C C . ALA A 1 352 ? -15.109 -8.203 22.355 1.00 98.06 352 ALA A C 1
ATOM 2729 O O . ALA A 1 352 ? -16.264 -8.546 22.592 1.00 98.06 352 ALA A O 1
ATOM 2730 N N . PHE A 1 353 ? -14.043 -8.740 22.942 1.00 97.56 353 PHE A N 1
ATOM 2731 C CA . PHE A 1 353 ? -14.054 -9.775 23.971 1.00 97.56 353 PHE A CA 1
ATOM 2732 C C . PHE A 1 353 ? -13.076 -9.362 25.072 1.00 97.56 353 PHE A C 1
ATOM 2734 O O . PHE A 1 353 ? -11.906 -9.100 24.790 1.00 97.56 353 PHE A O 1
ATOM 2741 N N . GLU A 1 354 ? -13.542 -9.275 26.322 1.00 93.25 354 GLU A N 1
ATOM 2742 C CA . GLU A 1 354 ? -12.687 -9.003 27.496 1.00 93.25 354 GLU A CA 1
ATOM 2743 C C . GLU A 1 354 ? -11.787 -7.754 27.339 1.00 93.25 354 GLU A C 1
ATOM 2745 O O . GLU A 1 354 ? -10.602 -7.755 27.673 1.00 93.25 354 GLU A O 1
ATOM 2750 N N . GLY A 1 355 ? -12.325 -6.677 26.755 1.00 91.50 355 GLY A N 1
ATOM 2751 C CA . GLY A 1 355 ? -11.588 -5.428 26.507 1.00 91.50 355 GLY A CA 1
ATOM 2752 C C . GLY A 1 355 ? -10.594 -5.478 25.337 1.00 91.50 355 GLY A C 1
ATOM 2753 O O . GLY A 1 355 ? -9.977 -4.464 25.005 1.00 91.50 355 GLY A O 1
ATOM 2754 N N . LYS A 1 356 ? -10.452 -6.626 24.670 1.00 94.94 356 LYS A N 1
ATOM 2755 C CA . LYS A 1 356 ? -9.677 -6.783 23.436 1.00 94.94 356 LYS A CA 1
ATOM 2756 C C . LYS A 1 356 ? -10.622 -6.684 22.247 1.00 94.94 356 LYS A C 1
ATOM 2758 O O . LYS A 1 356 ? -11.712 -7.238 22.281 1.00 94.94 356 LYS A O 1
ATOM 2763 N N . TRP A 1 357 ? -10.203 -6.003 21.188 1.00 96.44 357 TRP A N 1
ATOM 2764 C CA . TRP A 1 357 ? -11.027 -5.815 19.997 1.00 96.44 357 TRP A CA 1
ATOM 2765 C C . TRP A 1 357 ? -10.222 -5.986 18.713 1.00 96.44 357 TRP A C 1
ATOM 2767 O O . TRP A 1 357 ? -9.004 -5.798 18.701 1.00 96.44 357 TRP A O 1
ATOM 2777 N N . GLY A 1 358 ? -10.919 -6.345 17.642 1.00 97.19 358 GLY A N 1
ATOM 2778 C CA . GLY A 1 358 ? -10.344 -6.673 16.344 1.00 97.19 358 GLY A CA 1
ATOM 2779 C C . GLY A 1 358 ? -11.361 -7.422 15.493 1.00 97.19 358 GLY A C 1
ATOM 2780 O O . GLY A 1 358 ? -12.562 -7.226 15.663 1.00 97.19 358 GLY A O 1
ATOM 2781 N N . TRP A 1 359 ? -10.874 -8.268 14.596 1.00 98.19 359 TRP A N 1
ATOM 2782 C CA . TRP A 1 359 ? -11.684 -9.003 13.631 1.00 98.19 359 TRP A CA 1
ATOM 2783 C C . TRP A 1 359 ? -11.710 -10.493 13.946 1.00 98.19 359 TRP A C 1
ATOM 2785 O O . TRP A 1 359 ? -10.665 -11.075 14.237 1.00 98.19 359 TRP A O 1
ATOM 2795 N N . MET A 1 360 ? -12.889 -11.102 13.861 1.00 98.31 360 MET A N 1
ATOM 2796 C CA . MET A 1 360 ? -13.095 -12.542 14.024 1.00 98.31 360 MET A CA 1
ATOM 2797 C C . MET A 1 360 ? -13.973 -13.065 12.886 1.00 98.31 360 MET A C 1
ATOM 2799 O O . MET A 1 360 ? -14.814 -12.327 12.360 1.00 98.31 360 MET A O 1
ATOM 2803 N N . ALA A 1 361 ? -13.746 -14.311 12.474 1.00 98.31 361 ALA A N 1
ATOM 2804 C CA . ALA A 1 361 ? -14.549 -14.951 11.444 1.00 98.31 361 ALA A CA 1
ATOM 2805 C C . ALA A 1 361 ? -15.966 -15.229 11.965 1.00 98.31 361 ALA A C 1
ATOM 2807 O O . ALA A 1 361 ? -16.150 -15.617 13.115 1.00 98.31 361 ALA A O 1
ATOM 2808 N N . GLU A 1 362 ? -16.968 -15.062 11.105 1.00 98.25 362 GLU A N 1
ATOM 2809 C CA . GLU A 1 362 ? -18.381 -15.291 11.430 1.00 98.25 362 GLU A CA 1
ATOM 2810 C C . GLU A 1 362 ? -18.639 -16.689 11.998 1.00 98.25 362 GLU A C 1
ATOM 2812 O O . GLU A 1 362 ? -19.302 -16.815 13.017 1.00 98.25 362 GLU A O 1
ATOM 2817 N N . GLY A 1 363 ? -18.036 -17.728 11.410 1.00 97.56 363 GLY A N 1
ATOM 2818 C CA . GLY A 1 363 ? -18.199 -19.112 11.871 1.00 97.56 363 GLY A CA 1
ATOM 2819 C C . GLY A 1 363 ? -17.585 -19.420 13.244 1.00 97.56 363 GLY A C 1
ATOM 2820 O O . GLY A 1 363 ? -17.708 -20.547 13.721 1.00 97.56 363 GLY A O 1
ATOM 2821 N N . ASP A 1 364 ? -16.902 -18.458 13.869 1.00 98.12 364 ASP A N 1
ATOM 2822 C CA . ASP A 1 364 ? -16.397 -18.566 15.242 1.00 98.12 364 ASP A CA 1
ATOM 2823 C C . ASP A 1 364 ? -17.329 -17.913 16.271 1.00 98.12 364 ASP A C 1
ATOM 2825 O O . ASP A 1 364 ? -17.083 -18.024 17.476 1.00 98.12 364 ASP A O 1
ATOM 2829 N N . LEU A 1 365 ? -18.401 -17.270 15.806 1.00 98.06 365 LEU A N 1
ATOM 2830 C CA . LEU A 1 365 ? -19.365 -16.520 16.595 1.00 98.06 365 LEU A CA 1
ATOM 2831 C C . LEU A 1 365 ? -20.733 -17.206 16.564 1.00 98.06 365 LEU A C 1
ATOM 2833 O O . LEU A 1 365 ? -21.127 -17.799 15.565 1.00 98.06 365 LEU A O 1
ATOM 2837 N N . ASP A 1 366 ? -21.468 -17.072 17.658 1.00 96.75 366 ASP A N 1
ATOM 2838 C CA . ASP A 1 366 ? -22.894 -17.379 17.735 1.00 96.75 366 ASP A CA 1
ATOM 2839 C C . ASP A 1 366 ? -23.608 -16.234 18.452 1.00 96.75 366 ASP A C 1
ATOM 2841 O O . ASP A 1 366 ? -23.040 -15.612 19.362 1.00 96.75 366 ASP A O 1
ATOM 2845 N N . ALA A 1 367 ? -24.835 -15.937 18.032 1.00 90.94 367 ALA A N 1
ATOM 2846 C CA . ALA A 1 367 ? -25.648 -14.921 18.677 1.00 90.94 367 ALA A CA 1
ATOM 2847 C C . ALA A 1 367 ? -26.028 -15.413 20.075 1.00 90.94 367 ALA A C 1
ATOM 2849 O O . ALA A 1 367 ? -26.562 -16.510 20.251 1.00 90.94 367 ALA A O 1
ATOM 2850 N N . GLU A 1 368 ? -25.783 -14.597 21.098 1.00 78.25 368 GLU A N 1
ATOM 2851 C CA . GLU A 1 368 ? -26.232 -14.951 22.435 1.00 78.25 368 GLU A CA 1
ATOM 2852 C C . GLU A 1 368 ? -27.741 -14.700 22.531 1.00 78.25 368 GLU A C 1
ATOM 2854 O O . GLU A 1 368 ? -28.200 -13.609 22.874 1.00 78.25 368 GLU A O 1
ATOM 2859 N N . VAL A 1 369 ? -28.538 -15.722 22.203 1.00 62.34 369 VAL A N 1
ATOM 2860 C CA . VAL A 1 369 ? -29.985 -15.692 22.426 1.00 62.34 369 VAL A CA 1
ATOM 2861 C C . VAL A 1 369 ? -30.219 -15.731 23.931 1.00 62.34 369 VAL A C 1
ATOM 2863 O O . VAL A 1 369 ? -30.266 -16.792 24.560 1.00 62.34 369 VAL A O 1
ATOM 2866 N N . THR A 1 370 ? -30.373 -14.554 24.531 1.00 50.84 370 THR A N 1
ATOM 2867 C CA . THR A 1 370 ? -30.938 -14.446 25.872 1.00 50.84 370 THR A CA 1
ATOM 2868 C C . THR A 1 370 ? -32.389 -14.901 25.786 1.00 50.84 370 THR A C 1
ATOM 2870 O O . THR A 1 370 ? -33.287 -14.169 25.379 1.00 50.84 370 THR A O 1
ATOM 2873 N N . TRP A 1 371 ? -32.634 -16.155 26.159 1.00 42.16 371 TRP A N 1
ATOM 2874 C CA . TRP A 1 371 ? -33.973 -16.618 26.487 1.00 42.16 371 TRP A CA 1
ATOM 2875 C C . TRP A 1 371 ? -34.444 -15.841 27.721 1.00 42.16 371 TRP A C 1
ATOM 2877 O O . TRP A 1 371 ? -34.335 -16.319 28.850 1.00 42.16 371 TRP A O 1
ATOM 2887 N N . ILE A 1 372 ? -34.968 -14.627 27.531 1.00 43.44 372 ILE A N 1
ATOM 2888 C CA . ILE A 1 372 ? -35.880 -14.037 28.507 1.00 43.44 372 ILE A CA 1
ATOM 2889 C C . ILE A 1 372 ? -37.079 -14.978 28.507 1.00 43.44 372 ILE A C 1
ATOM 2891 O O . ILE A 1 372 ? -37.848 -15.031 27.550 1.00 43.44 372 ILE A O 1
ATOM 2895 N N . GLY A 1 373 ? -37.148 -15.817 29.539 1.00 44.22 373 GLY A N 1
ATOM 2896 C CA . GLY A 1 373 ? -38.121 -16.887 29.668 1.00 44.22 373 GLY A CA 1
ATOM 2897 C C . GLY A 1 373 ? -39.549 -16.365 29.625 1.00 44.22 373 GLY A C 1
ATOM 2898 O O . GLY A 1 373 ? -40.134 -16.056 30.658 1.00 44.22 373 GLY A O 1
ATOM 2899 N N . VAL A 1 374 ? -40.139 -16.338 28.436 1.00 45.91 374 VAL A N 1
ATOM 2900 C CA . VAL A 1 374 ? -41.580 -16.239 28.260 1.00 45.91 374 VAL A CA 1
ATOM 2901 C C . VAL A 1 374 ? -41.962 -17.192 27.125 1.00 45.91 374 VAL A C 1
ATOM 2903 O O . VAL A 1 374 ? -41.438 -17.099 26.022 1.00 45.91 374 VAL A O 1
ATOM 2906 N N . TRP A 1 375 ? -42.896 -18.100 27.427 1.00 38.75 375 TRP A N 1
ATOM 2907 C CA . TRP A 1 375 ? -43.570 -19.050 26.522 1.00 38.75 375 TRP A CA 1
ATOM 2908 C C . TRP A 1 375 ? -42.959 -20.449 26.327 1.00 38.75 375 TRP A C 1
ATOM 2910 O O . TRP A 1 375 ? -43.007 -21.022 25.243 1.00 38.75 375 TRP A O 1
ATOM 2920 N N . LYS A 1 376 ? -42.600 -21.112 27.434 1.00 37.94 376 LYS A N 1
ATOM 2921 C CA . LYS A 1 376 ? -42.803 -22.570 27.577 1.00 37.94 376 LYS A CA 1
ATOM 2922 C C . LYS A 1 376 ? -44.120 -22.816 28.330 1.00 37.94 376 LYS A C 1
ATOM 2924 O O . LYS A 1 376 ? -44.126 -23.229 29.480 1.00 37.94 376 LYS A O 1
ATOM 2929 N N . GLY A 1 377 ? -45.246 -22.426 27.729 1.00 39.88 377 GLY A N 1
ATOM 2930 C CA . GLY A 1 377 ? -46.545 -22.509 28.415 1.00 39.88 377 GLY A CA 1
ATOM 2931 C C . GLY A 1 377 ? -47.807 -22.382 27.567 1.00 39.88 377 GLY A C 1
ATOM 2932 O O . GLY A 1 377 ? -48.890 -22.597 28.102 1.00 39.88 377 GLY A O 1
ATOM 2933 N N . VAL A 1 378 ? -47.725 -22.061 26.269 1.00 42.91 378 VAL A N 1
ATOM 2934 C CA . VAL A 1 378 ? -48.955 -21.862 25.465 1.00 42.91 378 VAL A CA 1
ATOM 2935 C C . VAL A 1 378 ? -48.987 -22.625 24.147 1.00 42.91 378 VAL A C 1
ATOM 2937 O O . VAL A 1 378 ? -50.004 -22.611 23.462 1.00 42.91 378 VAL A O 1
ATOM 2940 N N . ARG A 1 379 ? -47.976 -23.449 23.855 1.00 38.34 379 ARG A N 1
ATOM 2941 C CA . ARG A 1 379 ? -48.206 -24.559 22.917 1.00 38.34 379 ARG A CA 1
ATOM 2942 C C . ARG A 1 379 ? -49.145 -25.626 23.503 1.00 38.34 379 ARG A C 1
ATOM 2944 O O . ARG A 1 379 ? -49.939 -26.180 22.758 1.00 38.34 379 ARG A O 1
ATOM 2951 N N . ASP A 1 380 ? -49.183 -25.786 24.829 1.00 39.12 380 ASP A N 1
ATOM 2952 C CA . ASP A 1 380 ? -50.023 -26.809 25.481 1.00 39.12 380 ASP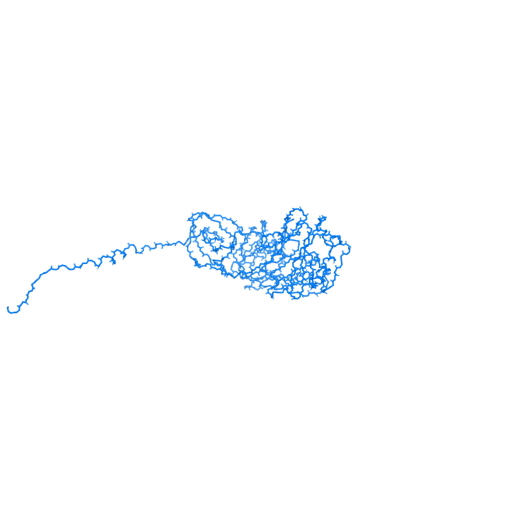 A CA 1
ATOM 2953 C C . ASP A 1 380 ? -51.439 -26.335 25.855 1.00 39.12 380 ASP A C 1
ATOM 2955 O O . ASP A 1 380 ? -52.289 -27.153 26.206 1.00 39.12 380 ASP A O 1
ATOM 2959 N N . LYS A 1 381 ? -51.732 -25.028 25.758 1.00 39.56 381 LYS A N 1
ATOM 2960 C CA . LYS A 1 381 ? -53.088 -24.484 25.979 1.00 39.56 381 LYS A CA 1
ATOM 2961 C C . LYS A 1 381 ? -53.890 -24.257 24.697 1.00 39.56 381 LYS A C 1
ATOM 2963 O O . LYS A 1 381 ? -55.110 -24.204 24.780 1.00 39.56 381 LYS A O 1
ATOM 2968 N N . VAL A 1 382 ? -53.242 -24.186 23.533 1.00 41.38 382 VAL A N 1
ATOM 2969 C CA . VAL A 1 382 ? -53.933 -24.072 22.231 1.00 41.38 382 VAL A CA 1
ATOM 2970 C C . VAL A 1 382 ? -54.261 -25.451 21.629 1.00 41.38 382 VAL A C 1
ATOM 2972 O O . VAL A 1 382 ? -55.123 -25.551 20.768 1.00 41.38 382 VAL A O 1
ATOM 2975 N N . LEU A 1 383 ? -53.669 -26.536 22.145 1.00 40.00 383 LEU A N 1
ATOM 2976 C CA . LEU A 1 383 ? -53.955 -27.921 21.728 1.00 40.00 383 LEU A CA 1
ATOM 2977 C C . LEU A 1 383 ? -54.847 -28.708 22.711 1.00 40.00 383 LEU A C 1
ATOM 2979 O O . LEU A 1 383 ? -55.002 -29.914 22.567 1.00 40.00 383 LEU A O 1
ATOM 2983 N N . ARG A 1 384 ? -55.438 -28.049 23.720 1.00 41.28 384 ARG A N 1
ATOM 2984 C CA . ARG A 1 384 ? -56.350 -28.680 24.702 1.00 41.28 384 ARG A CA 1
ATOM 2985 C C . ARG A 1 384 ? -57.763 -28.090 24.737 1.00 41.28 384 ARG A C 1
ATOM 2987 O O . ARG A 1 384 ? -58.527 -28.424 25.635 1.00 41.28 384 ARG A O 1
ATOM 2994 N N . SER A 1 385 ? -58.133 -27.240 23.779 1.00 41.19 385 SER A N 1
ATOM 2995 C CA . SER A 1 385 ? -59.505 -26.719 23.657 1.00 41.19 385 SER A CA 1
ATOM 2996 C C . SER A 1 385 ? -60.264 -27.238 22.431 1.00 41.19 385 SER A C 1
ATOM 2998 O O . SER A 1 385 ? -61.320 -26.697 22.121 1.00 41.19 385 SER A O 1
ATOM 3000 N N . SER A 1 386 ? -59.749 -28.251 21.725 1.00 43.50 386 SER A N 1
ATOM 3001 C CA . SER A 1 386 ? -60.419 -28.838 20.552 1.00 43.50 386 SER A CA 1
ATOM 3002 C C . SER A 1 386 ? -61.086 -30.193 20.795 1.00 43.50 386 SER A C 1
ATOM 3004 O O . SER A 1 386 ? -61.798 -30.644 19.910 1.00 43.50 386 SER A O 1
ATOM 3006 N N . ASP A 1 387 ? -60.952 -30.798 21.978 1.00 45.88 387 ASP A N 1
ATOM 3007 C CA . ASP A 1 387 ? -61.588 -32.085 22.286 1.00 45.88 387 ASP A CA 1
ATOM 3008 C C . ASP A 1 387 ? -62.550 -31.951 23.468 1.00 45.88 387 ASP A C 1
ATOM 3010 O O . ASP A 1 387 ? -62.200 -32.178 24.624 1.00 45.88 387 ASP A O 1
ATOM 3014 N N . ASN A 1 388 ? -63.787 -31.563 23.163 1.00 37.28 388 ASN A N 1
ATOM 3015 C CA . ASN A 1 388 ? -64.948 -32.061 23.894 1.00 37.28 388 ASN A CA 1
ATOM 3016 C C . ASN A 1 388 ? -66.162 -32.044 22.955 1.00 37.28 388 ASN A C 1
ATOM 3018 O O . ASN A 1 388 ? -67.004 -31.146 22.985 1.00 37.28 388 ASN A O 1
ATOM 3022 N N . SER A 1 389 ? -66.196 -33.029 22.056 1.00 38.06 389 SER A N 1
ATOM 3023 C CA . SER A 1 389 ? -67.390 -33.399 21.306 1.00 38.06 389 SER A CA 1
ATOM 3024 C C . SER A 1 389 ? -68.412 -34.015 22.259 1.00 38.06 389 SER A C 1
ATOM 3026 O O . SER A 1 389 ? -68.129 -34.985 22.960 1.00 38.06 389 SER A O 1
ATOM 3028 N N . SER A 1 390 ? -69.596 -33.422 22.255 1.00 36.44 390 SER A N 1
ATOM 3029 C CA . SER A 1 390 ? -70.814 -33.827 22.947 1.00 36.44 390 SER A CA 1
ATOM 3030 C C . SER A 1 390 ? -71.278 -35.240 22.579 1.00 36.44 390 SER A C 1
ATOM 3032 O O . SER A 1 390 ? -71.448 -35.542 21.399 1.00 36.44 390 SER A O 1
ATOM 3034 N N . SER A 1 391 ? -71.587 -36.043 23.597 1.00 34.22 391 SER A N 1
ATOM 3035 C CA . SER A 1 391 ? -72.455 -37.220 23.517 1.00 34.22 391 SER A CA 1
ATOM 3036 C C . SER A 1 391 ? -73.780 -36.909 24.230 1.00 34.22 391 SER A C 1
ATOM 3038 O O . SER A 1 391 ? -73.742 -36.591 25.417 1.00 34.22 391 SER A O 1
ATOM 3040 N N . GLU A 1 392 ? -74.874 -36.910 23.452 1.00 35.78 392 GLU A N 1
ATOM 3041 C CA . GLU A 1 392 ? -76.198 -37.550 23.680 1.00 35.78 392 GLU A CA 1
ATOM 3042 C C . GLU A 1 392 ? -76.734 -37.583 25.134 1.00 35.78 392 GLU A C 1
ATOM 3044 O O . GLU A 1 392 ? -76.034 -37.996 26.050 1.00 35.78 392 GLU A O 1
ATOM 3049 N N . ASP A 1 393 ? -77.972 -37.204 25.486 1.00 36.34 393 ASP A N 1
ATOM 3050 C CA . ASP A 1 393 ? -79.312 -37.482 24.913 1.00 36.34 393 ASP A CA 1
ATOM 3051 C C . ASP A 1 393 ? -80.372 -37.003 25.975 1.00 36.34 393 ASP A C 1
ATOM 3053 O O . ASP A 1 393 ? -79.954 -36.518 27.031 1.00 36.34 393 ASP A O 1
ATOM 3057 N N . PRO A 1 394 ? -81.700 -37.282 25.924 1.00 51.88 394 PRO A N 1
ATOM 3058 C CA . PRO A 1 394 ? -82.725 -37.150 24.877 1.00 51.88 394 PRO A CA 1
ATOM 3059 C C . PRO A 1 394 ? -84.024 -36.462 25.433 1.00 51.88 394 PRO A C 1
ATOM 3061 O O . PRO A 1 394 ? -84.006 -35.836 26.490 1.00 51.88 394 PRO A O 1
ATOM 3064 N N . VAL A 1 395 ? -85.175 -36.680 24.766 1.00 35.84 395 VAL A N 1
ATOM 3065 C CA . VAL A 1 395 ? -86.579 -36.289 25.094 1.00 35.84 395 VAL A CA 1
ATOM 3066 C C . VAL A 1 395 ? -86.970 -34.905 24.545 1.00 35.84 395 VAL A C 1
ATOM 3068 O O . VAL A 1 395 ? -86.390 -33.895 24.904 1.00 35.84 395 VAL A O 1
ATOM 3071 N N . GLY A 1 396 ? -87.954 -34.722 23.664 1.00 32.22 396 GLY A N 1
ATOM 3072 C CA . GLY A 1 396 ? -89.076 -35.553 23.233 1.00 32.22 396 GLY A CA 1
ATOM 3073 C C . GLY A 1 396 ? -90.297 -34.633 23.143 1.00 32.22 396 GLY A C 1
ATOM 3074 O O . GLY A 1 396 ? -90.768 -34.153 24.167 1.00 32.22 396 GLY A O 1
ATOM 3075 N N . ASN A 1 397 ? -90.780 -34.343 21.933 1.00 31.31 397 ASN A N 1
ATOM 3076 C CA . ASN A 1 397 ? -92.109 -33.766 21.732 1.00 31.31 397 ASN A CA 1
ATOM 3077 C C . ASN A 1 397 ? -92.629 -34.184 20.349 1.00 31.31 397 ASN A C 1
ATOM 3079 O O . ASN A 1 397 ? -92.278 -33.597 19.325 1.00 31.31 397 ASN A O 1
ATOM 3083 N N . THR A 1 398 ? -93.434 -35.242 20.327 1.00 50.41 398 THR A N 1
ATOM 3084 C CA . THR A 1 398 ? -94.446 -35.457 19.293 1.00 50.41 398 THR A CA 1
ATOM 3085 C C . THR A 1 398 ? -95.690 -34.688 19.719 1.00 50.41 398 THR A C 1
ATOM 3087 O O . THR A 1 398 ? -96.053 -34.704 20.890 1.00 50.41 398 THR A O 1
ATOM 3090 N N . ALA A 1 399 ? -96.347 -34.014 18.785 1.00 40.81 399 ALA A N 1
ATOM 3091 C CA . ALA A 1 399 ? -97.761 -33.704 18.949 1.00 40.81 399 ALA A CA 1
ATOM 3092 C C . ALA A 1 399 ? -98.575 -34.838 18.309 1.00 40.81 399 ALA A C 1
ATOM 3094 O O . ALA A 1 399 ? -98.150 -35.325 17.257 1.00 40.81 399 ALA A O 1
ATOM 3095 N N . PRO A 1 400 ? -99.790 -35.142 18.785 1.00 54.72 400 PRO A N 1
ATOM 3096 C CA . PRO A 1 400 ? -100.218 -35.330 20.173 1.00 54.72 400 PRO A CA 1
ATOM 3097 C C . PRO A 1 400 ? -99.711 -36.652 20.782 1.00 54.72 400 PRO A C 1
ATOM 3099 O O . PRO A 1 400 ? -99.194 -37.504 20.023 1.00 54.72 400 PRO A O 1
#

Sequence (400 aa):
TGVPQSGQIQGGWYIKRFEDYSGGIEFAFNRDREAFIGGCVMHPDDEQWLYFLDRGRKMVLGGINVPQNSDNIVIYTPQYDYNTRTGNGGVEVLVEMLQPAGIGSRAKGYIRSIRDAGSTRIPFDHLVISARGAAGARLAARARIGERIGILSSIDSTSRDCRDRFPEKWDSAFASIGGSFNFLNANEIVNYDSNLGATTRHPRTAVCLNDEYVYFVVVDGRQPGYSIGMTSDELARFCRDRLGAEWGINQDGGGSSAMWLDGEIVNRPSDGRERLVANGLIMVVLEHVRKSTEFEVGLTVRTVRSADIRVGPGDNYAAFTTIPKGTPGIVLPHINNLNGVNARGTNWWRVAFEGKWGWMAEGDLDAEVTWIGVWKGVRDKVLRSSDNSSSEDPVGNTAP